Protein 5VWS (pdb70)

InterPro domains:
  IPR001128 Cytochrome P450 [PF00067] (40-117)
  IPR001128 Cytochrome P450 [PF00067] (174-362)
  IPR002397 Cytochrome P450, B-class [PR00359] (78-89)
  IPR002397 Cytochrome P450, B-class [PR00359] (123-139)
  IPR002397 Cytochrome P450, B-class [PR00359] (140-155)
  IPR002397 Cytochrome P450, B-class [PR00359] (184-206)
  IPR002397 Cytochrome P450, B-class [PR00359] (265-276)
  IPR002397 Cytochrome P450, B-class [PR00359] (282-309)
  IPR002397 Cytochrome P450, B-class [PR00359] (310-325)
  IPR002397 Cytochrome P450, B-class [PR00359] (331-340)
  IPR002397 Cytochrome P450, B-class [PR00359] (340-351)
  IPR017972 Cytochrome P450, conserved site [PS00086] (333-342)
  IPR036396 Cytochrome P450 superfamily [G3DSA:1.10.630.10] (1-390)
  IPR036396 Cytochrome P450 superfamily [SSF48264] (17-388)

Sequence (376 aa):
GQPSLTDGGAALFAWLRTMRNEHPVWRDQFGIYHVFRYDDVRQILGDYQTFSSDRTRLGKGGITMIDPPEHRHQRRLITHAFTPQSISAMEPRIRQIADHLLDELPGPEFDLVEHFAYPLPVIVIAELLGVPPGDRHLFRTWSDRLMSLQVEADPELARTVAAAMTEMNDYLREHCRSRRTHPRDDLLTRLVQAEVEGKRLDLEEVVNTASLLLLAGHLTTTVLIGNTMLCLWDHPEAEKAVRADPSLIPAALEESLRLRSPFLQAGRVTTRDVTIAGETIPANRFVMAWILSANHDDRRFPDPERFDLHRQTTGHIAFGHGVHFCLGAQLGRLEGRIALERLLGRFTEIHPWPREGISFYQSAIFGASRMPVRCG

Nearest PDB structures (foldseek):
  5vws-assembly1_A  TM=1.003E+00  e=1.814E-65  Thermobispora bispora DSM 43833
  5l92-assembly2_B  TM=9.451E-01  e=2.076E-30  Priestia megaterium DSM 319
  4rm4-assembly1_A  TM=9.290E-01  e=5.997E-30  Bacillus subtilis subsp. subtilis
  3ejb-assembly4_H  TM=9.099E-01  e=4.357E-26  Bacillus subtilis
  3buj-assembly1_A  TM=9.062E-01  e=6.612E-23  Micromonospora echinospora

Solvent-accessible surface area: 16757 Å² total; per-residue (Å²): 61,67,41,76,21,84,74,17,0,70,41,1,16,58,43,0,62,63,14,0,82,122,90,24,17,88,131,18,164,148,33,45,8,13,0,0,55,7,108,25,0,96,107,0,3,25,36,73,135,6,2,13,2,41,75,73,102,101,90,70,54,20,13,60,34,20,28,32,88,99,3,124,86,21,45,147,11,2,50,99,2,14,34,69,125,22,4,64,77,16,53,57,112,0,89,68,13,0,27,116,22,5,97,144,21,74,41,88,82,15,26,1,4,107,59,0,0,35,4,0,0,2,9,0,5,1,51,12,1,20,11,52,93,64,44,65,105,60,1,95,54,9,0,84,87,0,45,20,82,18,27,150,125,91,78,94,83,57,152,70,10,61,52,0,40,81,76,0,27,72,43,0,61,87,33,0,115,42,8,124,96,124,82,165,139,10,1,1,9,57,0,4,96,1,81,41,128,55,123,136,4,77,25,67,52,0,0,75,6,0,9,50,22,2,28,53,23,0,0,32,6,1,1,5,0,2,0,1,0,5,1,1,30,65,34,95,104,7,34,156,40,2,60,94,59,78,87,37,3,59,35,1,4,61,11,0,3,5,5,19,0,10,81,5,34,16,7,21,0,0,70,125,81,20,97,9,52,83,73,68,0,34,22,82,90,43,1,39,1,1,8,0,0,0,0,0,1,57,119,76,2,76,92,1,66,151,11,44,22,134,30,136,51,99,35,31,8,9,33,14,62,30,52,38,78,50,36,20,5,68,10,12,84,23,1,0,57,3,0,2,58,78,0,17,66,98,33,101,79,3,93,23,114,73,104,147,26,29,28,12,24,136,29,9,1,0,0,1,27,142,1,27,2,96,15,57

Organism: Thermobispora bispora (strain ATCC 19993 / DSM 43833 / CBS 139.67 / JCM 10125 / KCTC 9307 / NBRC 14880 / R51) (NCBI:txid469371)

B-factor: mean 22.97, std 10.22, range [4.08, 78.37]

Foldseek 3Di:
DPDDQWPQCVVVLVVLQCCVVPPQWDQDPVREIEHFAQVQLQVLQACCPFFPQLVVVCVNPDLSRHDPPVSVVVVVLLCQLVDLVLLVVLQVVLLVLLVVLVVPAPPQWHWCLVRHLQLSLQQSLCVQQPPDPVCSVLSVVLCVLQLCVLFHDDVVSVVSNVVSLVVQLVVQLVVLVVCVVVPDPHSSVSQQVGADPHDHDDSNNSSVVSVVSSNPLRLQLSQLQQQLVVLCVVPVVVVVVCLVPVVLLLLSSQLSCLLFQFFFWDKTFGQAWDADPNDIRGHRGMYISGLNSNSQHCVQFPPSNRRDSDGPGGDRCSQHHHSPRNPCPSSSSSSNSSSVCVVSVVFVDKAFDPPSPWGFRDGRGRGTPTTIIGTD

Radius of gyration: 20.74 Å; Cα contacts (8 Å, |Δi|>4): 609; chains: 1; bounding box: 50×49×54 Å

Secondary structure (DSSP, 8-state):
--S-STTSSHHHHHHHHHHHHH-SEEE-TTS-EEE-SHHHHHHHHH-TTTEES-GGG--TTSGGG--TTHHHHHHHHHHHHS-HHHHHHTHHHHHHHHHHHHHT-SSSEEETIIIIITHHHHHHHHHHHT--GGGHHHHHHHHHHHHHHHH---HHHHHHHHHHHHHHHHHHHHHHHHHHHS--SSHHHHHHH--SSS----HHHHHHHHHHHHHHHSHHHHHHHHHHHHHHHT-HHHHHHHHH-GGGHHHHHHHHHHHT-SB--EEEEESS-EEETTEEEPTT-EEEE-HHHHTT-TTTSSSTTS--SS-SS----TT--STTS-TTHHHHHHHHHHHHHHHHHH-S-EEETTGGG-EE--SSB-SEEE-EEEE-

Structure (mmCIF, N/CA/C/O backbone):
data_5VWS
#
_entry.id   5VWS
#
_cell.length_a   95.316
_cell.length_b   95.316
_cell.length_c   126.782
_cell.angle_alpha   90.000
_cell.angle_beta   90.000
_cell.angle_gamma   90.000
#
_symmetry.space_group_name_H-M   'P 43 21 2'
#
loop_
_entity.id
_entity.type
_entity.pdbx_description
1 polymer 'Cytochrome P450'
2 non-polymer 'PROTOPORPHYRIN IX CONTAINING FE'
3 water water
#
loop_
_atom_site.group_PDB
_atom_site.id
_atom_site.type_symbol
_atom_site.label_atom_id
_atom_site.label_alt_id
_atom_site.label_comp_id
_atom_site.label_asym_id
_atom_site.label_entity_id
_atom_site.label_seq_id
_atom_site.pdbx_PDB_ins_code
_atom_site.Cartn_x
_atom_site.Cartn_y
_atom_site.Cartn_z
_atom_site.occupancy
_atom_site.B_iso_or_equiv
_atom_site.auth_seq_id
_atom_site.auth_comp_id
_atom_site.auth_asym_id
_atom_site.auth_atom_id
_atom_site.pdbx_PDB_model_num
ATOM 1 N N . GLY A 1 9 ? -12.774 4.766 -23.779 1.00 30.75 6 GLY A N 1
ATOM 2 C CA . GLY A 1 9 ? -13.464 3.772 -24.582 1.00 38.85 6 GLY A CA 1
ATOM 3 C C . GLY A 1 9 ? -12.592 3.248 -25.707 1.00 43.60 6 GLY A C 1
ATOM 4 O O . GLY A 1 9 ? -12.898 3.470 -26.875 1.00 52.36 6 GLY A O 1
ATOM 5 N N . GLN A 1 10 ? -11.541 2.492 -25.343 1.00 40.27 7 GLN A N 1
ATOM 6 C CA . GLN A 1 10 ? -10.312 2.324 -26.124 1.00 43.57 7 GLN A CA 1
ATOM 7 C C . GLN A 1 10 ? -10.422 1.576 -27.454 1.00 38.01 7 GLN A C 1
ATOM 8 O O . GLN A 1 10 ? -9.421 1.003 -27.899 1.00 46.95 7 GLN A O 1
ATOM 10 N N . PRO A 1 11 ? -11.597 1.486 -28.085 1.00 31.26 8 PRO A N 1
ATOM 11 C CA . PRO A 1 11 ? -11.627 1.329 -29.545 1.00 36.84 8 PRO A CA 1
ATOM 12 C C . PRO A 1 11 ? -12.634 2.253 -30.218 1.00 36.90 8 PRO A C 1
ATOM 13 O O . PRO A 1 11 ? -13.283 3.064 -29.552 1.00 35.03 8 PRO A O 1
ATOM 17 N N . SER A 1 12 ? -12.771 2.148 -31.541 1.00 50.08 9 SER A N 1
ATOM 18 C CA . SER A 1 12 ? -13.688 3.008 -32.285 1.00 46.97 9 SER A CA 1
ATOM 19 C C . SER A 1 12 ? -15.111 2.486 -32.156 1.00 41.12 9 SER A C 1
ATOM 20 O O . SER A 1 12 ? -15.358 1.288 -32.319 1.00 32.56 9 SER A O 1
ATOM 23 N N . LEU A 1 13 ? -16.045 3.393 -31.873 1.00 46.00 10 LEU A N 1
ATOM 24 C CA . LEU A 1 13 ? -17.442 3.051 -31.621 1.00 49.04 10 LEU A CA 1
ATOM 25 C C . LEU A 1 13 ? -18.260 2.877 -32.898 1.00 40.22 10 LEU A C 1
ATOM 26 O O . LEU A 1 13 ? -19.484 2.717 -32.812 1.00 40.75 10 LEU A O 1
ATOM 31 N N . THR A 1 14 ? -17.628 2.874 -34.072 1.00 41.81 11 THR A N 1
ATOM 32 C CA . THR A 1 14 ? -18.361 3.075 -35.315 1.00 45.42 11 THR A CA 1
ATOM 33 C C . THR A 1 14 ? -18.483 1.818 -36.175 1.00 39.57 11 THR A C 1
ATOM 34 O O . THR A 1 14 ? -18.769 1.925 -37.368 1.00 33.48 11 THR A O 1
ATOM 38 N N . ASP A 1 15 ? -18.302 0.629 -35.604 1.00 40.63 12 ASP A N 1
ATOM 39 C CA . ASP A 1 15 ? -18.548 -0.608 -36.342 1.00 39.22 12 ASP A CA 1
ATOM 40 C C . ASP A 1 15 ? -19.759 -1.352 -35.804 1.00 33.30 12 ASP A C 1
ATOM 41 O O . ASP A 1 15 ? -19.891 -2.565 -36.011 1.00 31.75 12 ASP A O 1
ATOM 46 N N . GLY A 1 16 ? -20.644 -0.646 -35.108 1.00 36.29 13 GLY A N 1
ATOM 47 C CA . GLY A 1 16 ? -21.738 -1.262 -34.399 1.00 35.71 13 GLY A CA 1
ATOM 48 C C . GLY A 1 16 ? -21.433 -1.559 -32.944 1.00 25.59 13 GLY A C 1
ATOM 49 O O . GLY A 1 16 ? -22.358 -1.598 -32.124 1.00 15.84 13 GLY A O 1
ATOM 50 N N . GLY A 1 17 ? -20.153 -1.763 -32.610 1.00 27.63 14 GLY A N 1
ATOM 51 C CA . GLY A 1 17 ? -19.697 -2.017 -31.253 1.00 23.10 14 GLY A CA 1
ATOM 52 C C . GLY A 1 17 ? -18.857 -3.273 -31.123 1.00 27.62 14 GLY A C 1
ATOM 53 O O . GLY A 1 17 ? -18.015 -3.361 -30.221 1.00 25.95 14 GLY A O 1
ATOM 54 N N . ALA A 1 18 ? -19.074 -4.249 -32.011 1.00 29.34 15 ALA A N 1
ATOM 55 C CA . ALA A 1 18 ? -18.326 -5.502 -32.062 1.00 18.51 15 ALA A CA 1
ATOM 56 C C . ALA A 1 18 ? -16.894 -5.351 -31.554 1.00 29.49 15 ALA A C 1
ATOM 57 O O . ALA A 1 18 ? -16.379 -6.215 -30.835 1.00 28.89 15 ALA A O 1
ATOM 59 N N . ALA A 1 19 ? -16.243 -4.249 -31.918 1.00 25.84 16 ALA A N 1
ATOM 60 C CA . ALA A 1 19 ? -14.861 -4.045 -31.510 1.00 27.42 16 ALA A CA 1
ATOM 61 C C . ALA A 1 19 ? -14.766 -3.648 -30.048 1.00 28.34 16 ALA A C 1
ATOM 62 O O . ALA A 1 19 ? -13.821 -4.039 -29.354 1.00 29.74 16 ALA A O 1
ATOM 64 N N . LEU A 1 20 ? -15.718 -2.845 -29.578 1.00 30.36 17 LEU A N 1
ATOM 65 C CA . LEU A 1 20 ? -15.746 -2.473 -28.170 1.00 29.75 17 LEU A CA 1
ATOM 66 C C . LEU A 1 20 ? -16.028 -3.691 -27.308 1.00 31.18 17 LEU A C 1
ATOM 67 O O . LEU A 1 20 ? -15.314 -3.959 -26.333 1.00 31.04 17 LEU A O 1
ATOM 72 N N . PHE A 1 21 ? -17.067 -4.447 -27.661 1.00 26.99 18 PHE A N 1
ATOM 73 C CA . PHE A 1 21 ? -17.370 -5.688 -26.969 1.00 25.32 18 PHE A CA 1
ATOM 74 C C . PHE A 1 21 ? -16.101 -6.506 -26.732 1.00 30.01 18 PHE A C 1
ATOM 75 O O . PHE A 1 21 ? -15.726 -6.790 -25.588 1.00 31.60 18 PHE A O 1
ATOM 83 N N . ALA A 1 22 ? -15.409 -6.867 -27.814 1.00 30.77 19 ALA A N 1
ATOM 84 C CA . ALA A 1 22 ? -14.171 -7.630 -27.678 1.00 26.09 19 ALA A CA 1
ATOM 85 C C . ALA A 1 22 ? -13.209 -6.970 -26.702 1.00 22.26 19 ALA A C 1
ATOM 86 O O . ALA A 1 22 ? -12.632 -7.641 -25.845 1.00 29.71 19 ALA A O 1
ATOM 88 N N . TRP A 1 23 ? -13.026 -5.652 -26.807 1.00 28.30 20 TRP A N 1
ATOM 89 C CA . TRP A 1 23 ? -12.083 -4.963 -25.923 1.00 29.92 20 TRP A CA 1
ATOM 90 C C . TRP A 1 23 ? -12.521 -5.020 -24.466 1.00 31.90 20 TRP A C 1
ATOM 91 O O . TRP A 1 23 ? -11.676 -5.132 -23.568 1.00 32.72 20 TRP A O 1
ATOM 102 N N . LEU A 1 24 ? -13.829 -4.901 -24.204 1.00 29.78 21 LEU A N 1
ATOM 103 C CA . LEU A 1 24 ? -14.321 -4.983 -22.832 1.00 22.25 21 LEU A CA 1
ATOM 104 C C . LEU A 1 24 ? -14.024 -6.351 -22.240 1.00 28.09 21 LEU A C 1
ATOM 105 O O . LEU A 1 24 ? -13.480 -6.460 -21.133 1.00 26.02 21 LEU A O 1
ATOM 110 N N . ARG A 1 25 ? -14.357 -7.412 -22.982 1.00 26.56 22 ARG A N 1
ATOM 111 C CA . ARG A 1 25 ? -14.145 -8.767 -22.488 1.00 26.93 22 ARG A CA 1
ATOM 112 C C . ARG A 1 25 ? -12.732 -8.939 -21.955 1.00 26.63 22 ARG A C 1
ATOM 113 O O . ARG A 1 25 ? -12.532 -9.424 -20.839 1.00 28.38 22 ARG A O 1
ATOM 121 N N . THR A 1 26 ? -11.732 -8.527 -22.734 1.00 31.12 23 THR A N 1
ATOM 122 C CA . THR A 1 26 ? -10.357 -8.619 -22.256 1.00 26.48 23 THR A CA 1
ATOM 123 C C . THR A 1 26 ? -10.150 -7.744 -21.027 1.00 28.85 23 THR A C 1
ATOM 124 O O . THR A 1 26 ? -9.620 -8.207 -20.013 1.00 32.90 23 THR A O 1
ATOM 128 N N . MET A 1 27 ? -10.568 -6.474 -21.092 1.00 29.97 24 MET A N 1
ATOM 129 C CA . MET A 1 27 ? -10.474 -5.605 -19.921 1.00 26.70 24 MET A CA 1
ATOM 130 C C . MET A 1 27 ? -11.131 -6.245 -18.696 1.00 30.48 24 MET A C 1
ATOM 131 O O . MET A 1 27 ? -10.559 -6.251 -17.598 1.00 30.34 24 MET A O 1
ATOM 136 N N . ARG A 1 28 ? -12.338 -6.789 -18.869 1.00 28.79 25 ARG A N 1
ATOM 137 C CA . ARG A 1 28 ? -12.976 -7.586 -17.822 1.00 24.27 25 ARG A CA 1
ATOM 138 C C . ARG A 1 28 ? -12.040 -8.669 -17.299 1.00 27.34 25 ARG A C 1
ATOM 139 O O . ARG A 1 28 ? -11.776 -8.751 -16.094 1.00 31.28 25 ARG A O 1
ATOM 147 N N . ASN A 1 29 ? -11.513 -9.503 -18.212 1.00 27.59 26 ASN A N 1
ATOM 148 C CA . ASN A 1 29 ? -10.743 -10.691 -17.839 1.00 21.11 26 ASN A CA 1
ATOM 149 C C . ASN A 1 29 ? -9.374 -10.370 -17.257 1.00 25.50 26 ASN A C 1
ATOM 150 O O . ASN A 1 29 ? -8.825 -11.191 -16.515 1.00 27.97 26 ASN A O 1
ATOM 155 N N . GLU A 1 30 ? -8.778 -9.231 -17.615 1.00 27.55 27 GLU A N 1
ATOM 156 C CA . GLU A 1 30 ? -7.372 -8.982 -17.308 1.00 25.92 27 GLU A CA 1
ATOM 157 C C . GLU A 1 30 ? -7.067 -7.613 -16.715 1.00 31.24 27 GLU A C 1
ATOM 158 O O . GLU A 1 30 ? -5.921 -7.389 -16.312 1.00 28.88 27 GLU A O 1
ATOM 164 N N . HIS A 1 31 ? -8.027 -6.690 -16.667 1.00 33.37 28 HIS A N 1
ATOM 165 C CA . HIS A 1 31 ? -7.818 -5.409 -16.002 1.00 31.19 28 HIS A CA 1
ATOM 166 C C . HIS A 1 31 ? -9.144 -4.925 -15.436 1.00 35.68 28 HIS A C 1
ATOM 167 O O . HIS A 1 31 ? -9.618 -3.840 -15.801 1.00 33.15 28 HIS A O 1
ATOM 174 N N . PRO A 1 32 ? -9.774 -5.690 -14.541 1.00 31.35 29 PRO A N 1
ATOM 175 C CA . PRO A 1 32 ? -11.089 -5.287 -14.032 1.00 31.55 29 PRO A CA 1
ATOM 176 C C . PRO A 1 32 ? -11.065 -3.971 -13.271 1.00 27.91 29 PRO A C 1
ATOM 177 O O . PRO A 1 32 ? -12.128 -3.533 -12.807 1.00 25.95 29 PRO A O 1
ATOM 181 N N . VAL A 1 33 ? -9.893 -3.340 -13.142 1.00 23.04 30 VAL A N 1
ATOM 182 C CA . VAL A 1 33 ? -9.737 -1.994 -12.601 1.00 26.12 30 VAL A CA 1
ATOM 183 C C . VAL A 1 33 ? -8.492 -1.379 -13.214 1.00 32.02 30 VAL A C 1
ATOM 184 O O . VAL A 1 33 ? -7.386 -1.887 -13.008 1.00 40.51 30 VAL A O 1
ATOM 188 N N . TRP A 1 34 ? -8.645 -0.264 -13.929 1.00 28.98 31 TRP A N 1
ATOM 189 C CA . TRP A 1 34 ? -7.587 0.235 -14.801 1.00 29.74 31 TRP A CA 1
ATOM 190 C C . TRP A 1 34 ? -7.465 1.751 -14.702 1.00 36.62 31 TRP A C 1
ATOM 191 O O . TRP A 1 34 ? -8.416 2.472 -15.027 1.00 29.84 31 TRP A O 1
ATOM 202 N N . ARG A 1 35 ? -6.290 2.234 -14.264 1.00 36.29 32 ARG A N 1
ATOM 203 C CA . ARG A 1 35 ? -5.993 3.670 -14.235 1.00 38.16 32 ARG A CA 1
ATOM 204 C C . ARG A 1 35 ? -5.584 4.119 -15.636 1.00 37.73 32 ARG A C 1
ATOM 205 O O . ARG A 1 35 ? -4.553 3.683 -16.160 1.00 38.56 32 ARG A O 1
ATOM 213 N N . ASP A 1 36 ? -6.392 4.981 -16.244 1.00 39.08 33 ASP A N 1
ATOM 214 C CA . ASP A 1 36 ? -6.122 5.448 -17.594 1.00 40.09 33 ASP A CA 1
ATOM 215 C C . ASP A 1 36 ? -5.128 6.608 -17.568 1.00 45.64 33 ASP A C 1
ATOM 216 O O . ASP A 1 36 ? -4.793 7.159 -16.514 1.00 40.21 33 ASP A O 1
ATOM 221 N N . GLN A 1 37 ? -4.674 6.997 -18.760 1.00 46.50 34 GLN A N 1
ATOM 222 C CA . GLN A 1 37 ? -3.564 7.931 -18.894 1.00 33.83 34 GLN A CA 1
ATOM 223 C C . GLN A 1 37 ? -3.915 9.309 -18.357 1.00 38.01 34 GLN A C 1
ATOM 224 O O . GLN A 1 37 ? -3.082 10.212 -18.404 1.00 42.94 34 GLN A O 1
ATOM 230 N N . PHE A 1 38 ? -5.141 9.486 -17.863 1.00 38.42 35 PHE A N 1
ATOM 231 C CA . PHE A 1 38 ? -5.604 10.758 -17.320 1.00 34.31 35 PHE A CA 1
ATOM 232 C C . PHE A 1 38 ? -5.773 10.716 -15.813 1.00 41.13 35 PHE A C 1
ATOM 233 O O . PHE A 1 38 ? -6.208 11.714 -15.229 1.00 33.98 35 PHE A O 1
ATOM 241 N N . GLY A 1 39 ? -5.444 9.589 -15.173 1.00 39.51 36 GLY A N 1
ATOM 242 C CA . GLY A 1 39 ? -5.684 9.376 -13.763 1.00 35.60 36 GLY A CA 1
ATOM 243 C C . GLY A 1 39 ? -7.034 8.778 -13.432 1.00 39.99 36 GLY A C 1
ATOM 244 O O . GLY A 1 39 ? -7.356 8.644 -12.244 1.00 42.77 36 GLY A O 1
ATOM 245 N N . ILE A 1 40 ? -7.819 8.396 -14.441 1.00 40.33 37 ILE A N 1
ATOM 246 C CA . ILE A 1 40 ? -9.204 7.959 -14.270 1.00 36.10 37 ILE A CA 1
ATOM 247 C C . ILE A 1 40 ? -9.258 6.439 -14.135 1.00 34.63 37 ILE A C 1
ATOM 248 O O . ILE A 1 40 ? -8.705 5.708 -14.968 1.00 33.88 37 ILE A O 1
ATOM 253 N N . TYR A 1 41 ? -9.952 5.962 -13.105 1.00 31.89 38 TYR A N 1
ATOM 254 C CA . TYR A 1 41 ? -10.096 4.532 -12.851 1.00 34.15 38 TYR A CA 1
ATOM 255 C C . TYR A 1 41 ? -11.363 3.970 -13.489 1.00 26.92 38 TYR A C 1
ATOM 256 O O . TYR A 1 41 ? -12.445 4.549 -13.361 1.00 28.34 38 TYR A O 1
ATOM 265 N N . HIS A 1 42 ? -11.227 2.815 -14.141 1.00 26.52 39 HIS A N 1
ATOM 266 C CA . HIS A 1 42 ? -12.312 2.149 -14.857 1.00 24.37 39 HIS A CA 1
ATOM 267 C C . HIS A 1 42 ? -12.604 0.792 -14.233 1.00 28.93 39 HIS A C 1
ATOM 268 O O . HIS A 1 42 ? -11.675 0.047 -13.899 1.00 30.80 39 HIS A O 1
ATOM 275 N N . VAL A 1 43 ? -13.890 0.456 -14.096 1.00 17.08 40 VAL A N 1
ATOM 276 C CA . VAL A 1 43 ? -14.297 -0.834 -13.541 1.00 23.88 40 VAL A CA 1
ATOM 277 C C . VAL A 1 43 ? -15.271 -1.505 -14.507 1.00 21.57 40 VAL A C 1
ATOM 278 O O . VAL A 1 43 ? -16.217 -0.874 -14.993 1.00 14.88 40 VAL A O 1
ATOM 282 N N . PHE A 1 44 ? -15.052 -2.791 -14.764 1.00 16.87 41 PHE A N 1
ATOM 283 C CA . PHE A 1 44 ? -15.617 -3.426 -15.938 1.00 17.98 41 PHE A CA 1
ATOM 284 C C . PHE A 1 44 ? -16.546 -4.592 -15.653 1.00 17.40 41 PHE A C 1
ATOM 285 O O . PHE A 1 44 ? -17.319 -4.959 -16.544 1.00 17.60 41 PHE A O 1
ATOM 293 N N . ARG A 1 45 ? -16.511 -5.170 -14.454 1.00 20.70 42 ARG A N 1
ATOM 294 C CA . ARG A 1 45 ? -17.259 -6.386 -14.156 1.00 24.80 42 ARG A CA 1
ATOM 295 C C . ARG A 1 45 ? -18.618 -6.060 -13.556 1.00 15.97 42 ARG A C 1
ATOM 296 O O . ARG A 1 45 ? -18.810 -5.004 -12.952 1.00 17.03 42 ARG A O 1
ATOM 304 N N . TYR A 1 46 ? -19.571 -6.975 -13.738 1.00 12.28 43 TYR A N 1
ATOM 305 C CA . TYR A 1 46 ? -20.925 -6.698 -13.272 1.00 13.90 43 TYR A CA 1
ATOM 306 C C . TYR A 1 46 ? -20.934 -6.438 -11.775 1.00 16.11 43 TYR A C 1
ATOM 307 O O . TYR A 1 46 ? -21.288 -5.346 -11.325 1.00 23.39 43 TYR A O 1
ATOM 316 N N . ASP A 1 47 ? -20.514 -7.428 -10.987 1.00 16.92 44 ASP A N 1
ATOM 317 C CA . ASP A 1 47 ? -20.505 -7.287 -9.533 1.00 16.11 44 ASP A CA 1
ATOM 318 C C . ASP A 1 47 ? -19.858 -5.981 -9.076 1.00 17.71 44 ASP A C 1
ATOM 319 O O . ASP A 1 47 ? -20.338 -5.340 -8.134 1.00 18.31 44 ASP A O 1
ATOM 324 N N . ASP A 1 48 ? -18.761 -5.574 -9.717 1.00 19.19 45 ASP A N 1
ATOM 325 C CA . ASP A 1 48 ? -18.044 -4.387 -9.260 1.00 17.41 45 ASP A CA 1
ATOM 326 C C . ASP A 1 48 ? -18.745 -3.097 -9.675 1.00 20.39 45 ASP A C 1
ATOM 327 O O . ASP A 1 48 ? -18.833 -2.157 -8.872 1.00 19.07 45 ASP A O 1
ATOM 332 N N . VAL A 1 49 ? -19.242 -3.027 -10.918 1.00 18.28 46 VAL A N 1
ATOM 333 C CA . VAL A 1 49 ? -20.001 -1.848 -11.344 1.00 19.33 46 VAL A CA 1
ATOM 334 C C . VAL A 1 49 ? -21.240 -1.686 -10.474 1.00 16.08 46 VAL A C 1
ATOM 335 O O . VAL A 1 49 ? -21.553 -0.596 -9.990 1.00 14.38 46 VAL A O 1
ATOM 339 N N . ARG A 1 50 ? -21.958 -2.779 -10.250 1.00 17.54 47 ARG A N 1
ATOM 340 C CA . ARG A 1 50 ? -23.120 -2.711 -9.374 1.00 19.25 47 ARG A CA 1
ATOM 341 C C . ARG A 1 50 ? -22.733 -2.221 -7.981 1.00 20.84 47 ARG A C 1
ATOM 342 O O . ARG A 1 50 ? -23.403 -1.353 -7.404 1.00 22.99 47 ARG A O 1
ATOM 350 N N . GLN A 1 51 ? -21.644 -2.771 -7.429 1.00 20.11 48 GLN A N 1
ATOM 351 C CA . GLN A 1 51 ? -21.170 -2.378 -6.104 1.00 22.46 48 GLN A CA 1
ATOM 352 C C . GLN A 1 51 ? -20.977 -0.871 -6.011 1.00 20.67 48 GLN A C 1
ATOM 353 O O . GLN A 1 51 ? -21.459 -0.222 -5.075 1.00 18.19 48 GLN A O 1
ATOM 359 N N . ILE A 1 52 ? -20.281 -0.299 -6.995 1.00 24.91 49 ILE A N 1
ATOM 360 C CA . ILE A 1 52 ? -19.997 1.135 -6.991 1.00 24.31 49 ILE A CA 1
ATOM 361 C C . ILE A 1 52 ? -21.285 1.943 -7.087 1.00 14.98 49 ILE A C 1
ATOM 362 O O . ILE A 1 52 ? -21.445 2.974 -6.427 1.00 18.89 49 ILE A O 1
ATOM 367 N N . LEU A 1 53 ? -22.213 1.501 -7.921 1.00 16.99 50 LEU A N 1
ATOM 368 C CA . LEU A 1 53 ? -23.371 2.334 -8.215 1.00 21.10 50 LEU A CA 1
ATOM 369 C C . LEU A 1 53 ? -24.267 2.499 -6.997 1.00 24.05 50 LEU A C 1
ATOM 370 O O . LEU A 1 53 ? -24.852 3.575 -6.804 1.00 17.29 50 LEU A O 1
ATOM 375 N N . GLY A 1 54 ? -24.358 1.458 -6.161 1.00 25.33 51 GLY A N 1
ATOM 376 C CA . GLY A 1 54 ? -25.195 1.462 -4.976 1.00 19.40 51 GLY A CA 1
ATOM 377 C C . GLY A 1 54 ? -24.563 2.071 -3.740 1.00 21.83 51 GLY A C 1
ATOM 378 O O . GLY A 1 54 ? -25.273 2.578 -2.869 1.00 20.00 51 GLY A O 1
ATOM 379 N N . ASP A 1 55 ? -23.235 2.026 -3.639 1.00 19.63 52 ASP A N 1
ATOM 380 C CA . ASP A 1 55 ? -22.549 2.583 -2.476 1.00 20.79 52 ASP A CA 1
ATOM 381 C C . ASP A 1 55 ? -22.276 4.064 -2.728 1.00 24.89 52 ASP A C 1
ATOM 382 O O . ASP A 1 55 ? -21.168 4.481 -3.079 1.00 25.09 52 ASP A O 1
ATOM 387 N N . TYR A 1 56 ? -23.326 4.871 -2.528 1.00 23.81 53 TYR A N 1
ATOM 388 C CA . TYR A 1 56 ? -23.259 6.326 -2.648 1.00 24.57 53 TYR A CA 1
ATOM 389 C C . TYR A 1 56 ? -22.403 6.985 -1.575 1.00 26.90 53 TYR A C 1
ATOM 390 O O . TYR A 1 56 ? -22.148 8.191 -1.670 1.00 32.52 53 TYR A O 1
ATOM 399 N N . GLN A 1 57 ? -21.998 6.254 -0.540 1.00 21.62 54 GLN A N 1
ATOM 400 C CA . GLN A 1 57 ? -21.161 6.870 0.479 1.00 20.94 54 GLN A CA 1
ATOM 401 C C . GLN A 1 57 ? -19.701 6.867 0.055 1.00 15.98 54 GLN A C 1
ATOM 402 O O . GLN A 1 57 ? -19.001 7.872 0.199 1.00 13.32 54 GLN A O 1
ATOM 408 N N . THR A 1 58 ? -19.237 5.757 -0.494 1.00 18.64 55 THR A N 1
ATOM 409 C CA . THR A 1 58 ? -17.867 5.686 -0.979 1.00 19.88 55 THR A CA 1
ATOM 410 C C . THR A 1 58 ? -17.707 6.408 -2.307 1.00 23.84 55 THR A C 1
ATOM 411 O O . THR A 1 58 ? -16.797 7.224 -2.480 1.00 23.36 55 THR A O 1
ATOM 415 N N . PHE A 1 59 ? -18.576 6.103 -3.257 1.00 23.88 56 PHE A N 1
ATOM 416 C CA . PHE A 1 59 ? -18.536 6.693 -4.585 1.00 19.58 56 PHE A CA 1
ATOM 417 C C . PHE A 1 59 ? -19.593 7.789 -4.641 1.00 21.65 56 PHE A C 1
ATOM 418 O O . PHE A 1 59 ? -20.793 7.516 -4.710 1.00 22.39 56 PHE A O 1
ATOM 426 N N . SER A 1 60 ? -19.131 9.033 -4.562 1.00 20.39 57 SER A N 1
ATOM 427 C CA . SER A 1 60 ? -20.001 10.190 -4.560 1.00 20.25 57 SER A CA 1
ATOM 428 C C . SER A 1 60 ? -20.381 10.569 -5.990 1.00 19.30 57 SER A C 1
ATOM 429 O O . SER A 1 60 ? -19.740 10.158 -6.961 1.00 21.58 57 SER A O 1
ATOM 432 N N . SER A 1 61 ? -21.459 11.345 -6.112 1.00 21.25 58 SER A N 1
ATOM 433 C CA . SER A 1 61 ? -21.919 11.843 -7.400 1.00 21.59 58 SER A CA 1
ATOM 434 C C . SER A 1 61 ? -21.650 13.325 -7.575 1.00 24.38 58 SER A C 1
ATOM 435 O O . SER A 1 61 ? -21.878 13.850 -8.668 1.00 33.98 58 SER A O 1
ATOM 438 N N . ASP A 1 62 ? -21.186 14.012 -6.530 1.00 32.39 59 ASP A N 1
ATOM 439 C CA . ASP A 1 62 ? -20.809 15.421 -6.619 1.00 35.44 59 ASP A CA 1
ATOM 440 C C . ASP A 1 62 ? -19.505 15.571 -7.392 1.00 38.09 59 A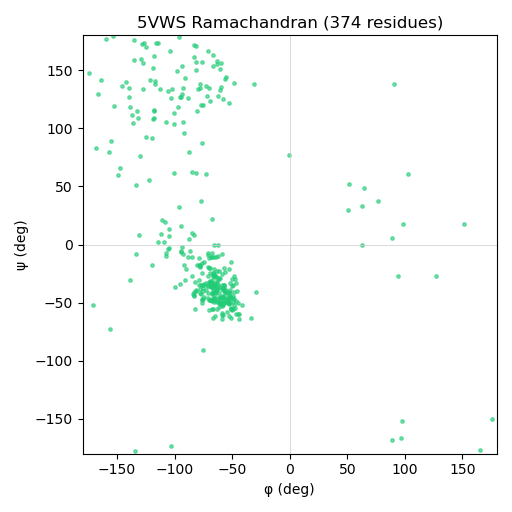SP A C 1
ATOM 441 O O . ASP A 1 62 ? -18.507 16.082 -6.875 1.00 44.22 59 ASP A O 1
ATOM 446 N N . ARG A 1 63 ? -19.522 15.128 -8.645 1.00 41.84 60 ARG A N 1
ATOM 447 C CA . ARG A 1 63 ? -18.361 15.177 -9.515 1.00 36.53 60 ARG A CA 1
ATOM 448 C C . ARG A 1 63 ? -17.890 16.598 -9.773 1.00 47.96 60 ARG A C 1
ATOM 449 O O . ARG A 1 63 ? -16.806 16.788 -10.338 1.00 48.12 60 ARG A O 1
ATOM 457 N N . THR A 1 64 ? -18.674 17.597 -9.369 1.00 49.52 61 THR A N 1
ATOM 458 C CA . THR A 1 64 ? -18.235 18.978 -9.512 1.00 56.05 61 THR A CA 1
ATOM 459 C C . THR A 1 64 ? -16.967 19.236 -8.715 1.00 55.12 61 THR A C 1
ATOM 460 O O . THR A 1 64 ? -16.087 19.980 -9.172 1.00 55.51 61 THR A O 1
ATOM 464 N N . ARG A 1 65 ? -16.848 18.618 -7.535 1.00 56.66 62 ARG A N 1
ATOM 465 C CA . ARG A 1 65 ? -15.756 18.897 -6.606 1.00 54.58 62 ARG A CA 1
ATOM 466 C C . ARG A 1 65 ? -14.438 18.246 -7.013 1.00 53.71 62 ARG A C 1
ATOM 467 O O . ARG A 1 65 ? -13.692 17.783 -6.149 1.00 58.30 62 ARG A O 1
ATOM 475 N N . LEU A 1 66 ? -14.152 18.201 -8.318 1.00 59.25 63 LEU A N 1
ATOM 476 C CA . LEU A 1 66 ? -12.844 17.866 -8.905 1.00 55.95 63 LEU A CA 1
ATOM 477 C C . LEU A 1 66 ? -13.039 17.243 -10.293 1.00 54.89 63 LEU A C 1
ATOM 478 O O . LEU A 1 66 ? -13.010 16.023 -10.455 1.00 58.00 63 LEU A O 1
ATOM 483 N N . GLY A 1 74 ? -26.190 20.799 -14.044 1.00 30.49 71 GLY A N 1
ATOM 484 C CA . GLY A 1 74 ? -27.112 20.888 -12.921 1.00 29.57 71 GLY A CA 1
ATOM 485 C C . GLY A 1 74 ? -26.518 20.576 -11.560 1.00 37.75 71 GLY A C 1
ATOM 486 O O . GLY A 1 74 ? -26.761 19.501 -11.007 1.00 33.47 71 GLY A O 1
ATOM 487 N N . LYS A 1 75 ? -25.775 21.545 -11.003 1.00 47.93 72 LYS A N 1
ATOM 488 C CA . LYS A 1 75 ? -24.911 21.301 -9.846 1.00 42.64 72 LYS A CA 1
ATOM 489 C C . LYS A 1 75 ? -25.673 21.198 -8.531 1.00 44.89 72 LYS A C 1
ATOM 490 O O . LYS A 1 75 ? -25.107 20.714 -7.543 1.00 48.60 72 LYS A O 1
ATOM 492 N N . GLY A 1 76 ? -26.924 21.646 -8.485 1.00 43.33 73 GLY A N 1
ATOM 493 C CA . GLY A 1 76 ? -27.703 21.556 -7.264 1.00 37.72 73 GLY A CA 1
ATOM 494 C C . GLY A 1 76 ? -28.764 20.474 -7.313 1.00 40.73 73 GLY A C 1
ATOM 495 O O . GLY A 1 76 ? -29.445 20.231 -6.312 1.00 36.09 73 GLY A O 1
ATOM 496 N N . GLY A 1 77 ? -28.897 19.809 -8.468 1.00 38.79 74 GLY A N 1
ATOM 497 C CA . GLY A 1 77 ? -29.969 18.867 -8.710 1.00 36.09 74 GLY A CA 1
ATOM 498 C C . GLY A 1 77 ? -29.582 17.415 -8.449 1.00 29.38 74 GLY A C 1
ATOM 499 O O . GLY A 1 77 ? -28.448 17.076 -8.121 1.00 32.34 74 GLY A O 1
ATOM 500 N N . ILE A 1 78 ? -30.570 16.539 -8.638 1.00 26.96 75 ILE A N 1
ATOM 501 C CA . ILE A 1 78 ? -30.485 15.210 -8.046 1.00 22.55 75 ILE A CA 1
ATOM 502 C C . ILE A 1 78 ? -29.342 14.383 -8.631 1.00 25.55 75 ILE A C 1
ATOM 503 O O . ILE A 1 78 ? -28.786 13.526 -7.942 1.00 29.06 75 ILE A O 1
ATOM 508 N N . THR A 1 79 ? -28.946 14.623 -9.878 1.00 24.68 76 THR A N 1
ATOM 509 C CA . THR A 1 79 ? -27.845 13.823 -10.408 1.00 18.13 76 THR A CA 1
ATOM 510 C C . THR A 1 79 ? -26.498 14.173 -9.788 1.00 30.57 76 THR A C 1
ATOM 511 O O . THR A 1 79 ? -25.511 13.468 -10.058 1.00 26.68 76 THR A O 1
ATOM 515 N N . MET A 1 80 ? -26.420 15.251 -8.991 1.00 31.48 77 MET A N 1
ATOM 516 C CA . MET A 1 80 ? -25.145 15.747 -8.481 1.00 29.78 77 MET A CA 1
ATOM 517 C C . MET A 1 80 ? -25.148 16.010 -6.982 1.00 29.73 77 MET A C 1
ATOM 518 O O . MET A 1 80 ? -24.195 16.606 -6.475 1.00 31.03 77 MET A O 1
ATOM 523 N N . ILE A 1 81 ? -26.202 15.625 -6.270 1.00 23.93 78 ILE A N 1
ATOM 524 C CA . ILE A 1 81 ? -26.200 15.683 -4.816 1.00 21.16 78 ILE A CA 1
ATOM 525 C C . ILE A 1 81 ? -26.320 14.255 -4.310 1.00 29.59 78 ILE A C 1
ATOM 526 O O . ILE A 1 81 ? -26.501 13.315 -5.096 1.00 21.50 78 ILE A O 1
ATOM 531 N N . ASP A 1 82 ? -26.208 14.076 -3.003 1.00 30.81 79 ASP A N 1
ATOM 532 C CA . ASP A 1 82 ? -26.372 12.732 -2.478 1.00 26.64 79 ASP A CA 1
ATOM 533 C C . ASP A 1 82 ? -27.258 12.739 -1.243 1.00 23.88 79 ASP A C 1
ATOM 534 O O . ASP A 1 82 ? -27.696 13.808 -0.798 1.00 22.14 79 ASP A O 1
ATOM 539 N N . PRO A 1 83 ? -27.571 11.561 -0.684 1.00 23.68 80 PRO A N 1
ATOM 540 C CA . PRO A 1 83 ? -28.354 11.528 0.549 1.00 23.20 80 PRO A CA 1
ATOM 541 C C . PRO A 1 83 ? -27.539 12.128 1.680 1.00 21.98 80 PRO A C 1
ATOM 542 O O . PRO A 1 83 ? -26.309 12.104 1.621 1.00 16.50 80 PRO A O 1
ATOM 546 N N . PRO A 1 84 ? -28.219 12.674 2.693 1.00 21.90 81 PRO A N 1
ATOM 547 C CA . PRO A 1 84 ? -29.672 12.598 2.751 1.00 24.10 81 PRO A CA 1
ATOM 548 C C . PRO A 1 84 ? -30.357 13.591 1.829 1.00 20.64 81 PRO A C 1
ATOM 549 O O . PRO A 1 84 ? -31.522 13.386 1.523 1.00 22.57 81 PRO A O 1
ATOM 553 N N . GLU A 1 85 ? -29.665 14.647 1.396 1.00 20.13 82 GLU A N 1
ATOM 554 C CA . GLU A 1 85 ? -30.352 15.695 0.643 1.00 23.66 82 GLU A CA 1
ATOM 555 C C . GLU A 1 85 ? -30.961 15.135 -0.639 1.00 27.98 82 GLU A C 1
ATOM 556 O O . GLU A 1 85 ? -32.140 15.369 -0.945 1.00 28.32 82 GLU A O 1
ATOM 562 N N . HIS A 1 86 ? -30.160 14.395 -1.403 1.00 24.34 83 HIS A N 1
ATOM 563 C CA . HIS A 1 86 ? -30.662 13.724 -2.592 1.00 22.78 83 HIS A CA 1
ATOM 564 C C . HIS A 1 86 ? -31.986 13.016 -2.333 1.00 24.10 83 HIS A C 1
ATOM 565 O O . HIS A 1 86 ? -32.874 13.015 -3.195 1.00 22.19 83 HIS A O 1
ATOM 572 N N . ARG A 1 87 ? -32.131 12.376 -1.166 1.00 21.02 84 ARG A N 1
ATOM 573 C CA . ARG A 1 87 ? -33.356 11.618 -0.915 1.00 25.14 84 ARG A CA 1
ATOM 574 C C . ARG A 1 87 ? -34.536 12.540 -0.676 1.00 19.60 84 ARG A C 1
ATOM 575 O O . ARG A 1 87 ? -35.663 12.212 -1.057 1.00 24.90 84 ARG A O 1
ATOM 583 N N . HIS A 1 88 ? -34.302 13.698 -0.074 1.00 24.75 85 HIS A N 1
ATOM 584 C CA . HIS A 1 88 ? -35.412 14.588 0.221 1.00 21.70 85 HIS A CA 1
ATOM 585 C C . HIS A 1 88 ? -35.856 15.362 -1.010 1.00 25.37 85 HIS A C 1
ATOM 586 O O . HIS A 1 88 ? -37.046 15.670 -1.138 1.00 26.48 85 HIS A O 1
ATOM 593 N N . GLN A 1 89 ? -34.947 15.658 -1.945 1.00 29.51 86 GLN A N 1
ATOM 594 C CA . GLN A 1 89 ? -35.390 16.334 -3.163 1.00 25.10 86 GLN A CA 1
ATOM 595 C C . GLN A 1 89 ? -36.063 15.369 -4.138 1.00 26.83 86 GLN A C 1
ATOM 596 O O . GLN A 1 89 ? -37.084 15.708 -4.745 1.00 20.24 86 GLN A O 1
ATOM 602 N N . ARG A 1 90 ? -35.514 14.167 -4.316 1.00 24.48 87 ARG A N 1
ATOM 603 C CA . ARG A 1 90 ? -36.104 13.265 -5.294 1.00 20.60 87 ARG A CA 1
ATOM 604 C C . ARG A 1 90 ? -37.465 12.760 -4.855 1.00 25.16 87 ARG A C 1
ATOM 605 O O . ARG A 1 90 ? -38.239 12.289 -5.701 1.00 24.92 87 ARG A O 1
ATOM 613 N N . ARG A 1 91 ? -37.769 12.831 -3.555 1.00 25.66 88 ARG A N 1
ATOM 614 C CA . ARG A 1 91 ? -39.072 12.401 -3.067 1.00 22.69 88 ARG A CA 1
ATOM 615 C C . ARG A 1 91 ? -40.154 13.414 -3.373 1.00 21.75 88 ARG A C 1
ATOM 616 O O . ARG A 1 91 ? -41.331 13.051 -3.440 1.00 28.10 88 ARG A O 1
ATOM 624 N N . LEU A 1 92 ? -39.783 14.674 -3.549 1.00 18.00 89 LEU A N 1
ATOM 625 C CA . LEU A 1 92 ? -40.744 15.647 -4.030 1.00 21.76 89 LEU A CA 1
ATOM 626 C C . LEU A 1 92 ? -41.014 15.456 -5.518 1.00 21.82 89 LEU A C 1
ATOM 627 O O . LEU A 1 92 ? -42.170 15.461 -5.949 1.00 25.31 89 LEU A O 1
ATOM 632 N N . ILE A 1 93 ? -39.961 15.272 -6.319 1.00 18.68 90 ILE A N 1
ATOM 633 C CA . ILE A 1 93 ? -40.151 14.988 -7.740 1.00 15.50 90 ILE A CA 1
ATOM 634 C C . ILE A 1 93 ? -41.068 13.779 -7.911 1.00 20.62 90 ILE A C 1
ATOM 635 O O . ILE A 1 93 ? -42.142 13.875 -8.514 1.00 19.91 90 ILE A O 1
ATOM 640 N N . THR A 1 94 ? -40.678 12.631 -7.341 1.00 20.95 91 THR A N 1
ATOM 641 C CA . THR A 1 94 ? -41.518 11.435 -7.411 1.00 16.95 91 THR A CA 1
ATOM 642 C C . THR A 1 94 ? -42.910 11.666 -6.843 1.00 19.63 91 THR A C 1
ATOM 643 O O . THR A 1 94 ? -43.829 10.901 -7.158 1.00 23.51 91 THR A O 1
ATOM 647 N N . HIS A 1 95 ? -43.103 12.692 -6.015 1.00 22.83 92 HIS A N 1
ATOM 648 C CA . HIS A 1 95 ? -44.464 13.038 -5.627 1.00 20.89 92 HIS A CA 1
ATOM 649 C C . HIS A 1 95 ? -45.300 13.324 -6.861 1.00 20.69 92 HIS A C 1
ATOM 650 O O . HIS A 1 95 ? -46.426 12.837 -6.988 1.00 28.09 92 HIS A O 1
ATOM 657 N N . ALA A 1 96 ? -44.752 14.103 -7.795 1.00 17.83 93 ALA A N 1
ATOM 658 C CA . ALA A 1 96 ? -45.464 14.456 -9.017 1.00 16.75 93 ALA A CA 1
ATOM 659 C C . ALA A 1 96 ? -45.216 13.478 -10.154 1.00 15.81 93 ALA A C 1
ATOM 660 O O . ALA A 1 96 ? -46.103 13.279 -10.983 1.00 15.14 93 ALA A O 1
ATOM 662 N N . PHE A 1 97 ? -44.039 12.856 -10.206 1.00 17.88 94 PHE A N 1
ATOM 663 C CA . PHE A 1 97 ? -43.700 11.901 -11.258 1.00 16.55 94 PHE A CA 1
ATOM 664 C C . PHE A 1 97 ? -44.210 10.500 -10.903 1.00 18.09 94 PHE A C 1
ATOM 665 O O . PHE A 1 97 ? -43.454 9.543 -10.754 1.00 25.95 94 PHE A O 1
ATOM 673 N N . THR A 1 98 ? -45.518 10.381 -10.791 1.00 15.26 95 THR A N 1
ATOM 674 C CA . THR A 1 98 ? -46.087 9.149 -10.273 1.00 13.63 95 THR A CA 1
ATOM 675 C C . THR A 1 98 ? -46.183 8.060 -11.343 1.00 14.39 95 THR A C 1
ATOM 676 O O . THR A 1 98 ? -46.401 8.348 -12.524 1.00 11.03 95 THR A O 1
ATOM 680 N N . PRO A 1 99 ? -46.089 6.789 -10.929 1.00 15.56 96 PRO A N 1
ATOM 681 C CA . PRO A 1 99 ? -46.157 5.701 -11.903 1.00 15.41 96 PRO A CA 1
ATOM 682 C C . PRO A 1 99 ? -47.511 5.618 -12.559 1.00 20.41 96 PRO A C 1
ATOM 683 O O . PRO A 1 99 ? -47.614 5.151 -13.705 1.00 19.90 96 PRO A O 1
ATOM 687 N N . GLN A 1 100 ? -48.551 6.070 -11.854 1.00 16.17 97 GLN A N 1
ATOM 688 C CA . GLN A 1 100 ? -49.885 6.121 -12.434 1.00 12.86 97 GLN A CA 1
ATOM 689 C C . GLN A 1 100 ? -49.965 7.214 -13.482 1.00 14.20 97 GLN A C 1
ATOM 690 O O . GLN A 1 100 ? -50.655 7.058 -14.494 1.00 15.63 97 GLN A O 1
ATOM 696 N N . SER A 1 101 ? -49.266 8.332 -13.257 1.00 12.76 98 SER A N 1
ATOM 697 C CA . SER A 1 101 ? -49.262 9.391 -14.257 1.00 10.63 98 SER A CA 1
ATOM 698 C C . SER A 1 101 ? -48.475 8.969 -15.479 1.00 8.58 98 SER A C 1
ATOM 699 O O . SER A 1 101 ? -48.808 9.351 -16.598 1.00 11.70 98 SER A O 1
ATOM 702 N N . ILE A 1 102 ? -47.443 8.164 -15.287 1.00 13.49 99 ILE A N 1
ATOM 703 C CA . ILE A 1 102 ? -46.709 7.625 -16.423 1.00 12.54 99 ILE A CA 1
ATOM 704 C C . ILE A 1 102 ? -47.560 6.622 -17.205 1.00 13.03 99 ILE A C 1
ATOM 705 O O . ILE A 1 102 ? -47.489 6.565 -18.437 1.00 13.90 99 ILE A O 1
ATOM 710 N N . SER A 1 103 ? -48.382 5.821 -16.519 1.00 13.64 100 SER A N 1
ATOM 711 C CA . SER A 1 103 ? -49.223 4.862 -17.236 1.00 11.20 100 SER A CA 1
ATOM 712 C C . SER A 1 103 ? -50.299 5.573 -18.048 1.00 12.07 100 SER A C 1
ATOM 713 O O . SER A 1 103 ? -50.516 5.259 -19.220 1.00 12.82 100 SER A O 1
ATOM 716 N N . ALA A 1 104 ? -51.005 6.526 -17.434 1.00 21.01 101 ALA A N 1
ATOM 717 C CA . ALA A 1 104 ? -51.973 7.340 -18.171 1.00 15.57 101 ALA A CA 1
ATOM 718 C C . ALA A 1 104 ? -51.365 7.989 -19.406 1.00 13.05 101 ALA A C 1
ATOM 719 O O . ALA A 1 104 ? -52.098 8.375 -20.325 1.00 11.00 101 ALA A O 1
ATOM 721 N N . MET A 1 105 ? -50.040 8.128 -19.440 1.00 15.13 102 MET A N 1
ATOM 722 C CA . MET A 1 105 ? -49.356 8.685 -20.597 1.00 13.16 102 MET A CA 1
ATOM 723 C C . MET A 1 105 ? -49.513 7.830 -21.841 1.00 13.34 102 MET A C 1
ATOM 724 O O . MET A 1 105 ? -49.136 8.282 -22.927 1.00 13.97 102 MET A O 1
ATOM 729 N N . GLU A 1 106 ? -50.045 6.608 -21.720 1.00 11.42 103 GLU A N 1
ATOM 730 C CA . GLU A 1 106 ? -49.904 5.665 -22.828 1.00 11.90 103 GLU A CA 1
ATOM 731 C C . GLU A 1 106 ? -50.651 6.118 -24.069 1.00 12.60 103 GLU A C 1
ATOM 732 O O . GLU A 1 106 ? -50.073 6.059 -25.167 1.00 14.21 103 GLU A O 1
ATOM 738 N N . PRO A 1 107 ? -51.901 6.563 -23.989 1.00 13.76 104 PRO A N 1
ATOM 739 C CA . PRO A 1 107 ? -52.596 6.971 -25.225 1.00 14.16 104 PRO A CA 1
ATOM 740 C C . PRO A 1 107 ? -51.930 8.143 -25.938 1.00 13.99 104 PRO A C 1
ATOM 741 O O . PRO A 1 107 ? -51.877 8.175 -27.174 1.00 14.76 104 PRO A O 1
ATOM 745 N N . ARG A 1 108 ? -51.407 9.114 -25.197 1.00 17.43 105 ARG A N 1
ATOM 746 C CA . ARG A 1 108 ? -50.644 10.180 -25.839 1.00 17.35 105 ARG A CA 1
ATOM 747 C C . ARG A 1 108 ? -49.460 9.617 -26.618 1.00 15.35 105 ARG A C 1
ATOM 748 O O . ARG A 1 108 ? -49.265 9.943 -27.793 1.00 18.83 105 ARG A O 1
ATOM 756 N N . ILE A 1 109 ? -48.677 8.741 -25.997 1.00 10.67 106 ILE A N 1
ATOM 757 C CA . ILE A 1 109 ? -47.511 8.209 -26.691 1.00 12.82 106 ILE A CA 1
ATOM 758 C C . ILE A 1 109 ? -47.922 7.500 -27.979 1.00 14.01 106 ILE A C 1
ATOM 759 O O . ILE A 1 109 ? -47.289 7.666 -29.025 1.00 15.22 106 ILE A O 1
ATOM 764 N N . ARG A 1 110 ? -48.971 6.685 -27.921 1.00 14.79 107 ARG A N 1
ATOM 765 C CA . ARG A 1 110 ? -49.450 6.011 -29.123 1.00 17.97 107 ARG A CA 1
ATOM 766 C C . ARG A 1 110 ? -49.799 7.022 -30.210 1.00 16.04 107 ARG A C 1
ATOM 767 O O . ARG A 1 110 ? -49.395 6.876 -31.366 1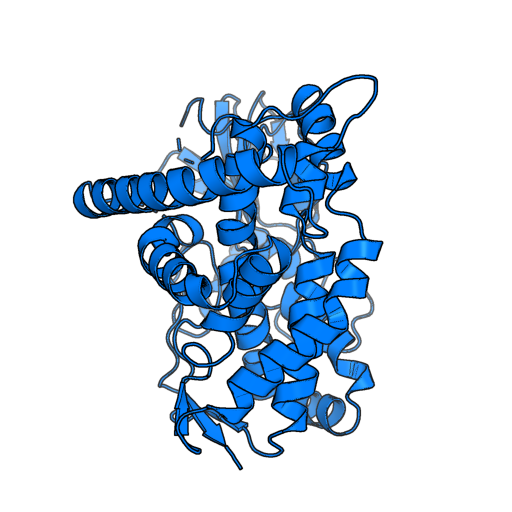.00 18.91 107 ARG A O 1
ATOM 775 N N . GLN A 1 111 ? -50.548 8.065 -29.860 1.00 21.69 108 GLN A N 1
ATOM 776 C CA . GLN A 1 111 ? -50.905 9.065 -30.860 1.00 15.18 108 GLN A CA 1
ATOM 777 C C . GLN A 1 111 ? -49.660 9.741 -31.431 1.00 18.83 108 GLN A C 1
ATOM 778 O O . GLN A 1 111 ? -49.534 9.908 -32.650 1.00 17.96 108 GLN A O 1
ATOM 784 N N . ILE A 1 112 ? -48.723 10.133 -30.561 1.00 19.44 109 ILE A N 1
ATOM 785 C CA . ILE A 1 112 ? -47.530 10.834 -31.032 1.00 17.33 109 ILE A CA 1
ATOM 786 C C . ILE A 1 112 ? -46.704 9.929 -31.924 1.00 12.60 109 ILE A C 1
ATOM 787 O O . ILE A 1 112 ? -45.975 10.403 -32.797 1.00 13.66 109 ILE A O 1
ATOM 792 N N . ALA A 1 113 ? -46.798 8.622 -31.737 1.00 15.57 110 ALA A N 1
ATOM 793 C CA . ALA A 1 113 ? -46.029 7.761 -32.615 1.00 12.52 110 ALA A CA 1
ATOM 794 C C . ALA A 1 113 ? -46.752 7.531 -33.933 1.00 17.06 110 ALA A C 1
ATOM 795 O O . ALA A 1 113 ? -46.097 7.389 -34.975 1.00 19.98 110 ALA A O 1
ATOM 797 N N . ASP A 1 114 ? -48.088 7.516 -33.917 1.00 15.35 111 ASP A N 1
ATOM 798 C CA . ASP A 1 114 ? -48.832 7.393 -35.168 1.00 16.79 111 ASP A CA 1
ATOM 799 C C . ASP A 1 114 ? -48.665 8.634 -36.035 1.00 14.31 111 ASP A C 1
ATOM 800 O O . ASP A 1 114 ? -48.522 8.522 -37.253 1.00 15.35 111 ASP A O 1
ATOM 805 N N . HIS A 1 115 ? -48.698 9.831 -35.438 1.00 19.26 112 HIS A N 1
ATOM 806 C CA . HIS A 1 115 ? -48.459 11.040 -36.222 1.00 15.36 112 HIS A CA 1
ATOM 807 C C . HIS A 1 115 ? -47.094 10.982 -36.887 1.00 18.25 112 HIS A C 1
ATOM 808 O O . HIS A 1 115 ? -46.968 11.174 -38.100 1.00 20.92 112 HIS A O 1
ATOM 815 N N . LEU A 1 116 ? -46.055 10.706 -36.103 1.00 20.50 113 LEU A N 1
ATOM 816 C CA . LEU A 1 116 ? -44.733 10.517 -36.679 1.00 17.82 113 LEU A CA 1
ATOM 817 C C . LEU A 1 116 ? -44.799 9.591 -37.877 1.00 14.81 113 LEU A C 1
ATOM 818 O O . LEU A 1 116 ? -44.440 9.966 -38.995 1.00 17.85 113 LEU A O 1
ATOM 823 N N . LEU A 1 117 ? -45.268 8.367 -37.655 1.00 15.40 114 LEU A N 1
ATOM 824 C CA . LEU A 1 117 ? -45.351 7.400 -38.739 1.00 11.36 114 LEU A CA 1
ATOM 825 C C . LEU A 1 117 ? -46.181 7.931 -39.913 1.00 17.09 114 LEU A C 1
ATOM 826 O O . LEU A 1 117 ? -45.822 7.717 -41.077 1.00 19.44 114 LEU A O 1
ATOM 831 N N . ASP A 1 118 ? -47.295 8.624 -39.634 1.00 14.83 115 ASP A N 1
ATOM 832 C CA . ASP A 1 118 ? -48.160 9.085 -40.722 1.00 15.28 115 ASP A CA 1
ATOM 833 C C . ASP A 1 118 ? -47.433 10.052 -41.637 1.00 16.51 115 ASP A C 1
ATOM 834 O O . ASP A 1 118 ? -47.727 10.115 -42.837 1.00 14.74 115 ASP A O 1
ATOM 839 N N . GLU A 1 119 ? -46.460 10.780 -41.099 1.00 18.92 116 GLU A N 1
ATOM 840 C CA . GLU A 1 119 ? -45.804 11.871 -41.801 1.00 12.78 116 GLU A CA 1
ATOM 841 C C . GLU A 1 119 ? -44.402 11.531 -42.301 1.00 18.86 116 GLU A C 1
ATOM 842 O O . GLU A 1 119 ? -43.699 12.428 -42.782 1.00 18.24 116 GLU A O 1
ATOM 848 N N . LEU A 1 120 ? -43.965 10.276 -42.191 1.00 17.38 117 LEU A N 1
ATOM 849 C CA . LEU A 1 120 ? -42.657 9.908 -42.724 1.00 17.66 117 LEU A CA 1
ATOM 850 C C . LEU A 1 120 ? -42.578 10.272 -44.206 1.00 16.58 117 LEU A C 1
ATOM 851 O O . LEU A 1 120 ? -43.570 10.134 -44.931 1.00 17.21 117 LEU A O 1
ATOM 856 N N . PRO A 1 121 ? -41.366 10.720 -44.718 1.00 15.54 118 PRO A N 1
ATOM 857 C CA . PRO A 1 121 ? -41.264 11.300 -46.069 1.00 18.63 118 PRO A CA 1
ATOM 858 C C . PRO A 1 121 ? -41.190 10.256 -47.179 1.00 17.99 118 PRO A C 1
ATOM 859 O O . PRO A 1 121 ? -40.235 10.184 -47.947 1.00 24.95 118 PRO A O 1
ATOM 863 N N . GLY A 1 122 ? -42.227 9.446 -47.295 1.00 24.88 119 GLY A N 1
ATOM 864 C CA . GLY A 1 122 ? -42.221 8.385 -48.276 1.00 29.60 119 GLY A CA 1
ATOM 865 C C . GLY A 1 122 ? -41.626 7.101 -47.735 1.00 23.60 119 GLY A C 1
ATOM 866 O O . GLY A 1 122 ? -41.417 6.948 -46.527 1.00 28.80 119 GLY A O 1
ATOM 867 N N . PRO A 1 123 ? -41.347 6.142 -48.622 1.00 34.47 120 PRO A N 1
ATOM 868 C CA . PRO A 1 123 ? -40.876 4.827 -48.158 1.00 29.76 120 PRO A CA 1
ATOM 869 C C . PRO A 1 123 ? -39.380 4.736 -47.903 1.00 28.24 120 PRO A C 1
ATOM 870 O O . PRO A 1 123 ? -38.948 3.726 -47.333 1.00 34.67 120 PRO A O 1
ATOM 874 N N . GLU A 1 124 ? -38.578 5.728 -48.305 1.00 22.59 121 GLU A N 1
ATOM 875 C CA . GLU A 1 124 ? -37.153 5.770 -47.989 1.00 23.11 121 GLU A CA 1
ATOM 876 C C . GLU A 1 124 ? -36.874 7.002 -47.142 1.00 19.73 121 GLU A C 1
ATOM 877 O O . GLU A 1 124 ? -37.001 8.127 -47.632 1.00 27.76 121 GLU A O 1
ATOM 883 N N . PHE A 1 125 ? -36.462 6.791 -45.890 1.00 16.72 122 PHE A N 1
ATOM 884 C CA . PHE A 1 125 ? -36.277 7.878 -44.933 1.00 17.15 122 PHE A CA 1
ATOM 885 C C . PHE A 1 125 ? -35.230 7.477 -43.892 1.00 16.44 122 PHE A C 1
ATOM 886 O O . PHE A 1 125 ? -34.690 6.369 -43.916 1.00 16.07 122 PHE A O 1
ATOM 894 N N . ASP A 1 126 ? -34.957 8.391 -42.954 1.00 17.65 123 ASP A N 1
ATOM 895 C CA . ASP A 1 126 ? -34.003 8.165 -41.867 1.00 15.15 123 ASP A CA 1
ATOM 896 C C . ASP A 1 126 ? -34.776 7.822 -40.594 1.00 20.69 123 ASP A C 1
ATOM 897 O O . ASP A 1 126 ? -35.483 8.674 -40.035 1.00 17.56 123 ASP A O 1
ATOM 902 N N . LEU A 1 127 ? -34.627 6.580 -40.124 1.00 16.30 124 LEU A N 1
ATOM 903 C CA . LEU A 1 127 ? -35.477 6.118 -39.036 1.00 15.95 124 LEU A CA 1
ATOM 904 C C . LEU A 1 127 ? -35.165 6.797 -37.710 1.00 14.64 124 LEU A C 1
ATOM 905 O O . LEU A 1 127 ? -36.007 6.785 -36.807 1.00 15.82 124 LEU A O 1
ATOM 910 N N . VAL A 1 128 ? -33.980 7.373 -37.562 1.00 13.21 125 VAL A N 1
ATOM 911 C CA . VAL A 1 128 ? -33.679 8.143 -36.365 1.00 11.07 125 VAL A CA 1
ATOM 912 C C . VAL A 1 128 ? -34.234 9.554 -36.491 1.00 15.03 125 VAL A C 1
ATOM 913 O O . VAL A 1 128 ? -35.024 10.010 -35.655 1.00 22.73 125 VAL A O 1
ATOM 917 N N . GLU A 1 129 ? -33.850 10.259 -37.556 1.00 16.99 126 GLU A N 1
ATOM 918 C CA . GLU A 1 129 ? -34.240 11.660 -37.697 1.00 17.10 126 GLU A CA 1
ATOM 919 C C . GLU A 1 129 ? -35.754 11.847 -37.639 1.00 16.28 126 GLU A C 1
ATOM 920 O O . GLU A 1 129 ? -36.238 12.806 -37.033 1.00 24.18 126 GLU A O 1
ATOM 926 N N . HIS A 1 130 ? -36.511 10.962 -38.289 1.00 11.71 127 HIS A N 1
ATOM 927 C CA . HIS A 1 130 ? -37.936 11.142 -38.529 1.00 11.62 127 HIS A CA 1
ATOM 928 C C . HIS A 1 130 ? -38.818 10.297 -37.638 1.00 11.75 127 HIS A C 1
ATOM 929 O O . HIS A 1 130 ? -39.993 10.148 -37.948 1.00 16.13 127 HIS A O 1
ATOM 936 N N . PHE A 1 131 ? -38.288 9.698 -36.576 1.00 19.46 128 PHE A N 1
ATOM 937 C CA . PHE A 1 131 ? -39.116 8.880 -35.698 1.00 11.73 128 PHE A CA 1
ATOM 938 C C . PHE A 1 131 ? -38.515 8.781 -34.309 1.00 14.03 128 PHE A C 1
ATOM 939 O O . PHE A 1 131 ? -39.017 9.390 -33.357 1.00 12.73 128 PHE A O 1
ATOM 947 N N . ALA A 1 132 ? -37.429 8.013 -34.196 1.00 13.07 129 ALA A N 1
ATOM 948 C CA . ALA A 1 132 ? -36.792 7.795 -32.908 1.00 8.51 129 ALA A CA 1
ATOM 949 C C . ALA A 1 132 ? -36.165 9.057 -32.337 1.00 12.77 129 ALA A C 1
ATOM 950 O O . ALA A 1 132 ? -36.005 9.152 -31.114 1.00 13.04 129 ALA A O 1
ATOM 952 N N . TYR A 1 133 ? -35.801 10.031 -33.170 1.00 12.28 130 TYR A N 1
ATOM 953 C CA . TYR A 1 133 ? -35.177 11.196 -32.546 1.00 13.93 130 TYR A CA 1
ATOM 954 C C . TYR A 1 133 ? -36.214 12.173 -32.004 1.00 9.86 130 TYR A C 1
ATOM 955 O O . TYR A 1 133 ? -36.037 12.703 -30.905 1.00 12.44 130 TYR A O 1
ATOM 964 N N . PRO A 1 134 ? -37.289 12.424 -32.716 1.00 9.86 131 PRO A N 1
ATOM 965 C CA . PRO A 1 134 ? -38.286 13.397 -32.250 1.00 9.16 131 PRO A CA 1
ATOM 966 C C . PRO A 1 134 ? -39.219 12.898 -31.156 1.00 12.72 131 PRO A C 1
ATOM 967 O O . PRO A 1 134 ? -39.615 13.682 -30.292 1.00 14.49 131 PRO A O 1
ATOM 971 N N . LEU A 1 135 ? -39.599 11.619 -31.184 1.00 12.03 132 LEU A N 1
ATOM 972 C CA . LEU A 1 135 ? -40.667 11.142 -30.304 1.00 8.85 132 LEU A CA 1
ATOM 973 C C . LEU A 1 135 ? -40.370 11.354 -28.824 1.00 9.81 132 LEU A C 1
ATOM 974 O O . LEU A 1 135 ? -41.231 11.912 -28.125 1.00 11.35 132 LEU A O 1
ATOM 979 N N . PRO A 1 136 ? -39.223 10.917 -28.275 1.00 9.68 133 PRO A N 1
ATOM 980 C CA . PRO A 1 136 ? -38.908 11.233 -26.868 1.00 10.50 133 PRO A CA 1
ATOM 981 C C . PRO A 1 136 ? -39.049 12.708 -26.528 1.00 15.51 133 PRO A C 1
ATOM 982 O O . PRO A 1 136 ? -39.452 13.051 -25.413 1.00 16.68 133 PRO A O 1
ATOM 986 N N . VAL A 1 137 ? -38.704 13.597 -27.456 1.00 12.85 134 VAL A N 1
ATOM 987 C CA . VAL A 1 137 ? -38.779 15.019 -27.151 1.00 12.47 134 VAL A CA 1
ATOM 988 C C . VAL A 1 137 ? -40.223 15.488 -27.169 1.00 12.22 134 VAL A C 1
ATOM 989 O O . VAL A 1 137 ? -40.626 16.299 -26.335 1.00 17.37 134 VAL A O 1
ATOM 993 N N . ILE A 1 138 ? -41.021 15.002 -28.122 1.00 11.73 135 ILE A N 1
ATOM 994 C CA . ILE A 1 138 ? -42.427 15.378 -28.165 1.00 9.05 135 ILE A CA 1
ATOM 995 C C . ILE A 1 138 ? -43.136 14.891 -26.915 1.00 12.03 135 ILE A C 1
ATOM 996 O O . ILE A 1 138 ? -44.052 15.548 -26.413 1.00 15.23 135 ILE A O 1
ATOM 1001 N N . VAL A 1 139 ? -42.685 13.767 -26.362 1.00 17.07 136 VAL A N 1
ATOM 1002 C CA . VAL A 1 139 ? -43.355 13.118 -25.238 1.00 13.64 136 VAL A CA 1
ATOM 1003 C C . VAL A 1 139 ? -43.083 13.856 -23.931 1.00 12.84 136 VAL A C 1
ATOM 1004 O O . VAL A 1 139 ? -43.996 14.124 -23.144 1.00 16.50 136 VAL A O 1
ATOM 1008 N N . ILE A 1 140 ? -41.825 14.185 -23.668 1.00 14.46 137 ILE A N 1
ATOM 1009 C CA . ILE A 1 140 ? -41.508 15.059 -22.549 1.00 9.17 137 ILE A CA 1
ATOM 1010 C C . ILE A 1 140 ? -42.328 16.335 -22.640 1.00 11.21 137 ILE A C 1
ATOM 1011 O O . ILE A 1 140 ? -42.920 16.799 -21.657 1.00 11.72 137 ILE A O 1
ATOM 1016 N N . ALA A 1 141 ? -42.380 16.916 -23.835 1.00 11.32 138 ALA A N 1
ATOM 1017 C CA . ALA A 1 141 ? -43.039 18.201 -24.018 1.00 10.21 138 ALA A CA 1
ATOM 1018 C C . ALA A 1 141 ? -44.551 18.107 -23.781 1.00 17.23 138 ALA A C 1
ATOM 1019 O O . ALA A 1 141 ? -45.168 19.051 -23.267 1.00 13.52 138 ALA A O 1
ATOM 1021 N N . GLU A 1 142 ? -45.169 16.988 -24.169 1.00 14.69 139 GLU A N 1
ATOM 1022 C CA . GLU A 1 142 ? -46.577 16.790 -23.859 1.00 12.70 139 GLU A CA 1
ATOM 1023 C C . GLU A 1 142 ? -46.768 16.448 -22.385 1.00 13.50 139 GLU A C 1
ATOM 1024 O O . GLU A 1 142 ? -47.747 16.875 -21.774 1.00 12.95 139 GLU A O 1
ATOM 1030 N N . LEU A 1 143 ? -45.829 15.724 -21.782 1.00 14.63 140 LEU A N 1
ATOM 1031 C CA . LEU A 1 143 ? -45.922 15.462 -20.350 1.00 12.81 140 LEU A CA 1
ATOM 1032 C C . LEU A 1 143 ? -45.806 16.750 -19.542 1.00 15.43 140 LEU A C 1
ATOM 1033 O O . LEU A 1 143 ? -46.586 16.986 -18.608 1.00 14.47 140 LEU A O 1
ATOM 1038 N N . LEU A 1 144 ? -44.826 17.589 -19.877 1.00 14.14 141 LEU A N 1
ATOM 1039 C CA . LEU A 1 144 ? -44.596 18.815 -19.130 1.00 11.10 141 LEU A CA 1
ATOM 1040 C C . LEU A 1 144 ? -45.766 19.781 -19.208 1.00 16.89 141 LEU A C 1
ATOM 1041 O O . LEU A 1 144 ? -45.912 20.623 -18.320 1.00 31.84 141 LEU A O 1
ATOM 1046 N N . GLY A 1 145 ? -46.600 19.686 -20.230 1.00 17.93 142 GLY A N 1
ATOM 1047 C CA . GLY A 1 145 ? -47.666 20.643 -20.441 1.00 18.96 142 GLY A CA 1
ATOM 1048 C C . GLY A 1 145 ? -47.346 21.721 -21.452 1.00 23.38 142 GLY A C 1
ATOM 1049 O O . GLY A 1 145 ? -48.010 22.763 -21.455 1.00 29.32 142 GLY A O 1
ATOM 1050 N N . VAL A 1 146 ? -46.339 21.515 -22.289 1.00 22.02 143 VAL A N 1
ATOM 1051 C CA . VAL A 1 146 ? -45.996 22.472 -23.330 1.00 23.28 143 VAL A CA 1
ATOM 1052 C C . VAL A 1 146 ? -47.093 22.485 -24.383 1.00 26.35 143 VAL A C 1
ATOM 1053 O O . VAL A 1 146 ? -47.423 21.437 -24.961 1.00 26.60 143 VAL A O 1
ATOM 1057 N N . PRO A 1 147 ? -47.679 23.639 -24.660 1.00 20.77 144 PRO A N 1
ATOM 1058 C CA . PRO A 1 147 ? -48.720 23.712 -25.678 1.00 24.25 144 PRO A CA 1
ATOM 1059 C C . PRO A 1 147 ? -48.191 23.183 -26.996 1.00 27.17 144 PRO A C 1
ATOM 1060 O O . PRO A 1 147 ? -47.019 23.411 -27.326 1.00 29.51 144 PRO A O 1
ATOM 1064 N N . PRO A 1 148 ? -49.008 22.466 -27.774 1.00 30.02 145 PRO A N 1
ATOM 1065 C CA . PRO A 1 148 ? -48.479 21.858 -29.005 1.00 28.50 145 PRO A CA 1
ATOM 1066 C C . PRO A 1 148 ? -47.769 22.845 -29.906 1.00 24.33 145 PRO A C 1
ATOM 1067 O O . PRO A 1 148 ? -46.692 22.536 -30.422 1.00 34.08 145 PRO A O 1
ATOM 1071 N N . GLY A 1 149 ? -48.326 24.036 -30.099 1.00 24.19 146 GLY A N 1
ATOM 1072 C CA . GLY A 1 149 ? -47.675 24.994 -30.982 1.00 27.15 146 GLY A CA 1
ATOM 1073 C C . GLY A 1 149 ? -46.346 25.532 -30.478 1.00 24.36 146 GLY A C 1
ATOM 1074 O O . GLY A 1 149 ? -45.672 26.267 -31.210 1.00 33.82 146 GLY A O 1
ATOM 1075 N N . ASP A 1 150 ? -45.963 25.222 -29.250 1.00 26.11 147 ASP A N 1
ATOM 1076 C CA . ASP A 1 150 ? -44.636 25.591 -28.779 1.00 20.50 147 ASP A CA 1
ATOM 1077 C C . ASP A 1 150 ? -43.621 24.483 -29.011 1.00 32.37 147 ASP A C 1
ATOM 1078 O O . ASP A 1 150 ? -42.413 24.712 -28.851 1.00 31.99 147 ASP A O 1
ATOM 1083 N N . ARG A 1 151 ? -44.089 23.307 -29.430 1.00 27.53 148 ARG A N 1
ATOM 1084 C CA . ARG A 1 151 ? -43.313 22.087 -29.313 1.00 23.68 148 ARG A CA 1
ATOM 1085 C C . ARG A 1 151 ? -42.125 22.044 -30.272 1.00 28.32 148 ARG A C 1
ATOM 1086 O O . ARG A 1 151 ? -41.183 21.278 -30.035 1.00 23.42 148 ARG A O 1
ATOM 1094 N N . HIS A 1 152 ? -42.143 22.856 -31.335 1.00 29.08 149 HIS A N 1
ATOM 1095 C CA . HIS A 1 152 ? -40.984 22.982 -32.218 1.00 25.55 149 HIS A CA 1
ATOM 1096 C C . HIS A 1 152 ? -39.822 23.685 -31.527 1.00 26.96 149 HIS A C 1
ATOM 1097 O O . HIS A 1 152 ? -38.659 23.371 -31.796 1.00 25.66 149 HIS A O 1
ATOM 1104 N N . LEU A 1 153 ? -40.115 24.656 -30.659 1.00 29.48 150 LEU A N 1
ATOM 1105 C CA . LEU A 1 153 ? -39.054 25.321 -29.912 1.00 25.00 150 LEU A CA 1
ATOM 1106 C C . LEU A 1 153 ? -38.248 24.317 -29.105 1.00 22.22 150 LEU A C 1
ATOM 1107 O O . LEU A 1 153 ? -37.020 24.432 -29.004 1.00 21.71 150 LEU A O 1
ATOM 1112 N N . PHE A 1 154 ? -38.927 23.320 -28.526 1.00 20.20 151 PHE A N 1
ATOM 1113 C CA . PHE A 1 154 ? -38.244 22.279 -27.761 1.00 21.51 151 PHE A CA 1
ATOM 1114 C C . PHE A 1 154 ? -37.350 21.431 -28.643 1.00 20.18 151 PHE A C 1
ATOM 1115 O O . PHE A 1 154 ? -36.197 21.161 -28.297 1.00 18.35 151 PHE A O 1
ATOM 1123 N N . ARG A 1 155 ? -37.873 20.971 -29.775 1.00 21.46 152 ARG A N 1
ATOM 1124 C CA . ARG A 1 155 ? -37.010 20.285 -30.719 1.00 20.59 152 ARG A CA 1
ATOM 1125 C C . ARG A 1 155 ? -35.780 21.132 -31.012 1.00 18.36 152 ARG A C 1
ATOM 1126 O O . ARG A 1 155 ? -34.647 20.636 -30.969 1.00 16.11 152 ARG A O 1
ATOM 1134 N N . THR A 1 156 ? -35.985 22.426 -31.258 1.00 15.01 153 THR A N 1
ATOM 1135 C CA . THR A 1 156 ? -34.875 23.345 -31.478 1.00 14.28 153 THR A CA 1
ATOM 1136 C C . THR A 1 156 ? -33.860 23.275 -30.344 1.00 22.95 153 THR A C 1
ATOM 1137 O O . THR A 1 156 ? -32.652 23.118 -30.575 1.00 19.83 153 THR A O 1
ATOM 1141 N N . TRP A 1 157 ? -34.343 23.395 -29.101 1.00 16.19 154 TRP A N 1
ATOM 1142 C CA . TRP A 1 157 ? -33.444 23.433 -27.960 1.00 17.78 154 TRP A CA 1
ATOM 1143 C C . TRP A 1 157 ? -32.727 22.103 -27.769 1.00 20.48 154 TRP A C 1
ATOM 1144 O O . TRP A 1 157 ? -31.526 22.078 -27.468 1.00 24.24 154 TRP A O 1
ATOM 1155 N N . SER A 1 158 ? -33.419 20.981 -27.942 1.00 14.86 155 SER A N 1
ATOM 1156 C CA . SER A 1 158 ? -32.689 19.740 -27.759 1.00 15.76 155 SER A CA 1
ATOM 1157 C C . SER A 1 158 ? -31.639 19.567 -28.841 1.00 19.33 155 SER A C 1
ATOM 1158 O O . SER A 1 158 ? -30.599 18.944 -28.600 1.00 17.65 155 SER A O 1
ATOM 1161 N N . ASP A 1 159 ? -31.858 20.153 -30.020 1.00 21.33 156 ASP A N 1
ATOM 1162 C CA . ASP A 1 159 ? -30.802 20.152 -31.027 1.00 17.02 156 ASP A CA 1
ATOM 1163 C C . ASP A 1 159 ? -29.621 20.993 -30.575 1.00 13.77 156 ASP A C 1
ATOM 1164 O O . ASP A 1 159 ? -28.469 20.586 -30.727 1.00 9.64 156 ASP A O 1
ATOM 1169 N N . ARG A 1 160 ? -29.889 22.150 -29.988 1.00 15.64 157 ARG A N 1
ATOM 1170 C CA . ARG A 1 160 ? -28.815 23.027 -29.562 1.00 14.89 157 ARG A CA 1
ATOM 1171 C C . ARG A 1 160 ? -28.168 22.565 -28.268 1.00 14.70 157 ARG A C 1
ATOM 1172 O O . ARG A 1 160 ? -27.033 22.964 -27.986 1.00 19.71 157 ARG A O 1
ATOM 1180 N N . LEU A 1 161 ? -28.836 21.703 -27.508 1.00 12.69 158 LEU A N 1
ATOM 1181 C CA . LEU A 1 161 ? -28.336 21.242 -26.226 1.00 12.76 158 LEU A CA 1
ATOM 1182 C C . LEU A 1 161 ? -27.850 19.805 -26.228 1.00 13.67 158 LEU A C 1
ATOM 1183 O O . LEU A 1 161 ? -27.261 19.384 -25.234 1.00 18.02 158 LEU A O 1
ATOM 1188 N N . MET A 1 162 ? -28.087 19.027 -27.289 1.00 21.28 159 MET A N 1
ATOM 1189 C CA . MET A 1 162 ? -27.689 17.615 -27.235 1.00 24.77 159 MET A CA 1
ATOM 1190 C C . MET A 1 162 ? -26.201 17.441 -26.995 1.00 22.21 159 MET A C 1
ATOM 1191 O O . MET A 1 162 ? -25.756 16.314 -26.769 1.00 25.05 159 MET A O 1
ATOM 1196 N N . SER A 1 163 ? -25.422 18.517 -27.031 1.00 15.80 160 SER A N 1
ATOM 1197 C CA . SER A 1 163 ? -24.019 18.354 -26.719 1.00 20.02 160 SER A CA 1
ATOM 1198 C C . SER A 1 163 ? -23.818 17.854 -25.301 1.00 25.06 160 SER A C 1
ATOM 1199 O O . SER A 1 163 ? -22.772 17.272 -25.011 1.00 25.15 160 SER A O 1
ATOM 1202 N N . LEU A 1 164 ? -24.793 18.071 -24.408 1.00 25.28 161 LEU A N 1
ATOM 1203 C CA . LEU A 1 164 ? -24.626 17.649 -23.019 1.00 24.13 161 LEU A CA 1
ATOM 1204 C C . LEU A 1 164 ? -24.966 16.176 -22.834 1.00 30.68 161 LEU A C 1
ATOM 1205 O O . LEU A 1 164 ? -24.243 15.462 -22.131 1.00 42.05 161 LEU A O 1
ATOM 1210 N N . GLN A 1 165 ? -26.063 15.703 -23.431 1.00 24.18 162 GLN A N 1
ATOM 1211 C CA . GLN A 1 165 ? -26.322 14.266 -23.437 1.00 29.68 162 GLN A CA 1
ATOM 1212 C C . GLN A 1 165 ? -25.107 13.498 -23.962 1.00 39.48 162 GLN A C 1
ATOM 1213 O O . GLN A 1 165 ? -24.680 12.505 -23.363 1.00 40.20 162 GLN A O 1
ATOM 1219 N N . VAL A 1 166 ? -24.509 13.974 -25.058 1.00 40.34 163 VAL A N 1
ATOM 1220 C CA . VAL A 1 166 ? -23.358 13.300 -25.655 1.00 39.61 163 VAL A CA 1
ATOM 1221 C C . VAL A 1 166 ? -22.065 13.658 -24.921 1.00 46.08 163 VAL A C 1
ATOM 1222 O O . VAL A 1 166 ? -21.204 12.794 -24.708 1.00 45.39 163 VAL A O 1
ATOM 1226 N N . GLU A 1 167 ? -21.916 14.924 -24.525 1.00 41.31 164 GLU A N 1
ATOM 1227 C CA . GLU A 1 167 ? -20.673 15.493 -23.961 1.00 50.95 164 GLU A CA 1
ATOM 1228 C C . GLU A 1 167 ? -19.770 16.076 -25.052 1.00 43.30 164 GLU A C 1
ATOM 1229 O O . GLU A 1 167 ? -18.612 16.407 -24.790 1.00 53.68 164 GLU A O 1
ATOM 1235 N N . ALA A 1 170 ? -16.714 20.418 -25.827 1.00 49.38 167 ALA A N 1
ATOM 1236 C CA . ALA A 1 170 ? -15.428 20.736 -25.223 1.00 44.47 167 ALA A CA 1
ATOM 1237 C C . ALA A 1 170 ? -15.006 22.178 -25.545 1.00 37.30 167 ALA A C 1
ATOM 1238 O O . ALA A 1 170 ? -14.688 22.952 -24.645 1.00 35.51 167 ALA A O 1
ATOM 1240 N N . ASP A 1 171 ? -15.012 22.541 -26.830 1.00 41.38 168 ASP A N 1
ATOM 1241 C CA . ASP A 1 171 ? -14.550 23.865 -27.233 1.00 39.14 168 ASP A CA 1
ATOM 1242 C C . ASP A 1 171 ? -15.383 24.962 -26.567 1.00 32.36 168 ASP A C 1
ATOM 1243 O O . ASP A 1 171 ? -16.536 24.741 -26.185 1.00 30.69 168 ASP A O 1
ATOM 1248 N N . PRO A 1 172 ? -14.816 26.163 -26.431 1.00 24.15 169 PRO A N 1
ATOM 1249 C CA . PRO A 1 172 ? -15.584 27.267 -25.841 1.00 22.12 169 PRO A CA 1
ATOM 1250 C C . PRO A 1 172 ? -16.770 27.678 -26.683 1.00 22.12 169 PRO A C 1
ATOM 1251 O O . PRO A 1 172 ? -17.832 27.998 -26.139 1.00 28.05 169 PRO A O 1
ATOM 1255 N N . GLU A 1 173 ? -16.599 27.727 -28.003 1.00 22.94 170 GLU A N 1
ATOM 1256 C CA . GLU A 1 173 ? -17.697 28.013 -28.916 1.00 22.23 170 GLU A CA 1
ATOM 1257 C C . GLU A 1 173 ? -18.939 27.233 -28.531 1.00 17.19 170 GLU A C 1
ATOM 1258 O O . GLU A 1 173 ? -19.951 27.817 -28.139 1.00 19.02 170 GLU A O 1
ATOM 1264 N N . LEU A 1 174 ? -18.851 25.900 -28.606 1.00 23.44 171 LEU A N 1
ATOM 1265 C CA . LEU A 1 174 ? -19.991 25.036 -28.307 1.00 19.14 171 LEU A CA 1
ATOM 1266 C C . LEU A 1 174 ? -20.562 25.327 -26.923 1.00 22.98 171 LEU A C 1
ATOM 1267 O O . LEU A 1 174 ? -21.780 25.467 -26.759 1.00 24.71 171 LEU A O 1
ATOM 1272 N N . ALA A 1 175 ? -19.685 25.438 -25.917 1.00 23.99 172 ALA A N 1
ATOM 1273 C CA . ALA A 1 175 ? -20.113 25.756 -24.554 1.00 20.85 172 ALA A CA 1
ATOM 1274 C C . ALA A 1 175 ? -20.965 27.021 -24.501 1.00 20.62 172 ALA A C 1
ATOM 1275 O O . ALA A 1 175 ? -22.046 27.022 -23.905 1.00 21.76 172 ALA A O 1
ATOM 1277 N N . ARG A 1 176 ? -20.486 28.115 -25.105 1.00 17.59 173 ARG A N 1
ATOM 1278 C CA . ARG A 1 176 ? -21.238 29.370 -25.071 1.00 18.11 173 ARG A CA 1
ATOM 1279 C C . ARG A 1 176 ? -22.612 29.210 -25.719 1.00 20.18 173 ARG A C 1
ATOM 1280 O O . ARG A 1 176 ? -23.633 29.558 -25.116 1.00 18.57 173 ARG A O 1
ATOM 1288 N N . THR A 1 177 ? -22.664 28.674 -26.947 1.00 25.03 174 THR A N 1
ATOM 1289 C CA . THR A 1 177 ? -23.958 28.508 -27.608 1.00 18.82 174 THR A CA 1
ATOM 1290 C C . THR A 1 177 ? -24.876 27.645 -26.767 1.00 17.44 174 THR A C 1
ATOM 1291 O O . THR A 1 177 ? -26.086 27.898 -26.696 1.00 20.50 174 THR A O 1
ATOM 1295 N N . VAL A 1 178 ? -24.317 26.621 -26.113 1.00 22.65 175 VAL A N 1
ATOM 1296 C CA . VAL A 1 178 ? -25.126 25.720 -25.293 1.00 19.13 175 VAL A CA 1
ATOM 1297 C C . VAL A 1 178 ? -25.711 26.472 -24.108 1.00 16.20 175 VAL A C 1
ATOM 1298 O O . VAL A 1 178 ? -26.908 26.377 -23.819 1.00 17.74 175 VAL A O 1
ATOM 1302 N N . ALA A 1 179 ? -24.880 27.247 -23.414 1.00 20.18 176 ALA A N 1
ATOM 1303 C CA . ALA A 1 179 ? -25.370 27.977 -22.249 1.00 20.76 176 ALA A CA 1
ATOM 1304 C C . ALA A 1 179 ? -26.541 28.886 -22.616 1.00 17.25 176 ALA A C 1
ATOM 1305 O O . ALA A 1 179 ? -27.486 29.032 -21.833 1.00 21.05 176 ALA A O 1
ATOM 1307 N N . ALA A 1 180 ? -26.505 29.493 -23.809 1.00 11.32 177 ALA A N 1
ATOM 1308 C CA . ALA A 1 180 ? -27.554 30.422 -24.217 1.00 13.58 177 ALA A CA 1
ATOM 1309 C C . ALA A 1 180 ? -28.822 29.701 -24.639 1.00 17.46 177 ALA A C 1
ATOM 1310 O O . ALA A 1 180 ? -29.919 30.218 -24.428 1.00 18.24 177 ALA A O 1
ATOM 1312 N N . ALA A 1 181 ? -28.698 28.526 -25.257 1.00 24.44 178 ALA A N 1
ATOM 1313 C CA . ALA A 1 181 ? -29.867 27.675 -25.442 1.00 18.21 178 ALA A CA 1
ATOM 1314 C C . ALA A 1 181 ? -30.500 27.339 -24.102 1.00 17.95 178 ALA A C 1
ATOM 1315 O O . ALA A 1 181 ? -31.728 27.279 -23.981 1.00 23.60 178 ALA A O 1
ATOM 1317 N N . MET A 1 182 ? -29.680 27.137 -23.076 1.00 13.77 179 MET A N 1
ATOM 1318 C CA . MET A 1 182 ? -30.226 26.774 -21.777 1.00 15.85 179 MET A CA 1
ATOM 1319 C C . MET A 1 182 ? -30.953 27.955 -21.140 1.00 17.49 179 MET A C 1
ATOM 1320 O O . MET A 1 182 ? -32.085 27.807 -20.668 1.00 19.24 179 MET A O 1
ATOM 1325 N N . THR A 1 183 ? -30.350 29.150 -21.162 1.00 17.58 180 THR A N 1
ATOM 1326 C CA . THR A 1 183 ? -31.067 30.335 -20.684 1.00 14.69 180 THR A CA 1
ATOM 1327 C C . THR A 1 183 ? -32.418 30.481 -21.378 1.00 23.25 180 THR A C 1
ATOM 1328 O O . THR A 1 183 ? -33.445 30.675 -20.717 1.00 26.31 180 THR A O 1
ATOM 1332 N N . GLU A 1 184 ? -32.434 30.400 -22.720 1.00 23.05 181 GLU A N 1
ATOM 1333 C CA . GLU A 1 184 ? -33.677 30.523 -23.482 1.00 17.63 181 GLU A CA 1
ATOM 1334 C C . GLU A 1 184 ? -34.750 29.620 -22.901 1.00 20.11 181 GLU A C 1
ATOM 1335 O O . GLU A 1 184 ? -35.846 30.062 -22.549 1.00 23.87 181 GLU A O 1
ATOM 1341 N N . MET A 1 185 ? -34.429 28.331 -22.803 1.00 26.21 182 MET A N 1
ATOM 1342 C CA . MET A 1 185 ? -35.384 27.337 -22.340 1.00 20.50 182 MET A CA 1
ATOM 1343 C C . MET A 1 185 ? -35.783 27.577 -20.890 1.00 19.36 182 MET A C 1
ATOM 1344 O O . MET A 1 185 ? -36.959 27.439 -20.528 1.00 22.72 182 MET A O 1
ATOM 1349 N N . ASN A 1 186 ? -34.809 27.910 -20.040 1.00 21.75 183 ASN A N 1
ATOM 1350 C CA . ASN A 1 186 ? -35.070 28.143 -18.629 1.00 16.48 183 ASN A CA 1
ATOM 1351 C C . ASN A 1 186 ? -35.944 29.363 -18.402 1.00 18.67 183 ASN A C 1
ATOM 1352 O O . ASN A 1 186 ? -36.605 29.457 -17.366 1.00 23.85 183 ASN A O 1
ATOM 1357 N N . ASP A 1 187 ? -35.956 30.318 -19.316 1.00 17.78 184 ASP A N 1
ATOM 1358 C CA . ASP A 1 187 ? -36.877 31.419 -19.088 1.00 20.25 184 ASP A CA 1
ATOM 1359 C C . ASP A 1 187 ? -38.281 31.025 -19.536 1.00 21.13 184 ASP A C 1
ATOM 1360 O O . ASP A 1 187 ? -39.264 31.308 -18.844 1.00 22.24 184 ASP A O 1
ATOM 1365 N N . TYR A 1 188 ? -38.384 30.305 -20.647 1.00 14.74 185 TYR A N 1
ATOM 1366 C CA . TYR A 1 188 ? -39.673 29.780 -21.064 1.00 17.37 185 TYR A CA 1
ATOM 1367 C C . TYR A 1 188 ? -40.282 28.905 -19.979 1.00 21.31 185 TYR A C 1
ATOM 1368 O O . TYR A 1 188 ? -41.446 29.075 -19.609 1.00 20.42 185 TYR A O 1
ATOM 1377 N N . LEU A 1 189 ? -39.510 27.949 -19.467 1.00 17.37 186 LEU A N 1
ATOM 1378 C CA . LEU A 1 189 ? -40.029 27.079 -18.423 1.00 18.64 186 LEU A CA 1
ATOM 1379 C C . LEU A 1 189 ? -40.468 27.895 -17.219 1.00 20.62 186 LEU A C 1
ATOM 1380 O O . LEU A 1 189 ? -41.640 27.867 -16.829 1.00 22.24 186 LEU A O 1
ATOM 1385 N N . ARG A 1 190 ? -39.537 28.650 -16.632 1.00 18.90 187 ARG A N 1
ATOM 1386 C CA . ARG A 1 190 ? -39.820 29.414 -15.420 1.00 21.77 187 ARG A CA 1
ATOM 1387 C C . ARG A 1 190 ? -41.149 30.144 -15.520 1.00 23.98 187 ARG A C 1
ATOM 1388 O O . ARG A 1 190 ? -42.054 29.942 -14.710 1.00 35.45 187 ARG A O 1
ATOM 1396 N N . GLU A 1 191 ? -41.275 31.013 -16.509 1.00 26.94 188 GLU A N 1
ATOM 1397 C CA . GLU A 1 191 ? -42.550 31.659 -16.752 1.00 29.44 188 GLU A CA 1
ATOM 1398 C C . GLU A 1 191 ? -43.678 30.640 -16.863 1.00 31.92 188 GLU A C 1
ATOM 1399 O O . GLU A 1 191 ? -44.820 30.932 -16.491 1.00 34.05 188 GLU A O 1
ATOM 1405 N N . HIS A 1 192 ? -43.394 29.451 -17.395 1.00 27.24 189 HIS A N 1
ATOM 1406 C CA . HIS A 1 192 ? -44.469 28.494 -17.604 1.00 29.35 189 HIS A CA 1
ATOM 1407 C C . HIS A 1 192 ? -44.871 27.793 -16.314 1.00 31.89 189 HIS A C 1
ATOM 1408 O O . HIS A 1 192 ? -45.977 27.243 -16.242 1.00 31.13 189 HIS A O 1
ATOM 1415 N N . CYS A 1 193 ? -44.009 27.828 -15.293 1.00 27.26 190 CYS A N 1
ATOM 1416 C CA . CYS A 1 193 ? -44.355 27.321 -13.971 1.00 30.39 190 CYS A CA 1
ATOM 1417 C C . CYS A 1 193 ? -45.105 28.358 -13.139 1.00 35.13 190 CYS A C 1
ATOM 1418 O O . CYS A 1 193 ? -46.066 28.016 -12.447 1.00 34.97 190 CYS A O 1
ATOM 1421 N N . ARG A 1 194 ? -44.676 29.624 -13.169 1.00 30.57 191 ARG A N 1
ATOM 1422 C CA . ARG A 1 194 ? -45.390 30.648 -12.416 1.00 30.11 191 ARG A CA 1
ATOM 1423 C C . ARG A 1 194 ? -46.858 30.712 -12.810 1.00 32.02 191 ARG A C 1
ATOM 1424 O O . ARG A 1 194 ? -47.685 31.165 -12.011 1.00 36.14 191 ARG A O 1
ATOM 1432 N N . SER A 1 195 ? -47.200 30.266 -14.018 1.00 31.58 192 SER A N 1
ATOM 1433 C CA . SER A 1 195 ? -48.594 30.222 -14.434 1.00 24.33 192 SER A CA 1
ATOM 1434 C C . SER A 1 195 ? -49.330 29.027 -13.848 1.00 30.31 192 SER A C 1
ATOM 1435 O O . SER A 1 195 ? -50.524 29.126 -13.547 1.00 35.48 192 SER A O 1
ATOM 1438 N N . ARG A 1 196 ? -48.654 27.893 -13.684 1.00 26.18 193 ARG A N 1
ATOM 1439 C CA . ARG A 1 196 ? -49.321 26.738 -13.096 1.00 26.19 193 ARG A CA 1
ATOM 1440 C C . ARG A 1 196 ? -49.630 26.965 -11.623 1.00 32.56 193 ARG A C 1
ATOM 1441 O O . ARG A 1 196 ? -50.546 26.339 -11.080 1.00 29.38 193 ARG A O 1
ATOM 1449 N N . ARG A 1 197 ? -48.872 27.846 -10.960 1.00 37.88 194 ARG A N 1
ATOM 1450 C CA . ARG A 1 197 ? -49.221 28.257 -9.605 1.00 36.10 194 ARG A CA 1
ATOM 1451 C C . ARG A 1 197 ? -50.535 29.025 -9.586 1.00 24.81 194 ARG A C 1
ATOM 1452 O O . ARG A 1 197 ? -51.301 28.905 -8.626 1.00 30.22 194 ARG A O 1
ATOM 1460 N N . THR A 1 198 ? -50.803 29.811 -10.632 1.00 32.29 195 THR A N 1
ATOM 1461 C CA . THR A 1 198 ? -51.970 30.685 -10.740 1.00 33.52 195 THR A CA 1
ATOM 1462 C C . THR A 1 198 ? -53.129 30.062 -11.490 1.00 36.57 195 THR A C 1
ATOM 1463 O O . THR A 1 198 ? -54.284 30.385 -11.203 1.00 36.70 195 THR A O 1
ATOM 1467 N N . HIS A 1 199 ? -52.837 29.244 -12.495 1.00 33.10 196 HIS A N 1
ATOM 1468 C CA . HIS A 1 199 ? -53.844 28.520 -13.262 1.00 29.33 196 HIS A CA 1
ATOM 1469 C C . HIS A 1 199 ? -53.408 27.060 -13.309 1.00 28.38 196 HIS A C 1
ATOM 1470 O O . HIS A 1 199 ? -52.880 26.584 -14.324 1.00 24.60 196 HIS A O 1
ATOM 1477 N N . PRO A 1 200 ? -53.585 26.325 -12.209 1.00 24.81 197 PRO A N 1
ATOM 1478 C CA . PRO A 1 200 ? -53.243 24.899 -12.214 1.00 21.32 197 PRO A CA 1
ATOM 1479 C C . PRO A 1 200 ? -53.815 24.180 -13.425 1.00 19.89 197 PRO A C 1
ATOM 1480 O O . PRO A 1 200 ? -54.941 24.424 -13.863 1.00 20.07 197 PRO A O 1
ATOM 1484 N N . ARG A 1 201 ? -52.999 23.308 -13.980 1.00 21.86 198 ARG A N 1
ATOM 1485 C CA . ARG A 1 201 ? -53.374 22.439 -15.072 1.00 23.92 198 ARG A CA 1
ATOM 1486 C C . ARG A 1 201 ? -53.033 21.020 -14.654 1.00 26.69 198 ARG A C 1
ATOM 1487 O O . ARG A 1 201 ? -52.428 20.786 -13.605 1.00 22.02 198 ARG A O 1
ATOM 1495 N N . ASP A 1 202 ? -53.431 20.066 -15.481 1.00 32.56 199 ASP A N 1
ATOM 1496 C CA . ASP A 1 202 ? -53.085 18.667 -15.249 1.00 32.36 199 ASP A CA 1
ATOM 1497 C C . ASP A 1 202 ? -51.913 18.252 -16.139 1.00 33.64 199 ASP A C 1
ATOM 1498 O O . ASP A 1 202 ? -52.033 17.377 -16.998 1.00 38.82 199 ASP A O 1
ATOM 1503 N N . ASP A 1 203 ? -50.771 18.915 -15.937 1.00 30.75 200 ASP A N 1
ATOM 1504 C CA . ASP A 1 203 ? -49.499 18.521 -16.532 1.00 28.57 200 ASP A CA 1
ATOM 1505 C C . ASP A 1 203 ? -48.538 18.083 -15.439 1.00 29.49 200 ASP A C 1
ATOM 1506 O O . ASP A 1 203 ? -48.829 18.170 -14.245 1.00 23.35 200 ASP A O 1
ATOM 1511 N N . LEU A 1 204 ? -47.383 17.572 -15.861 1.00 29.98 201 LEU A N 1
ATOM 1512 C CA . LEU A 1 204 ? -46.371 17.238 -14.873 1.00 20.86 201 LEU A CA 1
ATOM 1513 C C . LEU A 1 204 ? -45.899 18.496 -14.176 1.00 20.73 201 LEU A C 1
ATOM 1514 O O . LEU A 1 204 ? -45.699 18.507 -12.956 1.00 26.40 201 LEU A O 1
ATOM 1519 N N . LEU A 1 205 ? -45.753 19.580 -14.933 1.00 24.94 202 LEU A N 1
ATOM 1520 C CA . LEU A 1 205 ? -45.356 20.852 -14.340 1.00 20.85 202 LEU A CA 1
ATOM 1521 C C . LEU A 1 205 ? -46.201 21.170 -13.116 1.00 18.87 202 LEU A C 1
ATOM 1522 O O . LEU A 1 205 ? -45.673 21.427 -12.028 1.00 19.15 202 LEU A O 1
ATOM 1527 N N . THR A 1 206 ? -47.524 21.116 -13.270 1.00 18.44 203 THR A N 1
ATOM 1528 C CA . THR A 1 206 ? -48.413 21.502 -12.181 1.00 22.67 203 THR A CA 1
ATOM 1529 C C . THR A 1 206 ? -48.233 20.619 -10.958 1.00 21.01 203 THR A C 1
ATOM 1530 O O . THR A 1 206 ? -48.469 21.061 -9.832 1.00 23.68 203 THR A O 1
ATOM 1534 N N . ARG A 1 207 ? -47.850 19.365 -11.140 1.00 19.37 204 ARG A N 1
ATOM 1535 C CA . ARG A 1 207 ? -47.674 18.549 -9.954 1.00 19.04 204 ARG A CA 1
ATOM 1536 C C . ARG A 1 207 ? -46.418 18.966 -9.206 1.00 20.15 204 ARG A C 1
ATOM 1537 O O . ARG A 1 207 ? -46.428 19.059 -7.973 1.00 21.60 204 ARG A O 1
ATOM 1545 N N . LEU A 1 208 ? -45.354 19.292 -9.941 1.00 17.38 205 LEU A N 1
ATOM 1546 C CA . LEU A 1 208 ? -44.100 19.732 -9.328 1.00 20.47 205 LEU A CA 1
ATOM 1547 C C . LEU A 1 208 ? -44.300 20.968 -8.452 1.00 22.91 205 LEU A C 1
ATOM 1548 O O . LEU A 1 208 ? -44.026 20.948 -7.242 1.00 22.29 205 LEU A O 1
ATOM 1553 N N . VAL A 1 209 ? -44.757 22.065 -9.062 1.00 18.97 206 VAL A N 1
ATOM 1554 C CA . VAL A 1 209 ? -45.113 23.281 -8.337 1.00 17.83 206 VAL A CA 1
ATOM 1555 C C . VAL A 1 209 ? -45.987 23.010 -7.116 1.00 27.21 206 VAL A C 1
ATOM 1556 O O . VAL A 1 209 ? -45.947 23.763 -6.134 1.00 29.61 206 VAL A O 1
ATOM 1560 N N . GLN A 1 210 ? -46.796 21.952 -7.148 1.00 28.60 207 GLN A N 1
ATOM 1561 C CA . GLN A 1 210 ? -47.746 21.682 -6.069 1.00 24.65 207 GLN A CA 1
ATOM 1562 C C . GLN A 1 210 ? -47.331 20.544 -5.157 1.00 25.43 207 GLN A C 1
ATOM 1563 O O . GLN A 1 210 ? -48.058 20.246 -4.203 1.00 30.35 207 GLN A O 1
ATOM 1569 N N . ALA A 1 211 ? -46.214 19.875 -5.430 1.00 28.57 208 ALA A N 1
ATOM 1570 C CA . ALA A 1 211 ? -45.786 18.814 -4.530 1.00 31.08 208 ALA A CA 1
ATOM 1571 C C . ALA A 1 211 ? -45.471 19.399 -3.166 1.00 29.35 208 ALA A C 1
ATOM 1572 O O . ALA A 1 211 ? -45.167 20.587 -3.033 1.00 28.82 208 ALA A O 1
ATOM 1574 N N . GLU A 1 212 ? -45.571 18.557 -2.143 1.00 30.40 209 GLU A N 1
ATOM 1575 C CA . GLU A 1 212 ? -45.223 18.966 -0.790 1.00 33.47 209 GLU A CA 1
ATOM 1576 C C . GLU A 1 212 ? -45.123 17.734 0.092 1.00 31.71 209 GLU A C 1
ATOM 1577 O O . GLU A 1 212 ? -46.044 16.912 0.119 1.00 27.57 209 GLU A O 1
ATOM 1583 N N . VAL A 1 213 ? -44.014 17.620 0.817 1.00 25.79 210 VAL A N 1
ATOM 1584 C CA . VAL A 1 213 ? -43.696 16.417 1.576 1.00 32.99 210 VAL A CA 1
ATOM 1585 C C . VAL A 1 213 ? -43.167 16.859 2.933 1.00 35.71 210 VAL A C 1
ATOM 1586 O O . VAL A 1 213 ? -42.072 17.427 3.016 1.00 34.09 210 VAL A O 1
ATOM 1590 N N . GLU A 1 214 ? -43.943 16.597 3.994 1.00 33.62 211 GLU A N 1
ATOM 1591 C CA . GLU A 1 214 ? -43.631 17.008 5.363 1.00 27.64 211 GLU A CA 1
ATOM 1592 C C . GLU A 1 214 ? -43.590 18.527 5.486 1.00 32.65 211 GLU A C 1
ATOM 1593 O O . GLU A 1 214 ? -42.827 19.090 6.272 1.00 35.62 211 GLU A O 1
ATOM 1599 N N . GLY A 1 215 ? -44.420 19.208 4.711 1.00 33.66 212 GLY A N 1
ATOM 1600 C CA . GLY A 1 215 ? -44.429 20.653 4.757 1.00 37.56 212 GLY A CA 1
ATOM 1601 C C . GLY A 1 215 ? -43.273 21.305 4.038 1.00 41.70 212 GLY A C 1
ATOM 1602 O O . GLY A 1 215 ? -42.752 22.324 4.503 1.00 45.67 212 GLY A O 1
ATOM 1603 N N . LYS A 1 216 ? -42.850 20.748 2.907 1.00 41.56 213 LYS A N 1
ATOM 1604 C CA . LYS A 1 216 ? -41.810 21.374 2.104 1.00 36.85 213 LYS A CA 1
ATOM 1605 C C . LYS A 1 216 ? -42.215 21.332 0.640 1.00 38.47 213 LYS A C 1
ATOM 1606 O O . LYS A 1 216 ? -43.041 20.519 0.215 1.00 33.78 213 LYS A O 1
ATOM 1612 N N . ARG A 1 217 ? -41.612 22.226 -0.128 1.00 35.75 214 ARG A N 1
ATOM 1613 C CA . ARG A 1 217 ? -41.984 22.420 -1.511 1.00 23.69 214 ARG A CA 1
ATOM 1614 C C . ARG A 1 217 ? -40.729 22.680 -2.320 1.00 33.40 214 ARG A C 1
ATOM 1615 O O . ARG A 1 217 ? -39.819 23.372 -1.859 1.00 38.28 214 ARG A O 1
ATOM 1623 N N . LEU A 1 218 ? -40.668 22.105 -3.518 1.00 35.88 215 LEU A N 1
ATOM 1624 C CA . LEU A 1 218 ? -39.651 22.527 -4.46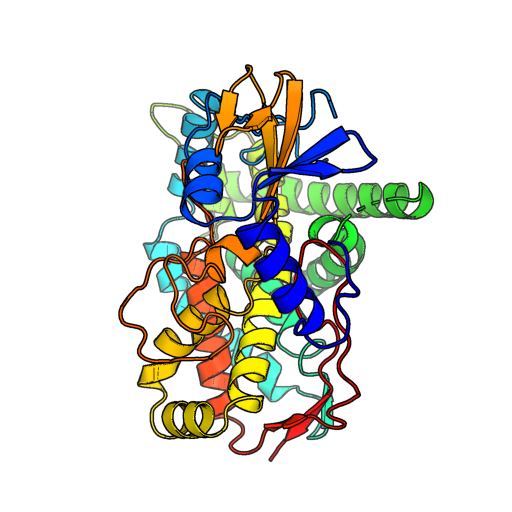7 1.00 25.66 215 LEU A CA 1
ATOM 1625 C C . LEU A 1 218 ? -39.839 24.012 -4.741 1.00 30.19 215 LEU A C 1
ATOM 1626 O O . LEU A 1 218 ? -40.968 24.487 -4.927 1.00 30.93 215 LEU A O 1
ATOM 1631 N N . ASP A 1 219 ? -38.746 24.764 -4.744 1.00 16.49 216 ASP A N 1
ATOM 1632 C CA . ASP A 1 219 ? -39.007 26.138 -5.126 1.00 33.35 216 ASP A CA 1
ATOM 1633 C C . ASP A 1 219 ? -39.077 26.233 -6.646 1.00 30.55 216 ASP A C 1
ATOM 1634 O O . ASP A 1 219 ? -38.782 25.274 -7.370 1.00 27.46 216 ASP A O 1
ATOM 1639 N N . LEU A 1 220 ? -39.497 27.406 -7.127 1.00 30.79 217 LEU A N 1
ATOM 1640 C CA . LEU A 1 220 ? -39.820 27.548 -8.542 1.00 23.26 217 LEU A CA 1
ATOM 1641 C C . LEU A 1 220 ? -38.639 27.167 -9.425 1.00 29.83 217 LEU A C 1
ATOM 1642 O O . LEU A 1 220 ? -38.826 26.592 -10.502 1.00 34.24 217 LEU A O 1
ATOM 1647 N N . GLU A 1 221 ? -37.413 27.459 -8.978 1.00 30.75 218 GLU A N 1
ATOM 1648 C CA . GLU A 1 221 ? -36.238 27.166 -9.797 1.00 21.94 218 GLU A CA 1
ATOM 1649 C C . GLU A 1 221 ? -35.921 25.677 -9.822 1.00 24.11 218 GLU A C 1
ATOM 1650 O O . GLU A 1 221 ? -35.455 25.156 -10.842 1.00 26.90 218 GLU A O 1
ATOM 1656 N N . GLU A 1 222 ? -36.150 24.973 -8.716 1.00 20.87 219 GLU A N 1
ATOM 1657 C CA . GLU A 1 222 ? -35.890 23.545 -8.746 1.00 25.43 219 GLU A CA 1
ATOM 1658 C C . GLU A 1 222 ? -36.858 22.852 -9.674 1.00 21.95 219 GLU A C 1
ATOM 1659 O O . GLU A 1 222 ? -36.537 21.796 -10.230 1.00 17.41 219 GLU A O 1
ATOM 1665 N N . VAL A 1 223 ? -38.037 23.443 -9.867 1.00 30.10 220 VAL A N 1
ATOM 1666 C CA . VAL A 1 223 ? -38.972 22.924 -10.859 1.00 26.02 220 VAL A CA 1
ATOM 1667 C C . VAL A 1 223 ? -38.399 23.103 -12.258 1.00 26.54 220 VAL A C 1
ATOM 1668 O O . VAL A 1 223 ? -38.240 22.133 -13.014 1.00 21.59 220 VAL A O 1
ATOM 1672 N N . VAL A 1 224 ? -38.047 24.345 -12.610 1.00 21.76 221 VAL A N 1
ATOM 1673 C CA . VAL A 1 224 ? -37.442 24.589 -13.915 1.00 18.10 221 VAL A CA 1
ATOM 1674 C C . VAL A 1 224 ? -36.324 23.587 -14.163 1.00 20.96 221 VAL A C 1
ATOM 1675 O O . VAL A 1 224 ? -36.326 22.848 -15.156 1.00 16.25 221 VAL A O 1
ATOM 1679 N N . ASN A 1 225 ? -35.377 23.521 -13.229 1.00 23.05 222 ASN A N 1
ATOM 1680 C CA . ASN A 1 225 ? -34.220 22.655 -13.397 1.00 17.15 222 ASN A CA 1
ATOM 1681 C C . ASN A 1 225 ? -34.605 21.188 -13.468 1.00 16.45 222 ASN A C 1
ATOM 1682 O O . ASN A 1 225 ? -33.949 20.415 -14.172 1.00 20.63 222 ASN A O 1
ATOM 1687 N N . THR A 1 226 ? -35.656 20.780 -12.763 1.00 16.23 223 THR A N 1
ATOM 1688 C CA . THR A 1 226 ? -36.110 19.404 -12.915 1.00 18.29 223 THR A CA 1
ATOM 1689 C C . THR A 1 226 ? -36.727 19.186 -14.283 1.00 22.13 223 THR A C 1
ATOM 1690 O O . THR A 1 226 ? -36.643 18.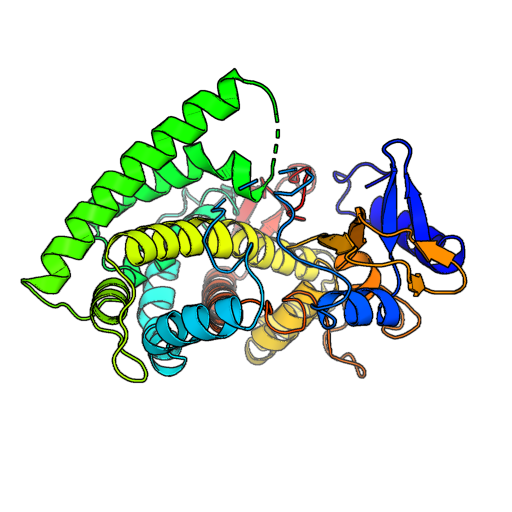076 -14.826 1.00 16.38 223 THR A O 1
ATOM 1694 N N . ALA A 1 227 ? -37.350 20.225 -14.849 1.00 16.72 224 ALA A N 1
ATOM 1695 C CA . ALA A 1 227 ? -37.900 20.100 -16.191 1.00 17.11 224 ALA A CA 1
ATOM 1696 C C . ALA A 1 227 ? -36.780 19.921 -17.209 1.00 12.41 224 ALA A C 1
ATOM 1697 O O . ALA A 1 227 ? -36.675 18.879 -17.861 1.00 13.18 224 ALA A O 1
ATOM 1699 N N . SER A 1 228 ? -35.918 20.920 -17.344 1.00 12.04 225 SER A N 1
ATOM 1700 C CA . SER A 1 228 ? -34.781 20.769 -18.244 1.00 15.13 225 SER A CA 1
ATOM 1701 C C . SER A 1 228 ? -34.071 19.436 -18.051 1.00 11.18 225 SER A C 1
ATOM 1702 O O . SER A 1 228 ? -33.561 18.865 -19.018 1.00 16.34 225 SER A O 1
ATOM 1705 N N . LEU A 1 229 ? -34.033 18.913 -16.827 1.00 7.98 226 LEU A N 1
ATOM 1706 C CA . LEU A 1 229 ? -33.327 17.651 -16.608 1.00 7.84 226 LEU A CA 1
ATOM 1707 C C . LEU A 1 229 ? -34.018 16.486 -17.302 1.00 9.20 226 LEU A C 1
ATOM 1708 O O . LEU A 1 229 ? -33.349 15.629 -17.888 1.00 9.87 226 LEU A O 1
ATOM 1713 N N . LEU A 1 230 ? -35.348 16.421 -17.235 1.00 8.16 227 LEU A N 1
ATOM 1714 C CA . LEU A 1 230 ? -36.063 15.314 -17.859 1.00 8.62 227 LEU A CA 1
ATOM 1715 C C . LEU A 1 230 ? -35.865 15.327 -19.369 1.00 14.43 227 LEU A C 1
ATOM 1716 O O . LEU A 1 230 ? -35.423 14.335 -19.966 1.00 14.55 227 LEU A O 1
ATOM 1721 N N . LEU A 1 231 ? -36.195 16.451 -20.003 1.00 12.94 228 LEU A N 1
ATOM 1722 C CA . LEU A 1 231 ? -35.874 16.706 -21.398 1.00 10.84 228 LEU A CA 1
ATOM 1723 C C . LEU A 1 231 ? -34.557 16.065 -21.777 1.00 11.23 228 LEU A C 1
ATOM 1724 O O . LEU A 1 231 ? -34.514 15.174 -22.621 1.00 19.31 228 LEU A O 1
ATOM 1729 N N . LEU A 1 232 ? -33.479 16.520 -21.148 1.00 17.42 229 LEU A N 1
ATOM 1730 C CA . LEU A 1 232 ? -32.118 16.131 -21.502 1.00 18.19 229 LEU A CA 1
ATOM 1731 C C . LEU A 1 232 ? -31.745 14.718 -21.058 1.00 17.78 229 LEU A C 1
ATOM 1732 O O . LEU A 1 232 ? -30.738 14.189 -21.533 1.00 16.64 229 LEU A O 1
ATOM 1737 N N . ALA A 1 233 ? -32.507 14.091 -20.162 1.00 17.81 230 ALA A N 1
ATOM 1738 C CA . ALA A 1 233 ? -32.142 12.763 -19.674 1.00 15.69 230 ALA A CA 1
ATOM 1739 C C . ALA A 1 233 ? -32.915 11.651 -20.352 1.00 11.75 230 ALA A C 1
ATOM 1740 O O . ALA A 1 233 ? -32.356 10.575 -20.593 1.00 11.78 230 ALA A O 1
ATOM 1742 N N . GLY A 1 234 ? -34.182 11.890 -20.662 1.00 13.52 231 GLY A N 1
ATOM 1743 C CA . GLY A 1 234 ? -35.039 10.907 -21.280 1.00 10.68 231 GLY A CA 1
ATOM 1744 C C . GLY A 1 234 ? -35.087 10.985 -22.774 1.00 10.29 231 GLY A C 1
ATOM 1745 O O . GLY A 1 234 ? -35.746 10.153 -23.401 1.00 16.60 231 GLY A O 1
ATOM 1746 N N . HIS A 1 235 ? -34.393 11.950 -23.367 1.00 11.37 232 HIS A N 1
ATOM 1747 C CA . HIS A 1 235 ? -34.345 12.135 -24.812 1.00 12.66 232 HIS A CA 1
ATOM 1748 C C . HIS A 1 235 ? -33.466 11.107 -25.525 1.00 12.70 232 HIS A C 1
ATOM 1749 O O . HIS A 1 235 ? -33.946 10.038 -25.911 1.00 10.36 232 HIS A O 1
ATOM 1756 N N . LEU A 1 236 ? -32.178 11.411 -25.708 1.00 11.76 233 LEU A N 1
ATOM 1757 C CA . LEU A 1 236 ? -31.339 10.551 -26.536 1.00 8.35 233 LEU A CA 1
ATOM 1758 C C . LEU A 1 236 ? -31.277 9.116 -26.014 1.00 12.48 233 LEU A C 1
ATOM 1759 O O . LEU A 1 236 ? -31.189 8.173 -26.807 1.00 9.27 233 LEU A O 1
ATOM 1764 N N . THR A 1 237 ? -31.309 8.911 -24.696 1.00 14.54 234 THR A N 1
ATOM 1765 C CA . THR A 1 237 ? -31.307 7.536 -24.211 1.00 9.73 234 THR A CA 1
ATOM 1766 C C . THR A 1 237 ? -32.445 6.730 -24.833 1.00 14.20 234 THR A C 1
ATOM 1767 O O . THR A 1 237 ? -32.226 5.609 -25.300 1.00 13.61 234 THR A O 1
ATOM 1771 N N . THR A 1 238 ? -33.666 7.287 -24.867 1.00 12.73 235 THR A N 1
ATOM 1772 C CA . THR A 1 238 ? -34.778 6.580 -25.509 1.00 11.75 235 THR A CA 1
ATOM 1773 C C . THR A 1 238 ? -34.584 6.446 -27.028 1.00 15.75 235 THR A C 1
ATOM 1774 O O . THR A 1 238 ? -34.944 5.418 -27.618 1.00 14.91 235 THR A O 1
ATOM 1778 N N . THR A 1 239 ? -34.042 7.476 -27.684 1.00 12.81 236 THR A N 1
ATOM 1779 C CA . THR A 1 239 ? -33.812 7.400 -29.123 1.00 9.89 236 THR A CA 1
ATOM 1780 C C . THR A 1 239 ? -32.964 6.179 -29.486 1.00 12.98 236 THR A C 1
ATOM 1781 O O . THR A 1 239 ? -33.321 5.401 -30.378 1.00 15.00 236 THR A O 1
ATOM 1785 N N . VAL A 1 240 ? -31.836 5.984 -28.800 1.00 7.91 237 VAL A N 1
ATOM 1786 C CA . VAL A 1 240 ? -31.000 4.849 -29.146 1.00 7.52 237 VAL A CA 1
ATOM 1787 C C . VAL A 1 240 ? -31.687 3.549 -28.752 1.00 11.91 237 VAL A C 1
ATOM 1788 O O . VAL A 1 240 ? -31.564 2.540 -29.452 1.00 13.33 237 VAL A O 1
ATOM 1792 N N . LEU A 1 241 ? -32.456 3.551 -27.660 1.00 12.52 238 LEU A N 1
ATOM 1793 C CA . LEU A 1 241 ? -33.207 2.352 -27.303 1.00 9.94 238 LEU A CA 1
ATOM 1794 C C . LEU A 1 241 ? -34.078 1.887 -28.450 1.00 9.83 238 LEU A C 1
ATOM 1795 O O . LEU A 1 241 ? -34.173 0.686 -28.711 1.00 10.61 238 LEU A O 1
ATOM 1800 N N . ILE A 1 242 ? -34.739 2.815 -29.139 1.00 10.81 239 ILE A N 1
ATOM 1801 C CA . ILE A 1 242 ? -35.606 2.407 -30.233 1.00 8.53 239 ILE A CA 1
ATOM 1802 C C . ILE A 1 242 ? -34.773 2.033 -31.443 1.00 13.91 239 ILE A C 1
ATOM 1803 O O . ILE A 1 242 ? -34.987 0.989 -32.069 1.00 17.24 239 ILE A O 1
ATOM 1808 N N . GLY A 1 243 ? -33.802 2.870 -31.785 1.00 15.36 240 GLY A N 1
ATOM 1809 C CA . GLY A 1 243 ? -32.877 2.488 -32.823 1.00 13.16 240 GLY A CA 1
ATOM 1810 C C . GLY A 1 243 ? -32.297 1.127 -32.501 1.00 13.00 240 GLY A C 1
ATOM 1811 O O . GLY A 1 243 ? -32.517 0.168 -33.238 1.00 15.73 240 GLY A O 1
ATOM 1812 N N . ASN A 1 244 ? -31.590 1.036 -31.370 1.00 12.90 241 ASN A N 1
ATOM 1813 C CA . ASN A 1 244 ? -30.835 -0.166 -31.040 1.00 11.19 241 ASN A CA 1
ATOM 1814 C C . ASN A 1 244 ? -31.685 -1.425 -31.133 1.00 13.56 241 ASN A C 1
ATOM 1815 O O . ASN A 1 244 ? -31.205 -2.463 -31.588 1.00 19.90 241 ASN A O 1
ATOM 1820 N N . THR A 1 245 ? -32.944 -1.377 -30.701 1.00 12.94 242 THR A N 1
ATOM 1821 C CA . THR A 1 245 ? -33.707 -2.624 -30.736 1.00 18.78 242 THR A CA 1
ATOM 1822 C C . THR A 1 245 ? -33.994 -3.067 -32.165 1.00 16.82 242 THR A C 1
ATOM 1823 O O . THR A 1 245 ? -34.059 -4.268 -32.435 1.00 19.88 242 THR A O 1
ATOM 1827 N N . MET A 1 246 ? -34.174 -2.121 -33.086 1.00 14.62 243 MET A N 1
ATOM 1828 C CA . MET A 1 246 ? -34.304 -2.497 -34.483 1.00 14.20 243 MET A CA 1
ATOM 1829 C C . MET A 1 246 ? -32.990 -3.042 -35.021 1.00 17.50 243 MET A C 1
ATOM 1830 O O . MET A 1 246 ? -32.992 -3.926 -35.884 1.00 19.83 243 MET A O 1
ATOM 1835 N N . LEU A 1 247 ? -31.864 -2.547 -34.516 1.00 13.39 244 LEU A N 1
ATOM 1836 C CA . LEU A 1 247 ? -30.580 -3.105 -34.918 1.00 13.98 244 LEU A CA 1
ATOM 1837 C C . LEU A 1 247 ? -30.430 -4.533 -34.414 1.00 16.00 244 LEU A C 1
ATOM 1838 O O . LEU A 1 247 ? -29.831 -5.374 -35.087 1.00 17.83 244 LEU A O 1
ATOM 1843 N N . CYS A 1 248 ? -30.957 -4.826 -33.225 1.00 18.25 245 CYS A N 1
ATOM 1844 C CA . CYS A 1 248 ? -30.852 -6.185 -32.712 1.00 16.91 245 CYS A CA 1
ATOM 1845 C C . CYS A 1 248 ? -31.683 -7.130 -33.558 1.00 18.18 245 CYS A C 1
ATOM 1846 O O . CYS A 1 248 ? -31.186 -8.167 -34.006 1.00 25.32 245 CYS A O 1
ATOM 1849 N N . LEU A 1 249 ? -32.941 -6.761 -33.827 1.00 17.63 246 LEU A N 1
ATOM 1850 C CA . LEU A 1 249 ? -33.795 -7.575 -34.691 1.00 15.52 246 LEU A CA 1
ATOM 1851 C C . LEU A 1 249 ? -33.159 -7.799 -36.058 1.00 19.89 246 LEU A C 1
ATOM 1852 O O . LEU A 1 249 ? -33.205 -8.915 -36.599 1.00 19.72 246 LEU A O 1
ATOM 1857 N N . TRP A 1 250 ? -32.541 -6.758 -36.625 1.00 20.65 247 TRP A N 1
ATOM 1858 C CA . TRP A 1 250 ? -31.902 -6.899 -37.935 1.00 18.90 247 TRP A CA 1
ATOM 1859 C C . TRP A 1 250 ? -30.723 -7.856 -37.901 1.00 15.94 247 TRP A C 1
ATOM 1860 O O . TRP A 1 250 ? -30.480 -8.565 -38.877 1.00 24.74 247 TRP A O 1
ATOM 1871 N N . ASP A 1 251 ? -29.966 -7.880 -36.810 1.00 16.11 248 ASP A N 1
ATOM 1872 C CA . ASP A 1 251 ? -28.814 -8.767 -36.720 1.00 23.40 248 ASP A CA 1
ATOM 1873 C C . ASP A 1 251 ? -29.179 -10.178 -36.258 1.00 28.38 248 ASP A C 1
ATOM 1874 O O . ASP A 1 251 ? -28.275 -10.974 -35.982 1.00 32.12 248 ASP A O 1
ATOM 1879 N N . HIS A 1 252 ? -30.473 -10.499 -36.191 1.00 26.35 249 HIS A N 1
ATOM 1880 C CA . HIS A 1 252 ? -30.951 -11.754 -35.604 1.00 28.03 249 HIS A CA 1
ATOM 1881 C C . HIS A 1 252 ? -32.323 -12.052 -36.186 1.00 25.78 249 HIS A C 1
ATOM 1882 O O . HIS A 1 252 ? -33.352 -11.807 -35.548 1.00 22.93 249 HIS A O 1
ATOM 1889 N N . PRO A 1 253 ? -32.374 -12.591 -37.410 1.00 22.68 250 PRO A N 1
ATOM 1890 C CA . PRO A 1 253 ? -33.665 -12.654 -38.125 1.00 24.64 250 PRO A CA 1
ATOM 1891 C C . PRO A 1 253 ? -34.669 -13.575 -37.468 1.00 21.47 250 PRO A C 1
ATOM 1892 O O . PRO A 1 253 ? -35.878 -13.388 -37.646 1.00 29.03 250 PRO A O 1
ATOM 1896 N N . GLU A 1 254 ? -34.197 -14.577 -36.730 1.00 20.69 251 GLU A N 1
ATOM 1897 C CA . GLU A 1 254 ? -35.092 -15.459 -35.993 1.00 22.23 251 GLU A CA 1
ATOM 1898 C C . GLU A 1 254 ? -35.859 -14.683 -34.927 1.00 29.22 251 GLU A C 1
ATOM 1899 O O . GLU A 1 254 ? -37.059 -14.912 -34.708 1.00 22.06 251 GLU A O 1
ATOM 1905 N N . ALA A 1 255 ? -35.170 -13.747 -34.266 1.00 26.86 252 ALA A N 1
ATOM 1906 C CA . ALA A 1 255 ? -35.793 -12.892 -33.265 1.00 20.23 252 ALA A CA 1
ATOM 1907 C C . ALA A 1 255 ? -36.832 -11.973 -33.897 1.00 21.06 252 ALA A C 1
ATOM 1908 O O . ALA A 1 255 ? -37.964 -11.853 -33.400 1.00 21.84 252 ALA A O 1
ATOM 1910 N N . GLU A 1 256 ? -36.474 -11.318 -35.003 1.00 18.83 253 GLU A N 1
ATOM 1911 C CA . GLU A 1 256 ? -37.446 -10.453 -35.667 1.00 19.98 253 GLU A CA 1
ATOM 1912 C C . GLU A 1 256 ? -38.626 -11.246 -36.210 1.00 20.65 253 GLU A C 1
ATOM 1913 O O . GLU A 1 256 ? -39.753 -10.744 -36.257 1.00 19.62 253 GLU A O 1
ATOM 1919 N N . LYS A 1 257 ? -38.385 -12.479 -36.642 1.00 27.50 254 LYS A N 1
ATOM 1920 C CA . LYS A 1 257 ? -39.485 -13.384 -36.929 1.00 21.23 254 LYS A CA 1
ATOM 1921 C C . LYS A 1 257 ? -40.454 -13.439 -35.758 1.00 23.93 254 LYS A C 1
ATOM 1922 O O . LYS A 1 257 ? -41.619 -13.037 -35.873 1.00 26.11 254 LYS A O 1
ATOM 1928 N N . ALA A 1 258 ? -39.973 -13.925 -34.607 1.00 30.54 255 ALA A N 1
ATOM 1929 C CA . ALA A 1 258 ? -40.864 -14.208 -33.486 1.00 21.64 255 ALA A CA 1
ATOM 1930 C C . ALA A 1 258 ? -41.561 -12.956 -32.986 1.00 25.25 255 ALA A C 1
ATOM 1931 O O . ALA A 1 258 ? -42.723 -13.024 -32.562 1.00 32.24 255 ALA A O 1
ATOM 1933 N N . VAL A 1 259 ? -40.883 -11.809 -33.024 1.00 15.54 256 VAL A N 1
ATOM 1934 C CA . VAL A 1 259 ? -41.515 -10.607 -32.504 1.00 13.90 256 VAL A CA 1
ATOM 1935 C C . VAL A 1 259 ? -42.628 -10.162 -33.425 1.00 19.79 256 VAL A C 1
ATOM 1936 O O . VAL A 1 259 ? -43.705 -9.761 -32.971 1.00 21.95 256 VAL A O 1
ATOM 1940 N N . ARG A 1 260 ? -42.393 -10.216 -34.731 1.00 19.73 257 ARG A N 1
ATOM 1941 C CA . ARG A 1 260 ? -43.440 -9.807 -35.659 1.00 19.74 257 ARG A CA 1
ATOM 1942 C C . ARG A 1 260 ? -44.623 -10.754 -35.598 1.00 17.13 257 ARG A C 1
ATOM 1943 O O . ARG A 1 260 ? -45.774 -10.321 -35.540 1.00 25.00 257 ARG A O 1
ATOM 1951 N N . ALA A 1 261 ? -44.365 -12.054 -35.608 1.00 26.76 258 ALA A N 1
ATOM 1952 C CA . ALA A 1 261 ? -45.471 -12.992 -35.518 1.00 25.96 258 ALA A CA 1
ATOM 1953 C C . ALA A 1 261 ? -46.111 -13.018 -34.141 1.00 26.30 258 ALA A C 1
ATOM 1954 O O . ALA A 1 261 ? -47.133 -13.688 -33.988 1.00 16.18 258 ALA A O 1
ATOM 1956 N N . ASP A 1 262 ? -45.524 -12.319 -33.135 1.00 29.72 259 ASP A N 1
ATOM 1957 C CA . ASP A 1 262 ? -46.057 -12.195 -31.778 1.00 23.56 259 ASP A CA 1
ATOM 1958 C C . ASP A 1 262 ? -45.551 -10.934 -31.086 1.00 22.29 259 ASP A C 1
ATOM 1959 O O . ASP A 1 262 ? -44.524 -10.971 -30.390 1.00 19.32 259 ASP A O 1
ATOM 1964 N N . PRO A 1 263 ? -46.253 -9.809 -31.239 1.00 18.89 260 PRO A N 1
ATOM 1965 C CA . PRO A 1 263 ? -45.805 -8.554 -30.602 1.00 17.83 260 PRO A CA 1
ATOM 1966 C C . PRO A 1 263 ? -45.859 -8.602 -29.086 1.00 20.29 260 PRO A C 1
ATOM 1967 O O . PRO A 1 263 ? -45.330 -7.704 -28.422 1.00 16.49 260 PRO A O 1
ATOM 1971 N N . SER A 1 264 ? -46.491 -9.628 -28.526 1.00 23.82 261 SER A N 1
ATOM 1972 C CA . SER A 1 264 ? -46.353 -9.921 -27.108 1.00 17.72 261 SER A CA 1
ATOM 1973 C C . SER A 1 264 ? -44.891 -9.925 -26.661 1.00 13.72 261 SER A C 1
ATOM 1974 O O . SER A 1 264 ? -44.605 -9.660 -25.489 1.00 15.37 261 SER A O 1
ATOM 1977 N N . LEU A 1 265 ? -43.951 -10.226 -27.572 1.00 13.58 262 LEU A N 1
ATOM 1978 C CA . LEU A 1 265 ? -42.527 -10.304 -27.240 1.00 15.66 262 LEU A CA 1
ATOM 1979 C C . LEU A 1 265 ? -41.797 -8.964 -27.329 1.00 15.83 262 LEU A C 1
ATOM 1980 O O . LEU A 1 265 ? -40.604 -8.904 -26.982 1.00 12.39 262 LEU A O 1
ATOM 1985 N N . ILE A 1 266 ? -42.458 -7.902 -27.787 1.00 9.84 263 ILE A N 1
ATOM 1986 C CA . ILE A 1 266 ? -41.800 -6.597 -27.884 1.00 10.47 263 ILE A CA 1
ATOM 1987 C C . ILE A 1 266 ? -41.228 -6.208 -26.523 1.00 12.74 263 ILE A C 1
ATOM 1988 O O . ILE A 1 266 ? -40.122 -5.648 -26.468 1.00 15.17 263 ILE A O 1
ATOM 1993 N N . PRO A 1 267 ? -41.912 -6.466 -25.403 1.00 9.84 264 PRO A N 1
ATOM 1994 C CA . PRO A 1 267 ? -41.268 -6.155 -24.121 1.00 8.84 264 PRO A CA 1
ATOM 1995 C C . PRO A 1 267 ? -40.000 -6.947 -23.900 1.00 11.49 264 PRO A C 1
ATOM 1996 O O . PRO A 1 267 ? -38.963 -6.349 -23.600 1.00 14.24 264 PRO A O 1
ATOM 2000 N N . ALA A 1 268 ? -40.032 -8.271 -24.065 1.00 13.45 265 ALA A N 1
ATOM 2001 C CA . ALA A 1 268 ? -38.799 -9.049 -23.915 1.00 11.18 265 ALA A CA 1
ATOM 2002 C C . ALA A 1 268 ? -37.683 -8.502 -24.791 1.00 11.35 265 ALA A C 1
ATOM 2003 O O . ALA A 1 268 ? -36.523 -8.448 -24.369 1.00 10.89 265 ALA A O 1
ATOM 2005 N N . ALA A 1 269 ? -38.003 -8.110 -26.024 1.00 11.77 266 ALA A N 1
ATOM 2006 C CA . ALA A 1 269 ? -36.939 -7.690 -26.924 1.00 9.34 266 ALA A CA 1
ATOM 2007 C C . ALA A 1 269 ? -36.302 -6.402 -26.435 1.00 19.21 266 ALA A C 1
ATOM 2008 O O . ALA A 1 269 ? -35.079 -6.225 -26.539 1.00 19.33 266 ALA A O 1
ATOM 2010 N N . LEU A 1 270 ? -37.120 -5.506 -25.871 1.00 10.20 267 LEU A N 1
ATOM 2011 C CA . LEU A 1 270 ? -36.609 -4.281 -25.274 1.00 11.00 267 LEU A CA 1
ATOM 2012 C C . LEU A 1 270 ? -35.657 -4.558 -24.116 1.00 12.47 267 LEU A C 1
ATOM 2013 O O . LEU A 1 270 ? -34.632 -3.878 -23.972 1.00 9.42 267 LEU A O 1
ATOM 2018 N N . GLU A 1 271 ? -35.986 -5.529 -23.259 1.00 11.38 268 GLU A N 1
ATOM 2019 C CA . GLU A 1 271 ? -35.085 -5.830 -22.149 1.00 10.26 268 GLU A CA 1
ATOM 2020 C C . GLU A 1 271 ? -33.728 -6.261 -22.665 1.00 10.07 268 GLU A C 1
ATOM 2021 O O . GLU A 1 271 ? -32.690 -5.796 -22.182 1.00 9.07 268 GLU A O 1
ATOM 2027 N N . GLU A 1 272 ? -33.726 -7.153 -23.662 1.00 11.00 269 GLU A N 1
ATOM 2028 C CA . GLU A 1 272 ? -32.486 -7.735 -24.163 1.00 11.82 269 GLU A CA 1
ATOM 2029 C C . GLU A 1 272 ? -31.676 -6.706 -24.934 1.00 18.63 269 GLU A C 1
ATOM 2030 O O . GLU A 1 272 ? -30.432 -6.706 -24.883 1.00 19.81 269 GLU A O 1
ATOM 2036 N N . SER A 1 273 ? -32.371 -5.827 -25.655 1.00 13.57 270 SER A N 1
ATOM 2037 C CA . SER A 1 273 ? -31.718 -4.698 -26.285 1.00 8.87 270 SER A CA 1
ATOM 2038 C C . SER A 1 273 ? -31.040 -3.832 -25.232 1.00 12.68 270 SER A C 1
ATOM 2039 O O . SER A 1 273 ? -29.844 -3.536 -25.330 1.00 18.08 270 SER A O 1
ATOM 2042 N N . LEU A 1 274 ? -31.786 -3.450 -24.190 1.00 13.01 271 LEU A N 1
ATOM 2043 C CA . LEU A 1 274 ? -31.213 -2.706 -23.069 1.00 12.57 271 LEU A CA 1
ATOM 2044 C C . LEU A 1 274 ? -29.935 -3.356 -22.529 1.00 14.66 271 LEU A C 1
ATOM 2045 O O . LEU A 1 274 ? -28.950 -2.659 -22.254 1.00 19.03 271 LEU A O 1
ATOM 2050 N N . ARG A 1 275 ? -29.928 -4.684 -22.364 1.00 11.18 272 ARG A N 1
ATOM 2051 C CA . ARG A 1 275 ? -28.712 -5.363 -21.914 1.00 16.60 272 ARG A CA 1
ATOM 2052 C C . ARG A 1 275 ? -27.620 -5.297 -22.977 1.00 18.94 272 ARG A C 1
ATOM 2053 O O . ARG A 1 275 ? -26.517 -4.807 -22.720 1.00 19.92 272 ARG A O 1
ATOM 2061 N N . LEU A 1 276 ? -27.930 -5.764 -24.193 1.00 17.89 273 LEU A N 1
ATOM 2062 C CA . LEU A 1 276 ? -26.911 -5.972 -25.219 1.00 14.74 273 LEU A CA 1
ATOM 2063 C C . LEU A 1 276 ? -26.319 -4.659 -25.716 1.00 14.77 273 LEU A C 1
ATOM 2064 O O . LEU A 1 276 ? -25.122 -4.588 -26.021 1.00 16.79 273 LEU A O 1
ATOM 2069 N N . ARG A 1 277 ? -27.134 -3.613 -25.800 1.00 17.04 274 ARG A N 1
ATOM 2070 C CA . ARG A 1 277 ? -26.780 -2.348 -26.424 1.00 15.40 274 ARG A CA 1
ATOM 2071 C C . ARG A 1 277 ? -27.184 -1.190 -25.538 1.00 15.14 274 ARG A C 1
ATOM 2072 O O . ARG A 1 277 ? -27.836 -0.242 -25.973 1.00 16.04 274 ARG A O 1
ATOM 2080 N N . SER A 1 278 ? -26.773 -1.245 -24.283 1.00 16.77 275 SER A N 1
ATOM 2081 C CA . SER A 1 278 ? -27.315 -0.350 -23.270 1.00 16.73 275 SER A CA 1
ATOM 2082 C C . SER A 1 278 ? -27.103 1.115 -23.655 1.00 15.54 275 SER A C 1
ATOM 2083 O O . SER A 1 278 ? -25.962 1.534 -23.885 1.00 14.27 275 SER A O 1
ATOM 2086 N N . PRO A 1 279 ? -28.159 1.928 -23.705 1.00 14.81 276 PRO A N 1
ATOM 2087 C CA . PRO A 1 279 ? -27.991 3.325 -24.138 1.00 13.34 276 PRO A CA 1
ATOM 2088 C C . PRO A 1 279 ? -26.905 4.084 -23.400 1.00 13.51 276 PRO A C 1
ATOM 2089 O O . PRO A 1 279 ? -26.160 4.834 -24.033 1.00 17.73 276 PRO A O 1
ATOM 2093 N N . PHE A 1 280 ? -26.790 3.924 -22.086 1.00 21.27 277 PHE A N 1
ATOM 2094 C CA . PHE A 1 280 ? -25.805 4.658 -21.304 1.00 16.56 277 PHE A CA 1
ATOM 2095 C C . PHE A 1 280 ? -24.577 3.787 -21.094 1.00 16.63 277 PHE A C 1
ATOM 2096 O O . PHE A 1 280 ? -24.671 2.721 -20.481 1.00 21.87 277 PHE A O 1
ATOM 2104 N N . LEU A 1 281 ? -23.431 4.244 -21.611 1.00 14.76 278 LEU A N 1
ATOM 2105 C CA . LEU A 1 281 ? -22.196 3.454 -21.575 1.00 23.09 278 LEU A CA 1
ATOM 2106 C C . LEU A 1 281 ? -21.627 3.336 -20.167 1.00 16.35 278 LEU A C 1
ATOM 2107 O O . LEU A 1 281 ? -21.364 2.231 -19.686 1.00 18.43 278 LEU A O 1
ATOM 2112 N N . GLN A 1 282 ? -21.373 4.471 -19.518 1.00 15.85 279 GLN A N 1
ATOM 2113 C CA . GLN A 1 282 ? -20.652 4.538 -18.257 1.00 12.11 279 GLN A CA 1
ATOM 2114 C C . GLN A 1 282 ? -21.442 5.343 -17.243 1.00 15.07 279 GLN A C 1
ATOM 2115 O O . GLN A 1 282 ? -22.452 5.967 -17.555 1.00 13.64 279 GLN A O 1
ATOM 2121 N N . ALA A 1 283 ? -20.941 5.338 -16.013 1.00 17.34 280 ALA A N 1
ATOM 2122 C CA . ALA A 1 283 ? -21.423 6.217 -14.969 1.00 10.78 280 ALA A CA 1
ATOM 2123 C C . ALA A 1 283 ? -20.223 6.568 -14.122 1.00 13.60 280 ALA A C 1
ATOM 2124 O O . ALA A 1 283 ? -19.413 5.696 -13.818 1.00 18.31 280 ALA A O 1
ATOM 2126 N N . GLY A 1 284 ? -20.100 7.841 -13.762 1.00 19.13 281 GLY A N 1
ATOM 2127 C CA . GLY A 1 284 ? -18.933 8.342 -13.066 1.00 20.98 281 GLY A CA 1
ATOM 2128 C C . GLY A 1 284 ? -19.274 8.759 -11.645 1.00 24.73 281 GLY A C 1
ATOM 2129 O O . GLY A 1 284 ? -20.273 9.436 -11.408 1.00 25.16 281 GLY A O 1
ATOM 2130 N N . ARG A 1 285 ? -18.426 8.340 -10.716 1.00 23.48 282 ARG A N 1
ATOM 2131 C CA . ARG A 1 285 ? -18.482 8.777 -9.333 1.00 22.79 282 ARG A CA 1
ATOM 2132 C C . ARG A 1 285 ? -17.096 9.243 -8.909 1.00 26.35 282 ARG A C 1
ATOM 2133 O O . ARG A 1 285 ? -16.083 8.881 -9.509 1.00 27.90 282 ARG A O 1
ATOM 2141 N N . VAL A 1 286 ? -17.052 10.048 -7.860 1.00 24.28 283 VAL A N 1
ATOM 2142 C CA . VAL A 1 286 ? -15.795 10.458 -7.255 1.00 27.51 283 VAL A CA 1
ATOM 2143 C C . VAL A 1 286 ? -15.642 9.706 -5.945 1.00 26.35 283 VAL A C 1
ATOM 2144 O O . VAL A 1 286 ? -16.578 9.667 -5.138 1.00 30.19 283 VAL A O 1
ATOM 2148 N N . THR A 1 287 ? -14.468 9.122 -5.732 1.00 24.28 284 THR A N 1
ATOM 2149 C CA . THR A 1 287 ? -14.194 8.378 -4.508 1.00 29.09 284 THR A CA 1
ATOM 2150 C C . THR A 1 287 ? -14.050 9.311 -3.303 1.00 29.56 284 THR A C 1
ATOM 2151 O O . THR A 1 287 ? -13.260 10.260 -3.328 1.00 32.05 284 THR A O 1
ATOM 2155 N N . THR A 1 288 ? -14.808 9.013 -2.235 1.00 32.55 285 THR A N 1
ATOM 2156 C CA . THR A 1 288 ? -14.779 9.716 -0.952 1.00 20.98 285 THR A CA 1
ATOM 2157 C C . THR A 1 288 ? -13.750 9.145 0.017 1.00 22.62 285 THR A C 1
ATOM 2158 O O . THR A 1 288 ? -13.493 9.762 1.058 1.00 19.84 285 THR A O 1
ATOM 2162 N N . ARG A 1 289 ? -13.164 7.990 -0.288 1.00 22.47 286 ARG A N 1
ATOM 2163 C CA . ARG A 1 289 ? -12.135 7.373 0.541 1.00 17.80 286 ARG A CA 1
ATOM 2164 C C . ARG A 1 289 ? -11.361 6.402 -0.334 1.00 22.64 286 ARG A C 1
ATOM 2165 O O . ARG A 1 289 ? -11.677 6.212 -1.509 1.00 22.57 286 ARG A O 1
ATOM 2173 N N . ASP A 1 290 ? -10.338 5.782 0.238 1.00 26.50 287 ASP A N 1
ATOM 2174 C CA . ASP A 1 290 ? -9.694 4.712 -0.502 1.00 28.95 287 ASP A CA 1
ATOM 2175 C C . ASP A 1 290 ? -10.575 3.479 -0.430 1.00 28.11 287 ASP A C 1
ATOM 2176 O O . ASP A 1 290 ? -11.400 3.341 0.472 1.00 30.99 287 ASP A O 1
ATOM 2181 N N . VAL A 1 291 ? -10.415 2.581 -1.395 1.00 25.18 288 VAL A N 1
ATOM 2182 C CA . VAL A 1 291 ? -11.241 1.383 -1.390 1.00 34.35 288 VAL A CA 1
ATOM 2183 C C . VAL A 1 291 ? -10.630 0.353 -2.320 1.00 38.74 288 VAL A C 1
ATOM 2184 O O . VAL A 1 291 ? -10.142 0.681 -3.404 1.00 36.92 288 VAL A O 1
ATOM 2188 N N . THR A 1 292 ? -10.690 -0.903 -1.894 1.00 38.04 289 THR A N 1
ATOM 2189 C CA . THR A 1 292 ? -10.160 -2.015 -2.663 1.00 35.95 289 THR A CA 1
ATOM 2190 C C . THR A 1 292 ? -11.272 -2.635 -3.497 1.00 35.00 289 THR A C 1
ATOM 2191 O O . THR A 1 292 ? -12.332 -2.987 -2.968 1.00 35.53 289 THR A O 1
ATOM 2195 N N . ILE A 1 293 ? -11.027 -2.756 -4.800 1.00 34.73 290 ILE A N 1
ATOM 2196 C CA . ILE A 1 293 ? -11.986 -3.321 -5.742 1.00 33.26 290 ILE A CA 1
ATOM 2197 C C . ILE A 1 293 ? -11.246 -4.328 -6.595 1.00 37.14 290 ILE A C 1
ATOM 2198 O O . ILE A 1 293 ? -10.347 -3.956 -7.358 1.00 34.71 290 ILE A O 1
ATOM 2203 N N . ALA A 1 294 ? -11.624 -5.596 -6.473 1.00 37.08 291 ALA A N 1
ATOM 2204 C CA . ALA A 1 294 ? -10.952 -6.659 -7.200 1.00 31.29 291 ALA A CA 1
ATOM 2205 C C . ALA A 1 294 ? -9.445 -6.585 -6.983 1.00 36.18 291 ALA A C 1
ATOM 2206 O O . ALA A 1 294 ? -8.647 -6.543 -7.924 1.00 30.71 291 ALA A O 1
ATOM 2208 N N . GLY A 1 295 ? -9.056 -6.542 -5.713 1.00 37.09 292 GLY A N 1
ATOM 2209 C CA . GLY A 1 295 ? -7.651 -6.491 -5.389 1.00 41.45 292 GLY A CA 1
ATOM 2210 C C . GLY A 1 295 ? -6.914 -5.268 -5.883 1.00 38.40 292 GLY A C 1
ATOM 2211 O O . GLY A 1 295 ? -5.701 -5.163 -5.661 1.00 40.91 292 GLY A O 1
ATOM 2212 N N . GLU A 1 296 ? -7.584 -4.353 -6.564 1.00 34.97 293 GLU A N 1
ATOM 2213 C CA . GLU A 1 296 ? -7.006 -3.050 -6.838 1.00 37.59 293 GLU A CA 1
ATOM 2214 C C . GLU A 1 296 ? -7.519 -2.048 -5.811 1.00 34.44 293 GLU A C 1
ATOM 2215 O O . GLU A 1 296 ? -8.627 -2.184 -5.288 1.00 39.26 293 GLU A O 1
ATOM 2221 N N . THR A 1 297 ? -6.701 -1.053 -5.501 1.00 32.93 294 THR A N 1
ATOM 2222 C CA . THR A 1 297 ? -7.068 -0.044 -4.517 1.00 38.00 294 THR A CA 1
ATOM 2223 C C . THR A 1 297 ? -7.121 1.320 -5.188 1.00 44.83 294 THR A C 1
ATOM 2224 O O . THR A 1 297 ? -6.098 1.825 -5.663 1.00 48.85 294 THR A O 1
ATOM 2228 N N . ILE A 1 298 ? -8.310 1.910 -5.230 1.00 35.82 295 ILE A N 1
ATOM 2229 C CA . ILE A 1 298 ? -8.465 3.257 -5.762 1.00 29.90 295 ILE A CA 1
ATOM 2230 C C . ILE A 1 298 ? -8.257 4.239 -4.623 1.00 30.65 295 ILE A C 1
ATOM 2231 O O . ILE A 1 298 ? -8.929 4.136 -3.585 1.00 35.62 295 ILE A O 1
ATOM 2236 N N . PRO A 1 299 ? -7.359 5.202 -4.770 1.00 29.05 296 PRO A N 1
ATOM 2237 C CA . PRO A 1 299 ? -7.215 6.231 -3.742 1.00 30.43 296 PRO A CA 1
ATOM 2238 C C . PRO A 1 299 ? -8.458 7.099 -3.680 1.00 29.60 296 PRO A C 1
ATOM 2239 O O . PRO A 1 299 ? -9.266 7.140 -4.610 1.00 32.85 296 PRO A O 1
ATOM 2243 N N . ALA A 1 300 ? -8.586 7.823 -2.570 1.00 26.34 297 ALA A N 1
ATOM 2244 C CA . ALA A 1 300 ? -9.684 8.758 -2.398 1.00 24.81 297 ALA A CA 1
ATOM 2245 C C . ALA A 1 300 ? -9.514 9.980 -3.304 1.00 30.41 297 ALA A C 1
ATOM 2246 O O . ALA A 1 300 ? -8.454 10.233 -3.878 1.00 27.23 297 ALA A O 1
ATOM 2248 N N . ASN A 1 301 ? -10.597 10.746 -3.429 1.00 35.63 298 ASN A N 1
ATOM 2249 C CA . ASN A 1 301 ? -10.624 11.943 -4.269 1.00 33.94 298 ASN A CA 1
ATOM 2250 C C . ASN A 1 301 ? -10.113 11.663 -5.677 1.00 34.40 298 ASN A C 1
ATOM 2251 O O . ASN A 1 301 ? -9.564 12.545 -6.337 1.00 34.20 298 ASN A O 1
ATOM 2256 N N . ARG A 1 302 ? -10.299 10.434 -6.148 1.00 28.08 299 ARG A N 1
ATOM 2257 C CA . ARG A 1 302 ? -10.085 10.088 -7.543 1.00 29.32 299 ARG A CA 1
ATOM 2258 C C . ARG A 1 302 ? -11.420 9.934 -8.265 1.00 28.95 299 ARG A C 1
ATOM 2259 O O . ARG A 1 302 ? -12.484 9.861 -7.652 1.00 27.25 299 ARG A O 1
ATOM 2267 N N . PHE A 1 303 ? -11.355 9.901 -9.586 1.00 32.83 300 PHE A N 1
ATOM 2268 C CA . PHE A 1 303 ? -12.548 9.762 -10.402 1.00 30.14 300 PHE A CA 1
ATOM 2269 C C . PHE A 1 303 ? -12.647 8.330 -10.902 1.00 31.06 300 PHE A C 1
ATOM 2270 O O . PHE A 1 303 ? -11.660 7.766 -11.383 1.00 30.32 300 PHE A O 1
ATOM 2278 N N . VAL A 1 304 ? -13.840 7.752 -10.793 1.00 28.36 301 VAL A N 1
ATOM 2279 C CA . VAL A 1 304 ? -14.097 6.375 -11.190 1.00 30.66 301 VAL A CA 1
ATOM 2280 C C . VAL A 1 304 ? -15.117 6.379 -12.321 1.00 27.99 301 VAL A C 1
ATOM 2281 O O . VAL A 1 304 ? -16.070 7.162 -12.297 1.00 28.51 301 VAL A O 1
ATOM 2285 N N . MET A 1 305 ? -14.916 5.499 -13.307 1.00 26.38 302 MET A N 1
ATOM 2286 C CA . MET A 1 305 ? -15.814 5.335 -14.452 1.00 24.63 302 MET A CA 1
ATOM 2287 C C . MET A 1 305 ? -16.368 3.916 -14.462 1.00 23.61 302 MET A C 1
ATOM 2288 O O . MET A 1 305 ? -15.647 2.969 -14.793 1.00 24.78 302 MET A O 1
ATOM 2293 N N . ALA A 1 306 ? -17.653 3.779 -14.136 1.00 22.36 303 ALA A N 1
ATOM 2294 C CA . ALA A 1 306 ? -18.296 2.481 -13.939 1.00 15.93 303 ALA A CA 1
ATOM 2295 C C . ALA A 1 306 ? -18.934 2.024 -15.247 1.00 18.17 303 ALA A C 1
ATOM 2296 O O . ALA A 1 306 ? -19.995 2.523 -15.627 1.00 18.53 303 ALA A O 1
ATOM 2298 N N . TRP A 1 307 ? -18.321 1.059 -15.922 1.00 17.42 304 TRP A N 1
ATOM 2299 C CA . TRP A 1 307 ? -18.753 0.702 -17.278 1.00 19.99 304 TRP A CA 1
ATOM 2300 C C . TRP A 1 307 ? -20.033 -0.126 -17.229 1.00 15.03 304 TRP A C 1
ATOM 2301 O O . TRP A 1 307 ? -20.007 -1.356 -17.245 1.00 16.82 304 TRP A O 1
ATOM 2312 N N . ILE A 1 308 ? -21.176 0.572 -17.217 1.00 12.70 305 ILE A N 1
ATOM 2313 C CA . ILE A 1 308 ? -22.486 -0.076 -17.304 1.00 11.93 305 ILE A CA 1
ATOM 2314 C C . ILE A 1 308 ? -22.563 -1.055 -18.469 1.00 13.40 305 ILE A C 1
ATOM 2315 O O . ILE A 1 308 ? -23.280 -2.055 -18.399 1.00 18.79 305 ILE A O 1
ATOM 2320 N N . LEU A 1 309 ? -21.825 -0.802 -19.546 1.00 13.41 306 LEU A N 1
ATOM 2321 C CA . LEU A 1 309 ? -21.944 -1.638 -20.738 1.00 17.20 306 LEU A CA 1
ATOM 2322 C C . LEU A 1 309 ? -21.200 -2.961 -20.591 1.00 18.68 306 LEU A C 1
ATOM 2323 O O . LEU A 1 309 ? -21.673 -3.997 -21.076 1.00 17.63 306 LEU A O 1
ATOM 2328 N N . SER A 1 310 ? -20.025 -2.944 -19.960 1.00 15.98 307 SER A N 1
ATOM 2329 C CA . SER A 1 310 ? -19.295 -4.187 -19.766 1.00 17.20 307 SER A CA 1
ATOM 2330 C C . SER A 1 310 ? -20.007 -5.078 -18.758 1.00 17.56 307 SER A C 1
ATOM 2331 O O . SER A 1 310 ? -20.192 -6.277 -18.996 1.00 18.40 307 SER A O 1
ATOM 2334 N N . ALA A 1 311 ? -20.411 -4.511 -17.621 1.00 16.52 308 ALA A N 1
ATOM 2335 C CA . ALA A 1 311 ? -21.235 -5.262 -16.680 1.00 12.44 308 ALA A CA 1
ATOM 2336 C C . ALA A 1 311 ? -22.347 -5.996 -17.411 1.00 14.34 308 ALA A C 1
ATOM 2337 O O . ALA A 1 311 ? -22.534 -7.202 -17.226 1.00 10.90 308 ALA A O 1
ATOM 2339 N N . ASN A 1 312 ? -23.092 -5.285 -18.263 1.00 14.30 309 ASN A N 1
ATOM 2340 C CA . ASN A 1 312 ? -24.210 -5.919 -18.947 1.00 16.46 309 ASN A CA 1
ATOM 2341 C C . ASN A 1 312 ? -23.762 -6.963 -19.954 1.00 16.72 309 ASN A C 1
ATOM 2342 O O . ASN A 1 312 ? -24.599 -7.719 -20.469 1.00 16.01 309 ASN A O 1
ATOM 2347 N N . HIS A 1 313 ? -22.470 -7.011 -20.242 1.00 14.36 310 HIS A N 1
ATOM 2348 C CA . HIS A 1 313 ? -21.886 -7.957 -21.169 1.00 14.18 310 HIS A CA 1
ATOM 2349 C C . HIS A 1 313 ? -20.991 -8.967 -20.465 1.00 18.94 310 HIS A C 1
ATOM 2350 O O . HIS A 1 313 ? -20.263 -9.699 -21.143 1.00 19.76 310 HIS A O 1
ATOM 2357 N N . ASP A 1 314 ? -20.998 -8.998 -19.128 1.00 16.12 311 ASP A N 1
ATOM 2358 C CA . ASP A 1 314 ? -20.034 -9.785 -18.359 1.00 14.84 311 ASP A CA 1
ATOM 2359 C C . ASP A 1 314 ? -20.420 -11.257 -18.374 1.00 15.52 311 ASP A C 1
ATOM 2360 O O . ASP A 1 314 ? -21.491 -11.630 -17.891 1.00 12.39 311 ASP A O 1
ATOM 2365 N N . ASP A 1 315 ? -19.519 -12.093 -18.889 1.00 15.46 312 ASP A N 1
ATOM 2366 C CA . ASP A 1 315 ? -19.753 -13.534 -18.932 1.00 16.57 312 ASP A CA 1
ATOM 2367 C C . ASP A 1 315 ? -20.027 -14.116 -17.556 1.00 20.69 312 ASP A C 1
ATOM 2368 O O . ASP A 1 315 ? -20.818 -15.061 -17.421 1.00 21.41 312 ASP A O 1
ATOM 2373 N N . ARG A 1 316 ? -19.370 -13.579 -16.525 1.00 17.20 313 ARG A N 1
ATOM 2374 C CA . ARG A 1 316 ? -19.545 -14.093 -15.179 1.00 17.84 313 ARG A CA 1
ATOM 2375 C C . ARG A 1 316 ? -21.006 -14.191 -14.800 1.00 19.59 313 ARG A C 1
ATOM 2376 O O . ARG A 1 316 ? -21.332 -14.876 -13.828 1.00 21.13 313 ARG A O 1
ATOM 2384 N N . ARG A 1 317 ? -21.885 -13.551 -15.555 1.00 20.07 314 ARG A N 1
ATOM 2385 C CA . ARG A 1 317 ? -23.301 -13.495 -15.227 1.00 20.26 314 ARG A CA 1
ATOM 2386 C C . ARG A 1 317 ? -24.225 -13.653 -16.429 1.00 21.80 314 ARG A C 1
ATOM 2387 O O . ARG A 1 317 ? -25.327 -14.193 -16.269 1.00 16.26 314 ARG A O 1
ATOM 2395 N N . PHE A 1 318 ? -23.817 -13.219 -17.626 1.00 23.00 315 PHE A N 1
ATOM 2396 C CA . PHE A 1 318 ? -24.621 -13.278 -18.847 1.00 23.33 315 PHE A CA 1
ATOM 2397 C C . PHE A 1 318 ? -23.897 -14.136 -19.878 1.00 21.14 315 PHE A C 1
ATOM 2398 O O . PHE A 1 318 ? -23.063 -13.637 -20.643 1.00 27.22 315 PHE A O 1
ATOM 2406 N N . PRO A 1 319 ? -24.174 -15.432 -19.922 1.00 17.44 316 PRO A N 1
ATOM 2407 C CA . PRO A 1 319 ? -23.498 -16.309 -20.885 1.00 27.67 316 PRO A CA 1
ATOM 2408 C C . PRO A 1 319 ? -23.766 -15.883 -22.319 1.00 32.39 316 PRO A C 1
ATOM 2409 O O . PRO A 1 319 ? -24.911 -15.649 -22.711 1.00 36.03 316 PRO A O 1
ATOM 2413 N N . ASP A 1 320 ? -22.704 -15.815 -23.111 1.00 26.27 317 ASP A N 1
ATOM 2414 C CA . ASP A 1 320 ? -22.835 -15.379 -24.494 1.00 33.08 317 ASP A CA 1
ATOM 2415 C C . ASP A 1 320 ? -23.283 -13.931 -24.556 1.00 23.48 317 ASP A C 1
ATOM 2416 O O . ASP A 1 320 ? -24.208 -13.605 -25.304 1.00 25.53 317 ASP A O 1
ATOM 2421 N N . PRO A 1 321 ? -22.649 -13.037 -23.816 1.00 17.17 318 PRO A N 1
ATOM 2422 C CA . PRO A 1 321 ? -23.173 -11.663 -23.736 1.00 25.35 318 PRO A CA 1
ATOM 2423 C C . PRO A 1 321 ? -23.485 -11.041 -25.102 1.00 28.68 318 PRO A C 1
ATOM 2424 O O . PRO A 1 321 ? -24.466 -10.293 -25.223 1.00 24.94 318 PRO A O 1
ATOM 2428 N N . GLU A 1 322 ? -22.707 -11.353 -26.141 1.00 24.67 319 GLU A N 1
ATOM 2429 C CA . GLU A 1 322 ? -22.924 -10.743 -27.444 1.00 19.18 319 GLU A CA 1
ATOM 2430 C C . GLU A 1 322 ? -24.075 -11.375 -28.219 1.00 27.02 319 GLU A C 1
ATOM 2431 O O . GLU A 1 322 ? -24.519 -10.804 -29.221 1.00 24.65 319 GLU A O 1
ATOM 2437 N N . ARG A 1 323 ? -24.588 -12.516 -27.773 1.00 26.58 320 ARG A N 1
ATOM 2438 C CA . ARG A 1 323 ? -25.754 -13.111 -28.401 1.00 23.34 320 ARG A CA 1
ATOM 2439 C C . ARG A 1 323 ? -27.015 -12.380 -27.958 1.00 22.91 320 ARG A C 1
ATOM 2440 O O . ARG A 1 323 ? -27.160 -12.014 -26.787 1.00 24.52 320 ARG A O 1
ATOM 2448 N N . PHE A 1 324 ? -27.918 -12.145 -28.908 1.00 25.40 321 PHE A N 1
ATOM 2449 C CA . PHE A 1 324 ? -29.222 -11.546 -28.620 1.00 24.97 321 PHE A CA 1
ATOM 2450 C C . PHE A 1 324 ? -30.193 -12.686 -28.369 1.00 19.62 321 PHE A C 1
ATOM 2451 O O . PHE A 1 324 ? -30.739 -13.259 -29.310 1.00 18.66 321 PHE A O 1
ATOM 2459 N N . ASP A 1 325 ? -30.399 -13.014 -27.100 1.00 16.35 322 ASP A N 1
ATOM 2460 C CA . ASP A 1 325 ? -31.337 -14.045 -26.674 1.00 20.17 322 ASP A CA 1
ATOM 2461 C C . ASP A 1 325 ? -32.598 -13.372 -26.136 1.00 22.34 322 ASP A C 1
ATOM 2462 O O . ASP A 1 325 ? -32.518 -12.513 -25.252 1.00 21.48 322 ASP A O 1
ATOM 2467 N N . LEU A 1 326 ? -33.758 -13.746 -26.679 1.00 21.34 323 LEU A N 1
ATOM 2468 C CA . LEU A 1 326 ? -35.009 -13.243 -26.127 1.00 21.95 323 LEU A CA 1
ATOM 2469 C C . LEU A 1 326 ? -35.434 -13.981 -24.861 1.00 25.62 323 LEU A C 1
ATOM 2470 O O . LEU A 1 326 ? -36.267 -13.464 -24.113 1.00 32.84 323 LEU A O 1
ATOM 2475 N N . HIS A 1 327 ? -34.890 -15.170 -24.601 1.00 30.20 324 HIS A N 1
ATOM 2476 C CA . HIS A 1 327 ? -35.319 -15.959 -23.452 1.00 24.48 324 HIS A CA 1
ATOM 2477 C C . HIS A 1 327 ? -34.141 -16.261 -22.532 1.00 28.73 324 HIS A C 1
ATOM 2478 O O . HIS A 1 327 ? -33.865 -17.423 -22.224 1.00 30.82 324 HIS A O 1
ATOM 2485 N N . ARG A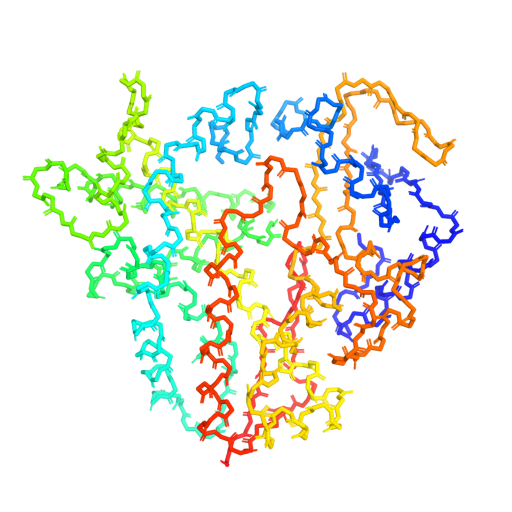 1 328 ? -33.441 -15.222 -22.089 1.00 25.20 325 ARG A N 1
ATOM 2486 C CA . ARG A 1 328 ? -32.331 -15.424 -21.174 1.00 26.83 325 ARG A CA 1
ATOM 2487 C C . ARG A 1 328 ? -32.822 -15.863 -19.806 1.00 31.96 325 ARG A C 1
ATOM 2488 O O . ARG A 1 328 ? -33.778 -15.310 -19.254 1.00 30.94 325 ARG A O 1
ATOM 2496 N N . GLN A 1 329 ? -32.146 -16.872 -19.264 1.00 38.54 326 GLN A N 1
ATOM 2497 C CA . GLN A 1 329 ? -32.422 -17.331 -17.911 1.00 38.43 326 GLN A CA 1
ATOM 2498 C C . GLN A 1 329 ? -32.087 -16.241 -16.907 1.00 39.65 326 GLN A C 1
ATOM 2499 O O . GLN A 1 329 ? -32.970 -15.730 -16.210 1.00 39.63 326 GLN A O 1
ATOM 2505 N N . THR A 1 330 ? -30.816 -15.839 -16.852 1.00 37.18 327 THR A N 1
ATOM 2506 C CA . THR A 1 330 ? -30.398 -14.770 -15.951 1.00 40.33 327 THR A CA 1
ATOM 2507 C C . THR A 1 330 ? -30.847 -13.424 -16.497 1.00 33.55 327 THR A C 1
ATOM 2508 O O . THR A 1 330 ? -30.452 -13.027 -17.599 1.00 34.11 327 THR A O 1
ATOM 2512 N N . THR A 1 331 ? -31.664 -12.729 -15.729 1.00 34.28 328 THR A N 1
ATOM 2513 C CA . THR A 1 331 ? -32.021 -11.352 -16.011 1.00 41.33 328 THR A CA 1
ATOM 2514 C C . THR A 1 331 ? -31.237 -10.439 -15.074 1.00 39.64 328 THR A C 1
ATOM 2515 O O . THR A 1 331 ? -30.363 -10.884 -14.317 1.00 33.99 328 THR A O 1
ATOM 2519 N N . GLY A 1 332 ? -31.557 -9.146 -15.116 1.00 36.25 329 GLY A N 1
ATOM 2520 C CA . GLY A 1 332 ? -31.019 -8.212 -14.148 1.00 30.44 329 GLY A CA 1
ATOM 2521 C C . GLY A 1 332 ? -29.886 -7.356 -14.665 1.00 23.21 329 GLY A C 1
ATOM 2522 O O . GLY A 1 332 ? -28.778 -7.416 -14.124 1.00 21.57 329 GLY A O 1
ATOM 2523 N N . HIS A 1 333 ? -30.159 -6.553 -15.698 1.00 15.76 330 HIS A N 1
ATOM 2524 C CA . HIS A 1 333 ? -29.172 -5.671 -16.310 1.00 14.13 330 HIS A CA 1
ATOM 2525 C C . HIS A 1 333 ? -29.198 -4.309 -15.633 1.00 17.00 330 HIS A C 1
ATOM 2526 O O . HIS A 1 333 ? -30.266 -3.810 -15.275 1.00 13.45 330 HIS A O 1
ATOM 2533 N N . ILE A 1 334 ? -28.026 -3.691 -15.480 1.00 16.90 331 ILE A N 1
ATOM 2534 C CA . ILE A 1 334 ? -27.997 -2.370 -14.856 1.00 14.96 331 ILE A CA 1
ATOM 2535 C C . ILE A 1 334 ? -27.988 -1.269 -15.910 1.00 15.21 331 ILE A C 1
ATOM 2536 O O . ILE A 1 334 ? -27.433 -0.187 -15.689 1.00 17.05 331 ILE A O 1
ATOM 2541 N N . ALA A 1 335 ? -28.645 -1.516 -17.041 1.00 12.45 332 ALA A N 1
ATOM 2542 C CA . ALA A 1 335 ? -28.834 -0.471 -18.039 1.00 8.91 332 ALA A CA 1
ATOM 2543 C C . ALA A 1 335 ? -29.358 0.821 -17.415 1.00 12.15 332 ALA A C 1
ATOM 2544 O O . ALA A 1 335 ? -28.849 1.904 -17.706 1.00 15.99 332 ALA A O 1
ATOM 2546 N N . PHE A 1 336 ? -30.380 0.740 -16.561 1.00 12.65 333 PHE A N 1
ATOM 2547 C CA . PHE A 1 336 ? -30.891 1.933 -15.886 1.00 13.75 333 PHE A CA 1
ATOM 2548 C C . PHE A 1 336 ? -30.158 2.251 -14.582 1.00 14.07 333 PHE A C 1
ATOM 2549 O O . PHE A 1 336 ? -30.567 3.176 -13.867 1.00 12.88 333 PHE A O 1
ATOM 2557 N N . GLY A 1 337 ? -29.105 1.507 -14.254 1.00 11.14 334 GLY A N 1
ATOM 2558 C CA . GLY A 1 337 ? -28.335 1.768 -13.058 1.00 10.29 334 GLY A CA 1
ATOM 2559 C C . GLY A 1 337 ? -28.693 0.923 -11.855 1.00 12.45 334 GLY A C 1
ATOM 2560 O O . GLY A 1 337 ? -29.168 -0.220 -11.969 1.00 7.32 334 GLY A O 1
ATOM 2561 N N . HIS A 1 338 ? -28.450 1.505 -10.682 1.00 15.14 335 HIS A N 1
ATOM 2562 C CA . HIS A 1 338 ? -28.605 0.852 -9.388 1.00 15.08 335 HIS A CA 1
ATOM 2563 C C . HIS A 1 338 ? -28.362 1.870 -8.286 1.00 18.79 335 HIS A C 1
ATOM 2564 O O . HIS A 1 338 ? -27.565 2.802 -8.445 1.00 25.13 335 HIS A O 1
ATOM 2571 N N . GLY A 1 339 ? -29.050 1.692 -7.177 1.00 13.35 336 GLY A N 1
ATOM 2572 C CA . GLY A 1 339 ? -28.880 2.607 -6.076 1.00 9.08 336 GLY A CA 1
ATOM 2573 C C . GLY A 1 339 ? -29.936 3.685 -6.045 1.00 13.34 336 GLY A C 1
ATOM 2574 O O . GLY A 1 339 ? -30.968 3.619 -6.720 1.00 16.07 336 GLY A O 1
ATOM 2575 N N . VAL A 1 340 ? -29.650 4.701 -5.219 1.00 14.29 337 VAL A N 1
ATOM 2576 C CA . VAL A 1 340 ? -30.531 5.847 -5.016 1.00 11.37 337 VAL A CA 1
ATOM 2577 C C . VAL A 1 340 ? -30.681 6.688 -6.269 1.00 15.78 337 VAL A C 1
ATOM 2578 O O . VAL A 1 340 ? -31.627 7.479 -6.363 1.00 22.63 337 VAL A O 1
ATOM 2582 N N . HIS A 1 341 ? -29.739 6.586 -7.211 1.00 16.69 338 HIS A N 1
ATOM 2583 C CA . HIS A 1 341 ? -29.758 7.354 -8.451 1.00 19.17 338 HIS A CA 1
ATOM 2584 C C . HIS A 1 341 ? -30.393 6.601 -9.609 1.00 19.09 338 HIS A C 1
ATOM 2585 O O . HIS A 1 341 ? -30.569 7.194 -10.681 1.00 15.87 338 HIS A O 1
ATOM 2592 N N . PHE A 1 342 ? -30.727 5.317 -9.424 1.00 16.92 339 PHE A N 1
ATOM 2593 C CA . PHE A 1 342 ? -31.469 4.545 -10.417 1.00 11.79 339 PHE A CA 1
ATOM 2594 C C . PHE A 1 342 ? -32.421 5.421 -11.225 1.00 14.83 339 PHE A C 1
ATOM 2595 O O . PHE A 1 342 ? -33.103 6.292 -10.672 1.00 14.78 339 PHE A O 1
ATOM 2603 N N . CYS A 1 343 ? -32.468 5.184 -12.534 1.00 14.83 340 CYS A N 1
ATOM 2604 C CA . CYS A 1 343 ? -33.099 6.095 -13.471 1.00 9.18 340 CYS A CA 1
ATOM 2605 C C . CYS A 1 343 ? -34.520 6.428 -13.060 1.00 12.76 340 CYS A C 1
ATOM 2606 O O . CYS A 1 343 ? -35.370 5.546 -12.937 1.00 13.62 340 CYS A O 1
ATOM 2609 N N . LEU A 1 344 ? -34.786 7.715 -12.874 1.00 11.63 341 LEU A N 1
ATOM 2610 C CA . LEU A 1 344 ? -36.123 8.130 -12.490 1.00 12.49 341 LEU A CA 1
ATOM 2611 C C . LEU A 1 344 ? -37.143 7.958 -13.614 1.00 12.70 341 LEU A C 1
ATOM 2612 O O . LEU A 1 344 ? -38.345 8.074 -13.361 1.00 9.69 341 LEU A O 1
ATOM 2617 N N . GLY A 1 345 ? -36.698 7.687 -14.838 1.00 9.86 342 GLY A N 1
ATOM 2618 C CA . GLY A 1 345 ? -37.602 7.591 -15.953 1.00 7.96 342 GLY A CA 1
ATOM 2619 C C . GLY A 1 345 ? -37.718 6.215 -16.572 1.00 11.13 342 GLY A C 1
ATOM 2620 O O . GLY A 1 345 ? -38.437 6.045 -17.563 1.00 11.87 342 GLY A O 1
ATOM 2621 N N . ALA A 1 346 ? -37.022 5.222 -16.013 1.00 12.09 343 ALA A N 1
ATOM 2622 C CA . ALA A 1 346 ? -37.019 3.901 -16.636 1.00 12.07 343 ALA A CA 1
ATOM 2623 C C . ALA A 1 346 ? -38.428 3.479 -17.016 1.00 9.28 343 ALA A C 1
ATOM 2624 O O . ALA A 1 346 ? -38.669 3.043 -18.141 1.00 11.20 343 ALA A O 1
ATOM 2626 N N . GLN A 1 347 ? -39.380 3.616 -16.090 1.00 12.45 344 GLN A N 1
ATOM 2627 C CA . GLN A 1 347 ? -40.756 3.253 -16.403 1.00 9.12 344 GLN A CA 1
ATOM 2628 C C . GLN A 1 347 ? -41.187 3.926 -17.689 1.00 12.69 344 GLN A C 1
ATOM 2629 O O . GLN A 1 347 ? -41.598 3.265 -18.650 1.00 11.24 344 GLN A O 1
ATOM 2635 N N . LEU A 1 348 ? -41.061 5.253 -17.731 1.00 11.76 345 LEU A N 1
ATOM 2636 C CA . LEU A 1 348 ? -41.442 5.998 -18.923 1.00 12.23 345 LEU A CA 1
ATOM 2637 C C . LEU A 1 348 ? -40.653 5.541 -20.145 1.00 12.10 345 LEU A C 1
ATOM 2638 O O . LEU A 1 348 ? -41.222 5.373 -21.231 1.00 11.40 345 LEU A O 1
ATOM 2643 N N . GLY A 1 349 ? -39.337 5.364 -19.992 1.00 8.21 346 GLY A N 1
ATOM 2644 C CA . GLY A 1 349 ? -38.519 4.950 -21.121 1.00 8.79 346 GLY A CA 1
ATOM 2645 C C . GLY A 1 349 ? -38.985 3.638 -21.728 1.00 11.47 346 GLY A C 1
ATOM 2646 O O . GLY A 1 349 ? -39.169 3.525 -22.944 1.00 13.88 346 GLY A O 1
ATOM 2647 N N . ARG A 1 350 ? -39.174 2.621 -20.891 1.00 12.22 347 ARG A N 1
ATOM 2648 C CA . ARG A 1 350 ? -39.704 1.355 -21.379 1.00 10.65 347 ARG A CA 1
ATOM 2649 C C . ARG A 1 350 ? -40.971 1.584 -22.203 1.00 9.83 347 ARG A C 1
ATOM 2650 O O . ARG A 1 350 ? -41.047 1.213 -23.377 1.00 13.04 347 ARG A O 1
ATOM 2658 N N . LEU A 1 351 ? -41.961 2.235 -21.597 1.00 11.42 348 LEU A N 1
ATOM 2659 C CA . LEU A 1 351 ? -43.249 2.481 -22.245 1.00 11.88 348 LEU A CA 1
ATOM 2660 C C . LEU A 1 351 ? -43.081 3.125 -23.613 1.00 12.56 348 LEU A C 1
ATOM 2661 O O . LEU A 1 351 ? -43.660 2.669 -24.606 1.00 13.52 348 LEU A O 1
ATOM 2666 N N . GLU A 1 352 ? -42.297 4.202 -23.682 1.00 10.30 349 GLU A N 1
ATOM 2667 C CA . GLU A 1 352 ? -42.000 4.807 -24.975 1.00 12.11 349 GLU A CA 1
ATOM 2668 C C . GLU A 1 352 ? -41.501 3.768 -25.968 1.00 11.43 349 GLU A C 1
ATOM 2669 O O . GLU A 1 352 ? -42.053 3.627 -27.059 1.00 15.13 349 GLU A O 1
ATOM 2675 N N . GLY A 1 353 ? -40.451 3.034 -25.613 1.00 10.68 350 GLY A N 1
ATOM 2676 C CA . GLY A 1 353 ? -39.945 2.026 -26.526 1.00 10.19 350 GLY A CA 1
ATOM 2677 C C . GLY A 1 353 ? -41.025 1.059 -26.977 1.00 12.38 350 GLY A C 1
ATOM 2678 O O . GLY A 1 353 ? -41.176 0.786 -28.172 1.00 12.26 350 GLY A O 1
ATOM 2679 N N . ARG A 1 354 ? -41.791 0.520 -26.028 1.00 11.50 351 ARG A N 1
ATOM 2680 C CA . ARG A 1 354 ? -42.775 -0.494 -26.380 1.00 9.15 351 ARG A CA 1
ATOM 2681 C C . ARG A 1 354 ? -43.754 0.059 -27.399 1.00 11.24 351 ARG A C 1
ATOM 2682 O O . ARG A 1 354 ? -43.798 -0.390 -28.549 1.00 14.00 351 ARG A O 1
ATOM 2690 N N . ILE A 1 355 ? -44.515 1.077 -26.999 1.00 13.03 352 ILE A N 1
ATOM 2691 C CA . ILE A 1 355 ? -45.519 1.675 -27.877 1.00 13.87 352 ILE A CA 1
ATOM 2692 C C . ILE A 1 355 ? -44.918 2.000 -29.238 1.00 13.22 352 ILE A C 1
ATOM 2693 O O . ILE A 1 355 ? -45.508 1.707 -30.283 1.00 15.62 352 ILE A O 1
ATOM 2698 N N . ALA A 1 356 ? -43.741 2.617 -29.251 1.00 8.21 353 ALA A N 1
ATOM 2699 C CA . ALA A 1 356 ? -43.193 3.045 -30.530 1.00 9.97 353 ALA A CA 1
ATOM 2700 C C . ALA A 1 356 ? -42.809 1.859 -31.395 1.00 10.87 353 ALA A C 1
ATOM 2701 O O . ALA A 1 356 ? -42.892 1.934 -32.622 1.00 16.49 353 ALA A O 1
ATOM 2703 N N . LEU A 1 357 ? -42.370 0.764 -30.789 1.00 13.31 354 LEU A N 1
ATOM 2704 C CA . LEU A 1 357 ? -42.025 -0.404 -31.587 1.00 15.57 354 LEU A CA 1
ATOM 2705 C C . LEU A 1 357 ? -43.284 -1.106 -32.064 1.00 13.91 354 LEU A C 1
ATOM 2706 O O . LEU A 1 357 ? -43.408 -1.453 -33.245 1.00 15.27 354 LEU A O 1
ATOM 2711 N N . GLU A 1 358 ? -44.234 -1.312 -31.153 1.00 14.52 355 GLU A N 1
ATOM 2712 C CA . GLU A 1 358 ? -45.565 -1.769 -31.532 1.00 16.05 355 GLU A CA 1
ATOM 2713 C C . GLU A 1 358 ? -46.054 -1.057 -32.787 1.00 12.41 355 GLU A C 1
ATOM 2714 O O . GLU A 1 358 ? -46.449 -1.691 -33.764 1.00 11.34 355 GLU A O 1
ATOM 2720 N N . ARG A 1 359 ? -46.001 0.269 -32.789 1.00 13.32 356 ARG A N 1
ATOM 2721 C CA . ARG A 1 359 ? -46.536 1.013 -33.914 1.00 12.81 356 ARG A CA 1
ATOM 2722 C C . ARG A 1 359 ? -45.678 0.819 -35.144 1.00 12.28 356 ARG A C 1
ATOM 2723 O O . ARG A 1 359 ? -46.192 0.547 -36.229 1.00 17.19 356 ARG A O 1
ATOM 2731 N N . LEU A 1 360 ? -44.364 0.959 -34.996 1.00 12.98 357 LEU A N 1
ATOM 2732 C CA . LEU A 1 360 ? -43.495 0.933 -36.166 1.00 12.16 357 LEU A CA 1
ATOM 2733 C C . LEU A 1 360 ? -43.602 -0.402 -36.879 1.00 14.28 357 LEU A C 1
ATOM 2734 O O . LEU A 1 360 ? -43.876 -0.454 -38.081 1.00 17.73 357 LEU A O 1
ATOM 2739 N N . LEU A 1 361 ? -43.400 -1.502 -36.141 1.00 18.14 358 LEU A N 1
ATOM 2740 C CA . LEU A 1 361 ? -43.545 -2.831 -36.719 1.00 15.46 358 LEU A CA 1
ATOM 2741 C C . LEU A 1 361 ? -44.990 -3.120 -37.077 1.00 16.16 358 LEU A C 1
ATOM 2742 O O . LEU A 1 361 ? -45.258 -3.875 -38.017 1.00 19.70 358 LEU A O 1
ATOM 2747 N N . GLY A 1 362 ? -45.931 -2.543 -36.337 1.00 15.18 359 GLY A N 1
ATOM 2748 C CA . GLY A 1 362 ? -47.327 -2.658 -36.723 1.00 14.14 359 GLY A CA 1
ATOM 2749 C C . GLY A 1 362 ? -47.597 -2.104 -38.106 1.00 16.22 359 GLY A C 1
ATOM 2750 O O . GLY A 1 362 ? -48.371 -2.678 -38.867 1.00 23.77 359 GLY A O 1
ATOM 2751 N N . ARG A 1 363 ? -46.943 -0.992 -38.458 1.00 16.65 360 ARG A N 1
ATOM 2752 C CA . ARG A 1 363 ? -47.263 -0.255 -39.673 1.00 14.69 360 ARG A CA 1
ATOM 2753 C C . ARG A 1 363 ? -46.463 -0.706 -40.892 1.00 21.69 360 ARG A C 1
ATOM 2754 O O . ARG A 1 363 ? -46.898 -0.458 -42.025 1.00 18.73 360 ARG A O 1
ATOM 2762 N N . PHE A 1 364 ? -45.314 -1.354 -40.696 1.00 18.03 361 PHE A N 1
ATOM 2763 C CA . PHE A 1 364 ? -44.465 -1.806 -41.793 1.00 15.53 361 PHE A CA 1
ATOM 2764 C C . PHE A 1 364 ? -44.067 -3.258 -41.578 1.00 21.66 361 PHE A C 1
ATOM 2765 O O . PHE A 1 364 ? -43.250 -3.555 -40.702 1.00 28.91 361 PHE A O 1
ATOM 2773 N N . THR A 1 365 ? -44.624 -4.161 -42.386 1.00 24.19 362 THR A N 1
ATOM 2774 C CA . THR A 1 365 ? -44.052 -5.496 -42.483 1.00 20.24 362 THR A CA 1
ATOM 2775 C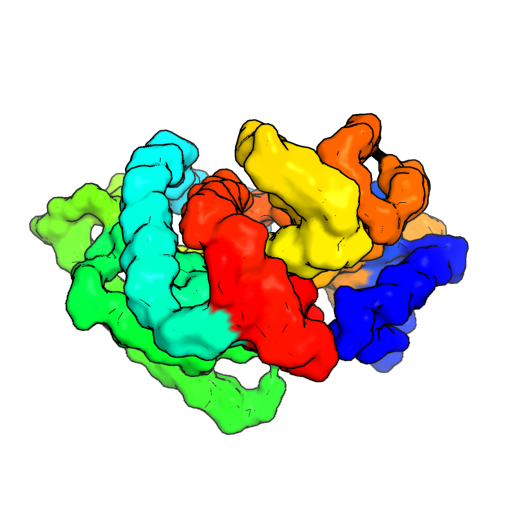 C . THR A 1 365 ? -42.612 -5.450 -42.976 1.00 26.39 362 THR A C 1
ATOM 2776 O O . THR A 1 365 ? -41.809 -6.316 -42.623 1.00 33.56 362 THR A O 1
ATOM 2780 N N . GLU A 1 366 ? -42.256 -4.444 -43.773 1.00 29.75 363 GLU A N 1
ATOM 2781 C CA . GLU A 1 366 ? -40.960 -4.392 -44.442 1.00 24.11 363 GLU A CA 1
ATOM 2782 C C . GLU A 1 366 ? -40.176 -3.177 -43.971 1.00 25.01 363 GLU A C 1
ATOM 2783 O O . GLU A 1 366 ? -40.496 -2.045 -44.342 1.00 30.97 363 GLU A O 1
ATOM 2789 N N . ILE A 1 367 ? -39.127 -3.408 -43.190 1.00 24.18 364 ILE A N 1
ATOM 2790 C CA . ILE A 1 367 ? -38.234 -2.343 -42.753 1.00 23.13 364 ILE A CA 1
ATOM 2791 C C . ILE A 1 367 ? -36.824 -2.876 -42.906 1.00 20.25 364 ILE A C 1
ATOM 2792 O O . ILE A 1 367 ? -36.384 -3.683 -42.083 1.00 20.75 364 ILE A O 1
ATOM 2797 N N . HIS A 1 368 ? -36.105 -2.416 -43.939 1.00 23.30 365 HIS A N 1
ATOM 2798 C CA . HIS A 1 368 ? -34.727 -2.839 -44.193 1.00 17.56 365 HIS A CA 1
ATOM 2799 C C . HIS A 1 368 ? -33.775 -1.654 -44.202 1.00 17.50 365 HIS A C 1
ATOM 2800 O O . HIS A 1 368 ? -34.120 -0.587 -44.717 1.00 21.00 365 HIS A O 1
ATOM 2807 N N . PRO A 1 369 ? -32.571 -1.814 -43.658 1.00 20.83 366 PRO A N 1
ATOM 2808 C CA . PRO A 1 369 ? -31.559 -0.761 -43.791 1.00 22.27 366 PRO A CA 1
ATOM 2809 C C . PRO A 1 369 ? -31.248 -0.530 -45.259 1.00 20.22 366 PRO A C 1
ATOM 2810 O O . PRO A 1 369 ? -31.365 -1.437 -46.081 1.00 34.23 366 PRO A O 1
ATOM 2814 N N . TRP A 1 370 ? -30.852 0.693 -45.588 1.00 21.91 367 TRP A N 1
ATOM 2815 C CA . TRP A 1 370 ? -30.830 1.121 -46.985 1.00 21.51 367 TRP A CA 1
ATOM 2816 C C . TRP A 1 370 ? -30.078 2.436 -47.190 1.00 24.20 367 TRP A C 1
ATOM 2817 O O . TRP A 1 370 ? -30.692 3.500 -47.260 1.00 24.70 367 TRP A O 1
ATOM 2828 N N . PRO A 1 371 ? -28.749 2.369 -47.298 1.00 20.81 368 PRO A N 1
ATOM 2829 C CA . PRO A 1 371 ? -27.969 1.134 -47.222 1.00 27.63 368 PRO A CA 1
ATOM 2830 C C . PRO A 1 371 ? -27.698 0.683 -45.797 1.00 28.34 368 PRO A C 1
ATOM 2831 O O . PRO A 1 371 ? -27.718 1.504 -44.886 1.00 27.30 368 PRO A O 1
ATOM 2835 N N . ARG A 1 372 ? -27.437 -0.617 -45.629 1.00 28.82 369 ARG A N 1
ATOM 2836 C CA . ARG A 1 372 ? -26.995 -1.150 -44.341 1.00 26.67 369 ARG A CA 1
ATOM 2837 C C . ARG A 1 372 ? -25.704 -0.491 -43.859 1.00 24.33 369 ARG A C 1
ATOM 2838 O O . ARG A 1 372 ? -25.447 -0.448 -42.652 1.00 31.82 369 ARG A O 1
ATOM 2846 N N . GLU A 1 373 ? -24.891 0.038 -44.777 1.00 29.39 370 GLU A N 1
ATOM 2847 C CA . GLU A 1 373 ? -23.662 0.764 -44.462 1.00 29.40 370 GLU A CA 1
ATOM 2848 C C . GLU A 1 373 ? -23.871 2.277 -44.394 1.00 31.27 370 GLU A C 1
ATOM 2849 O O . GLU A 1 373 ? -22.896 3.036 -44.463 1.00 35.47 370 GLU A O 1
ATOM 2855 N N . GLY A 1 374 ? -25.110 2.732 -44.288 1.00 22.67 371 GLY A N 1
ATOM 2856 C CA . GLY A 1 374 ? -25.395 4.132 -44.095 1.00 27.20 371 GLY A CA 1
ATOM 2857 C C . GLY A 1 374 ? -25.577 4.528 -42.651 1.00 28.93 371 GLY A C 1
ATOM 2858 O O . GLY A 1 374 ? -25.722 5.718 -42.357 1.00 31.56 371 GLY A O 1
ATOM 2859 N N . ILE A 1 375 ? -25.570 3.561 -41.737 1.00 21.42 372 ILE A N 1
ATOM 2860 C CA . ILE A 1 375 ? -25.744 3.849 -40.324 1.00 20.48 372 ILE A CA 1
ATOM 2861 C C . ILE A 1 375 ? -24.493 4.506 -39.776 1.00 20.74 372 ILE A C 1
ATOM 2862 O O . ILE A 1 375 ? -23.374 4.072 -40.064 1.00 27.19 372 ILE A O 1
ATOM 2867 N N . SER A 1 376 ? -24.670 5.553 -38.977 1.00 19.35 373 SER A N 1
ATOM 2868 C CA . SER A 1 376 ? -23.566 6.123 -38.215 1.00 25.03 373 SER A CA 1
ATOM 2869 C C . SER A 1 376 ? -23.979 6.217 -36.755 1.00 18.95 373 SER A C 1
ATOM 2870 O O . SER A 1 376 ? -25.172 6.256 -36.432 1.00 20.44 373 SER A O 1
ATOM 2873 N N . PHE A 1 377 ? -22.973 6.242 -35.878 1.00 14.52 374 PHE A N 1
ATOM 2874 C CA . PHE A 1 377 ? -23.165 6.141 -34.438 1.00 17.57 374 PHE A CA 1
ATOM 2875 C C . PHE A 1 377 ? -22.664 7.381 -33.719 1.00 27.06 374 PHE A C 1
ATOM 2876 O O . PHE A 1 377 ? -21.739 8.056 -34.184 1.00 28.93 374 PHE A O 1
ATOM 2884 N N . TYR A 1 378 ? -23.273 7.666 -32.566 1.00 23.84 375 TYR A N 1
ATOM 2885 C CA . TYR A 1 378 ? -22.704 8.661 -31.675 1.00 21.59 375 TYR A CA 1
ATOM 2886 C C . TYR A 1 378 ? -21.344 8.183 -31.198 1.00 28.71 375 TYR A C 1
ATOM 2887 O O . TYR A 1 378 ? -21.023 6.991 -31.243 1.00 31.77 375 TYR A O 1
ATOM 2896 N N . GLN A 1 379 ? -20.523 9.137 -30.769 1.00 29.57 376 GLN A N 1
ATOM 2897 C CA . GLN A 1 379 ? -19.198 8.856 -30.219 1.00 28.65 376 GLN A CA 1
ATOM 2898 C C . GLN A 1 379 ? -19.206 9.521 -28.857 1.00 35.01 376 GLN A C 1
ATOM 2899 O O . GLN A 1 379 ? -18.911 10.713 -28.746 1.00 47.26 376 GLN A O 1
ATOM 2905 N N . SER A 1 380 ? -19.563 8.776 -27.824 1.00 25.84 377 SER A N 1
ATOM 2906 C CA . SER A 1 380 ? -19.741 9.456 -26.559 1.00 17.77 377 SER A CA 1
ATOM 2907 C C . SER A 1 380 ? -20.258 8.503 -25.505 1.00 29.64 377 SER A C 1
ATOM 2908 O O . SER A 1 380 ? -19.990 7.298 -25.568 1.00 39.92 377 SER A O 1
ATOM 2911 N N . ALA A 1 381 ? -21.022 9.041 -24.546 1.00 25.38 378 ALA A N 1
ATOM 2912 C CA . ALA A 1 381 ? -21.634 8.227 -23.508 1.00 21.93 378 ALA A CA 1
ATOM 2913 C C . ALA A 1 381 ? -22.902 7.535 -23.980 1.00 24.14 378 ALA A C 1
ATOM 2914 O O . ALA A 1 381 ?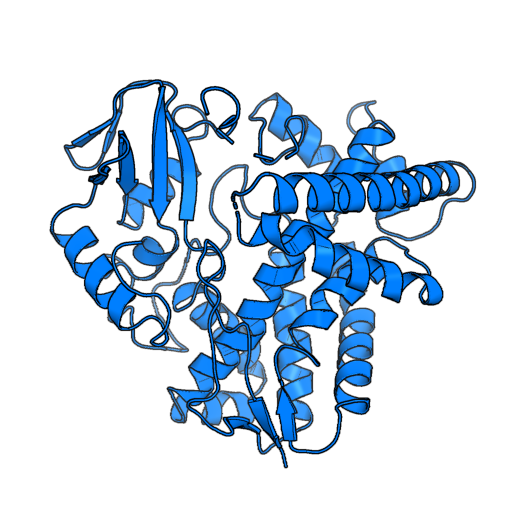 -23.338 6.569 -23.338 1.00 18.48 378 ALA A O 1
ATOM 2916 N N . ILE A 1 382 ? -23.498 8.001 -25.078 1.00 17.97 379 ILE A N 1
ATOM 2917 C CA . ILE A 1 382 ? -24.695 7.389 -25.639 1.00 22.06 379 ILE A CA 1
ATOM 2918 C C . ILE A 1 382 ? -24.278 6.427 -26.736 1.00 21.98 379 ILE A C 1
ATOM 2919 O O . ILE A 1 382 ? -23.550 6.812 -27.661 1.00 24.28 379 ILE A O 1
ATOM 2924 N N . PHE A 1 383 ? -24.753 5.181 -26.642 1.00 14.75 380 PHE A N 1
ATOM 2925 C CA . PHE A 1 383 ? -24.345 4.087 -27.523 1.00 15.20 380 PHE A CA 1
ATOM 2926 C C . PHE A 1 383 ? -25.485 3.757 -28.479 1.00 16.30 380 PHE A C 1
ATOM 2927 O O . PHE A 1 383 ? -26.472 3.132 -28.077 1.00 17.29 380 PHE A O 1
ATOM 2935 N N . GLY A 1 384 ? -25.350 4.156 -29.735 1.00 16.35 381 GLY A N 1
ATOM 2936 C CA . GLY A 1 384 ? -26.378 3.855 -30.708 1.00 11.47 381 GLY A CA 1
ATOM 2937 C C . GLY A 1 384 ? -26.226 4.676 -31.968 1.00 13.09 381 GLY A C 1
ATOM 2938 O O . GLY A 1 384 ? -25.302 5.472 -32.118 1.00 17.66 381 GLY A O 1
ATOM 2939 N N . ALA A 1 385 ? -27.183 4.475 -32.868 1.00 12.53 382 ALA A N 1
ATOM 2940 C CA . ALA A 1 385 ? -27.167 5.130 -34.166 1.00 14.76 382 ALA A CA 1
ATOM 2941 C C . ALA A 1 385 ? -27.635 6.573 -34.071 1.00 17.41 382 ALA A C 1
ATOM 2942 O O . ALA A 1 385 ? -28.668 6.857 -33.464 1.00 14.29 382 ALA A O 1
ATOM 2944 N N . SER A 1 386 ? -26.901 7.478 -34.722 1.00 19.70 383 SER A N 1
ATOM 2945 C CA . SER A 1 386 ? -27.423 8.806 -35.020 1.00 21.76 383 SER A CA 1
ATOM 2946 C C . SER A 1 386 ? -28.095 8.886 -36.389 1.00 20.18 383 SER A C 1
ATOM 2947 O O . SER A 1 386 ? -28.849 9.834 -36.636 1.00 16.37 383 SER A O 1
ATOM 2950 N N . ARG A 1 387 ? -27.833 7.930 -37.284 1.00 16.10 384 ARG A N 1
ATOM 2951 C CA . ARG A 1 387 ? -28.444 7.897 -38.610 1.00 17.09 384 ARG A CA 1
ATOM 2952 C C . ARG A 1 387 ? -28.801 6.461 -38.941 1.00 15.12 384 ARG A C 1
ATOM 2953 O O . ARG A 1 387 ? -27.984 5.559 -38.743 1.00 20.00 384 ARG A O 1
ATOM 2961 N N . MET A 1 388 ? -30.002 6.235 -39.467 1.00 12.35 385 MET A N 1
ATOM 2962 C CA . MET A 1 388 ? -30.480 4.873 -39.704 1.00 11.14 385 MET A CA 1
ATOM 2963 C C . MET A 1 388 ? -31.378 4.814 -40.927 1.00 17.63 385 MET A C 1
ATOM 2964 O O . MET A 1 388 ? -32.558 4.449 -40.841 1.00 22.59 385 MET A O 1
ATOM 2969 N N . PRO A 1 389 ? -30.824 5.064 -42.106 1.00 15.57 386 PRO A N 1
ATOM 2970 C CA . PRO A 1 389 ? -31.642 5.109 -43.319 1.00 12.98 386 PRO A CA 1
ATOM 2971 C C . PRO A 1 389 ? -32.301 3.766 -43.599 1.00 17.20 386 PRO A C 1
ATOM 2972 O O . PRO A 1 389 ? -31.627 2.737 -43.673 1.00 16.69 386 PRO A O 1
ATOM 2976 N N . VAL A 1 390 ? -33.625 3.791 -43.794 1.00 15.71 387 VAL A N 1
ATOM 2977 C CA . VAL A 1 390 ? -34.420 2.585 -44.009 1.00 18.98 387 VAL A CA 1
ATOM 2978 C C . VAL A 1 390 ? -35.208 2.700 -45.319 1.00 18.07 387 VAL A C 1
ATOM 2979 O O . VAL A 1 390 ? -35.297 3.759 -45.932 1.00 17.93 387 VAL A O 1
ATOM 2983 N N . ARG A 1 391 ? -35.804 1.573 -45.719 1.00 21.40 388 ARG A N 1
ATOM 2984 C CA . ARG A 1 391 ? -36.713 1.474 -46.857 1.00 21.81 388 ARG A CA 1
ATOM 2985 C C . ARG A 1 391 ? -37.860 0.552 -46.477 1.00 27.33 388 ARG A C 1
ATOM 2986 O O . ARG A 1 391 ? -37.616 -0.580 -46.055 1.00 34.06 388 ARG A O 1
ATOM 2994 N N . CYS A 1 392 ? -39.098 1.016 -46.646 1.00 26.52 389 CYS A N 1
ATOM 2995 C CA . CYS A 1 392 ? -40.264 0.408 -46.020 1.00 25.10 389 CYS A CA 1
ATOM 2996 C C . CYS A 1 392 ? -41.258 -0.129 -47.038 1.00 33.33 389 CYS A C 1
ATOM 2997 O O . CYS A 1 392 ? -41.263 0.257 -48.208 1.00 37.74 389 CYS A O 1
ATOM 3000 N N . GLY A 1 393 ? -42.133 -1.007 -46.558 1.00 32.88 390 GLY A N 1
ATOM 3001 C CA . GLY A 1 393 ? -43.135 -1.630 -47.397 1.00 29.00 390 GLY A CA 1
ATOM 3002 C C . GLY A 1 393 ? -43.931 -2.692 -46.665 1.00 37.40 390 GLY 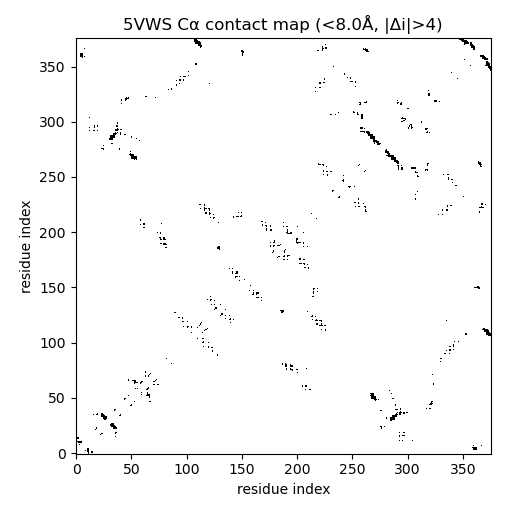A C 1
ATOM 3003 O O . GLY A 1 393 ? -44.747 -2.387 -45.796 1.00 35.08 390 GLY A O 1
#

CATH classification: 1.10.630.10